Protein AF-A0A535HMZ4-F1 (afdb_monomer)

Structure (mmCIF, N/CA/C/O backbone):
data_AF-A0A535HMZ4-F1
#
_entry.id   AF-A0A535HMZ4-F1
#
loop_
_atom_site.group_PDB
_atom_site.id
_atom_site.type_symbol
_atom_site.label_atom_id
_atom_site.label_alt_id
_atom_site.label_comp_id
_atom_site.label_asym_id
_atom_site.label_entity_id
_atom_site.label_seq_id
_atom_site.pdbx_PDB_ins_code
_atom_site.Cartn_x
_atom_site.Cartn_y
_atom_site.Cartn_z
_atom_site.occupancy
_atom_site.B_iso_or_equiv
_atom_site.auth_seq_id
_atom_site.auth_comp_id
_atom_site.auth_asym_id
_atom_site.auth_atom_id
_atom_site.pdbx_PDB_model_num
ATOM 1 N N . ARG A 1 1 ? -16.501 14.765 40.958 1.00 83.69 1 ARG A N 1
ATOM 2 C CA . ARG A 1 1 ? -17.887 14.872 41.456 1.00 83.69 1 ARG A CA 1
ATOM 3 C C . ARG A 1 1 ? -18.524 13.524 41.242 1.00 83.69 1 ARG A C 1
ATOM 5 O O . ARG A 1 1 ? -18.519 13.056 40.109 1.00 83.69 1 ARG A O 1
ATOM 12 N N . ASP A 1 2 ? -19.065 12.955 42.306 1.00 88.56 2 ASP A N 1
ATOM 13 C CA . ASP A 1 2 ? -19.683 11.639 42.248 1.00 88.56 2 ASP A CA 1
ATOM 14 C C . ASP A 1 2 ? -21.198 11.812 42.290 1.00 88.56 2 ASP A C 1
ATOM 16 O O . ASP A 1 2 ? -21.712 12.713 42.962 1.00 88.56 2 ASP A O 1
ATOM 20 N N . GLU A 1 3 ? -21.904 10.987 41.533 1.00 94.12 3 GLU A N 1
ATOM 21 C CA . GLU A 1 3 ? -23.359 10.931 41.533 1.00 94.12 3 GLU A CA 1
ATOM 22 C C . GLU A 1 3 ? -23.849 9.492 41.398 1.00 94.12 3 GLU A C 1
ATOM 24 O O . GLU A 1 3 ? -23.092 8.583 41.059 1.00 94.12 3 GLU A O 1
ATOM 29 N N . THR A 1 4 ? -25.124 9.276 41.701 1.00 95.19 4 THR A N 1
ATOM 30 C CA . THR A 1 4 ? -25.775 7.976 41.554 1.00 95.19 4 THR A CA 1
ATOM 31 C C . THR A 1 4 ? -26.935 8.121 40.586 1.00 95.19 4 THR A C 1
ATOM 33 O O . THR A 1 4 ? -27.805 8.970 40.783 1.00 95.19 4 THR A O 1
ATOM 36 N N . TYR A 1 5 ? -26.973 7.265 39.570 1.00 95.62 5 TYR A N 1
ATOM 37 C CA . TYR A 1 5 ? -28.044 7.210 38.583 1.00 95.62 5 TYR A CA 1
ATOM 38 C C . TYR A 1 5 ? -28.605 5.792 38.520 1.00 95.62 5 TYR A C 1
ATOM 40 O O . TYR A 1 5 ? -27.872 4.842 38.263 1.00 95.62 5 TYR A O 1
ATOM 48 N N . ASN A 1 6 ? -29.902 5.636 38.807 1.00 92.81 6 ASN A N 1
ATOM 49 C CA . ASN A 1 6 ? -30.589 4.335 38.849 1.00 92.81 6 ASN A CA 1
ATOM 50 C C . ASN A 1 6 ? -29.849 3.255 39.665 1.00 92.81 6 ASN A C 1
ATOM 52 O O . ASN A 1 6 ? -29.777 2.098 39.262 1.00 92.81 6 ASN A O 1
ATOM 56 N N . GLY A 1 7 ? -29.291 3.648 40.815 1.00 92.69 7 GLY A N 1
ATOM 57 C CA . GLY A 1 7 ? -28.565 2.746 41.715 1.00 92.69 7 GLY A CA 1
ATOM 58 C C . GLY A 1 7 ? -27.115 2.454 41.314 1.00 92.69 7 GLY A C 1
ATOM 59 O O . GLY A 1 7 ? -26.447 1.706 42.019 1.00 92.69 7 GLY A O 1
ATOM 60 N N . ILE A 1 8 ? -26.611 3.057 40.234 1.00 95.19 8 ILE A N 1
ATOM 61 C CA . ILE A 1 8 ? -25.233 2.898 39.764 1.00 95.19 8 ILE A CA 1
ATOM 62 C C . ILE A 1 8 ? -24.436 4.167 40.076 1.00 95.19 8 ILE A C 1
ATOM 64 O O . ILE A 1 8 ? -24.871 5.280 39.774 1.00 95.19 8 ILE A O 1
ATOM 68 N N . SER A 1 9 ? -23.264 3.999 40.687 1.00 96.19 9 SER A N 1
ATOM 69 C CA . SER A 1 9 ? -22.358 5.101 41.020 1.00 96.19 9 SER A CA 1
ATOM 70 C C . SER A 1 9 ? -21.542 5.543 39.809 1.00 96.19 9 SER A C 1
ATOM 72 O O . SER A 1 9 ? -20.970 4.719 39.094 1.00 96.19 9 SER A O 1
ATOM 74 N N . ILE A 1 10 ? -21.446 6.852 39.605 1.00 96.06 10 ILE A N 1
ATOM 75 C CA . ILE A 1 10 ? -20.713 7.489 38.513 1.00 96.06 10 ILE A CA 1
ATOM 76 C C . ILE A 1 10 ? -19.736 8.491 39.115 1.00 96.06 10 ILE A C 1
ATOM 78 O O . ILE A 1 10 ? -20.129 9.355 39.898 1.00 96.06 10 ILE A O 1
ATOM 82 N N . ALA A 1 11 ? -18.471 8.395 38.718 1.00 94.44 11 ALA A N 1
ATOM 83 C CA . ALA A 1 11 ? -17.432 9.333 39.111 1.00 94.44 11 ALA A CA 1
ATOM 84 C C . ALA A 1 11 ? -17.051 10.202 37.909 1.00 94.44 11 ALA A C 1
ATOM 86 O O . ALA A 1 11 ? -16.593 9.698 36.884 1.00 94.44 11 ALA A O 1
ATOM 87 N N . ALA A 1 12 ? -17.231 11.517 38.027 1.00 91.38 12 ALA A N 1
ATOM 88 C CA . ALA A 1 12 ? -16.849 12.485 37.006 1.00 91.38 12 ALA A CA 1
ATOM 89 C C . ALA A 1 12 ? -15.645 13.316 37.462 1.00 91.38 12 ALA A C 1
ATOM 91 O O . ALA A 1 12 ? -15.660 13.923 38.537 1.00 91.38 12 ALA A O 1
ATOM 92 N N . GLY A 1 13 ? -14.606 13.381 36.634 1.00 84.69 13 GLY A N 1
ATOM 93 C CA . GLY A 1 13 ? -13.457 14.249 36.856 1.00 84.69 13 GLY A CA 1
ATOM 94 C C . GLY A 1 13 ? -13.856 15.723 36.814 1.00 84.69 13 GLY A C 1
ATOM 95 O O . GLY A 1 13 ? -14.681 16.131 35.996 1.00 84.69 13 GLY A O 1
ATOM 96 N N . THR A 1 14 ? -13.255 16.526 37.688 1.00 83.06 14 THR A N 1
ATOM 97 C CA . THR A 1 14 ? -13.326 17.988 37.603 1.00 83.06 14 THR A CA 1
ATOM 98 C C . THR A 1 14 ? -12.078 18.457 36.858 1.00 83.06 14 THR A C 1
ATOM 100 O O . THR A 1 14 ? -10.982 18.264 37.387 1.00 83.06 14 THR A O 1
ATOM 103 N N . PRO A 1 15 ? -12.199 19.015 35.643 1.00 80.06 15 PRO A N 1
ATOM 104 C CA . PRO A 1 15 ? -11.039 19.448 34.878 1.00 80.06 15 PRO A CA 1
ATOM 105 C C . PRO A 1 15 ? -10.268 20.544 35.611 1.00 80.06 15 PRO A C 1
ATOM 107 O O . PRO A 1 15 ? -10.865 21.380 36.291 1.00 80.06 15 PRO A O 1
ATOM 110 N N . SER A 1 16 ? -8.945 20.542 35.467 1.00 81.19 16 SER A N 1
ATOM 111 C CA . SER A 1 16 ? -8.071 21.528 36.117 1.00 81.19 16 SER A CA 1
ATOM 112 C C . SER A 1 16 ? -7.983 22.842 35.332 1.00 81.19 16 SER A C 1
ATOM 114 O O . SER A 1 16 ? -7.664 23.889 35.892 1.00 81.19 16 SER A O 1
ATOM 116 N N . SER A 1 17 ? -8.324 22.787 34.042 1.00 78.06 17 SER A N 1
ATOM 117 C CA . SER A 1 17 ? -8.393 23.916 33.117 1.00 78.06 17 SER A CA 1
ATOM 118 C C . SER A 1 17 ? -9.765 23.994 32.446 1.00 78.06 17 SER A C 1
ATOM 120 O O . SER A 1 17 ? -10.402 22.979 32.171 1.00 78.06 17 SER A O 1
ATOM 122 N N . THR A 1 18 ? -10.200 25.203 32.088 1.00 74.38 18 THR A N 1
ATOM 123 C CA . THR A 1 18 ? -11.439 25.445 31.327 1.00 74.38 18 THR A CA 1
ATOM 124 C C . THR A 1 18 ? -11.396 24.910 29.891 1.00 74.38 18 THR A C 1
ATOM 126 O O . THR A 1 18 ? -12.441 24.789 29.254 1.00 74.38 18 THR A O 1
ATOM 129 N N . SER A 1 19 ? -10.210 24.575 29.372 1.00 75.00 19 SER A N 1
ATOM 130 C CA . SER A 1 19 ? -10.026 23.944 28.057 1.00 75.00 19 SER A CA 1
ATOM 131 C C . SER A 1 19 ? -10.201 22.421 28.073 1.00 75.00 19 SER A C 1
ATOM 133 O O . SER A 1 19 ? -10.295 21.804 27.012 1.00 75.00 19 SER A O 1
ATOM 135 N N . GLU A 1 20 ? -10.214 21.803 29.253 1.00 75.50 20 GLU A N 1
ATOM 136 C CA . GLU A 1 20 ? -10.341 20.358 29.426 1.00 75.50 20 GLU A CA 1
ATOM 137 C C . GLU A 1 20 ? -11.813 19.973 29.618 1.00 75.50 20 GLU A C 1
ATOM 139 O O . GLU A 1 20 ? -12.564 20.631 30.340 1.00 75.50 20 GLU A O 1
ATOM 144 N N . LYS A 1 21 ? -12.246 18.886 28.973 1.00 76.62 21 LYS A N 1
ATOM 145 C CA . LYS A 1 21 ? -13.592 18.342 29.187 1.00 76.62 21 LYS A CA 1
ATOM 146 C C . LYS A 1 21 ? -13.569 17.333 30.337 1.00 76.62 21 LYS A C 1
ATOM 148 O O . LYS A 1 21 ? -12.626 16.545 30.413 1.00 76.62 21 LYS A O 1
ATOM 153 N N . PRO A 1 22 ? -14.594 17.317 31.206 1.00 78.31 22 PRO A N 1
ATOM 154 C CA . PRO A 1 22 ? -14.700 16.304 32.249 1.00 78.31 22 PRO A CA 1
ATOM 155 C C . PRO A 1 22 ? -14.818 14.914 31.617 1.00 78.31 22 PRO A C 1
ATOM 157 O O . PRO A 1 22 ? -15.579 14.722 30.675 1.00 78.31 22 PRO A O 1
ATOM 160 N N . VAL A 1 23 ? -14.078 13.944 32.147 1.00 87.69 23 VAL A N 1
ATOM 161 C CA . VAL A 1 23 ? -14.218 12.519 31.811 1.00 87.69 23 VAL A CA 1
ATOM 162 C C . VAL A 1 23 ? -14.949 11.847 32.964 1.00 87.69 23 VAL A C 1
ATOM 164 O O . VAL A 1 23 ? -14.670 12.152 34.123 1.00 87.69 23 VAL A O 1
ATOM 167 N N . ALA A 1 24 ? -15.892 10.960 32.666 1.00 93.19 24 ALA A N 1
ATOM 168 C CA . ALA A 1 24 ? -16.617 10.192 33.668 1.00 93.19 24 ALA A CA 1
ATOM 169 C C . ALA A 1 24 ? -16.353 8.696 33.505 1.00 93.19 24 ALA A C 1
ATOM 171 O O . ALA A 1 24 ? -16.108 8.229 32.391 1.00 93.19 24 ALA A O 1
ATOM 172 N N . TYR A 1 25 ? -16.425 7.951 34.605 1.00 95.06 25 TYR A N 1
ATOM 173 C CA . TYR A 1 25 ? -16.380 6.495 34.584 1.00 95.06 25 TYR A CA 1
ATOM 174 C C . TYR A 1 25 ? -17.373 5.867 35.569 1.00 95.06 25 TYR A C 1
ATOM 176 O O . TYR A 1 25 ? -17.807 6.500 36.534 1.00 95.06 25 TYR A O 1
ATOM 184 N N . SER A 1 26 ? -17.749 4.617 35.304 1.00 96.19 26 SER A N 1
ATOM 185 C CA . SER A 1 26 ? -18.654 3.818 36.135 1.00 96.19 26 SER A CA 1
ATOM 186 C C . SER A 1 26 ? -18.447 2.318 35.886 1.00 96.19 26 SER A C 1
ATOM 188 O O . SER A 1 26 ? -17.812 1.938 34.903 1.00 96.19 26 SER A O 1
ATOM 190 N N . LEU A 1 27 ? -18.981 1.470 36.767 1.00 94.94 27 LEU A N 1
ATOM 191 C CA . LEU A 1 27 ? -19.097 0.025 36.566 1.00 94.94 27 LEU A CA 1
ATOM 192 C C . LEU A 1 27 ? -20.573 -0.299 36.294 1.00 94.94 27 LEU A C 1
ATOM 194 O O . LEU A 1 27 ? -21.394 -0.239 37.207 1.00 94.94 27 LEU A O 1
ATOM 198 N N . VAL A 1 28 ? -20.905 -0.621 35.045 1.00 93.38 28 VAL A N 1
ATOM 199 C CA . VAL A 1 28 ? -22.268 -0.938 34.587 1.00 93.38 28 VAL A CA 1
ATOM 200 C C . VAL A 1 28 ? -22.283 -2.401 34.162 1.00 93.38 28 VAL A C 1
ATOM 202 O O . VAL A 1 28 ? -21.481 -2.777 33.315 1.00 93.38 28 VAL A O 1
ATOM 205 N N . ASP A 1 29 ? -23.123 -3.224 34.794 1.00 90.25 29 ASP A N 1
ATOM 206 C CA . ASP A 1 29 ? -23.182 -4.686 34.601 1.00 90.25 29 ASP A CA 1
ATOM 207 C C . ASP A 1 29 ? -21.798 -5.350 34.446 1.00 90.25 29 ASP A C 1
ATOM 209 O O . ASP A 1 29 ? -21.464 -5.952 33.430 1.00 90.25 29 ASP A O 1
ATOM 213 N N . HIS A 1 30 ? -20.941 -5.189 35.459 1.00 92.94 30 HIS A N 1
ATOM 214 C CA . HIS A 1 30 ? -19.588 -5.767 35.491 1.00 92.94 30 HIS A CA 1
ATOM 215 C C . HIS A 1 30 ? -18.625 -5.255 34.398 1.00 92.94 30 HIS A C 1
ATOM 217 O O . HIS A 1 30 ? -17.508 -5.761 34.281 1.00 92.94 30 HIS A O 1
ATOM 223 N N . VAL A 1 31 ? -19.002 -4.217 33.644 1.00 92.81 31 VAL A N 1
ATOM 224 C CA . VAL A 1 31 ? -18.174 -3.571 32.619 1.00 92.81 31 VAL A CA 1
ATOM 225 C C . VAL A 1 31 ? -17.767 -2.173 33.068 1.00 92.81 31 VAL A C 1
ATOM 227 O O . VAL A 1 31 ? -18.592 -1.359 33.483 1.00 92.81 31 VAL A O 1
ATOM 230 N N . VAL A 1 32 ? -16.471 -1.871 32.970 1.00 93.94 32 VAL A N 1
ATOM 231 C CA . VAL A 1 32 ? -15.973 -0.510 33.193 1.00 93.94 32 VAL A CA 1
ATOM 232 C C . VAL A 1 32 ? -16.328 0.346 31.983 1.00 93.94 32 VAL A C 1
ATOM 234 O O . VAL A 1 32 ? -15.878 0.092 30.867 1.00 93.94 32 VAL A O 1
ATOM 237 N N . VAL A 1 33 ? -17.117 1.386 32.219 1.00 93.94 33 VAL A N 1
ATOM 238 C CA . VAL A 1 33 ? -17.523 2.373 31.223 1.00 93.94 33 VAL A CA 1
ATOM 239 C C . VAL A 1 33 ? -16.733 3.650 31.460 1.00 93.94 33 VAL A C 1
ATOM 241 O O . VAL A 1 33 ? -16.710 4.157 32.578 1.00 93.94 33 VAL A O 1
ATOM 244 N N . VAL A 1 34 ? -16.120 4.191 30.406 1.00 93.12 34 VAL A N 1
ATOM 245 C CA . VAL A 1 34 ? -15.460 5.504 30.413 1.00 93.12 34 VAL A CA 1
ATOM 246 C C . VAL A 1 34 ? -16.068 6.351 29.302 1.00 93.12 34 VAL A C 1
ATOM 248 O O . VAL A 1 34 ? -16.169 5.900 28.163 1.00 93.12 34 VAL A O 1
ATOM 251 N N . ALA A 1 35 ? -16.479 7.574 29.625 1.00 91.56 35 ALA A N 1
ATOM 252 C CA . ALA A 1 35 ? -17.191 8.451 28.703 1.00 91.56 35 ALA A CA 1
ATOM 253 C C . ALA A 1 35 ? -16.779 9.920 28.859 1.00 91.56 35 ALA A C 1
ATOM 255 O O . ALA A 1 35 ? -16.239 10.342 29.881 1.00 91.56 35 ALA A O 1
ATOM 256 N N . SER A 1 36 ? -17.091 10.736 27.851 1.00 88.88 36 SER A N 1
ATOM 257 C CA . SER A 1 36 ? -16.796 12.177 27.852 1.00 88.88 36 SER A CA 1
ATOM 258 C C . SER A 1 36 ? -17.724 13.014 28.743 1.00 88.88 36 SER A C 1
ATOM 260 O O . SER A 1 36 ? -17.627 14.238 28.740 1.00 88.88 36 SER A O 1
ATOM 262 N N . SER A 1 37 ? -18.697 12.393 29.415 1.00 90.12 37 SER A N 1
ATOM 263 C CA . SER A 1 37 ? -19.589 13.036 30.383 1.00 90.12 37 SER A CA 1
ATOM 264 C C . SER A 1 37 ? -20.356 11.989 31.193 1.00 90.12 37 SER A C 1
ATOM 266 O O . SER A 1 37 ? -20.575 10.871 30.725 1.00 90.12 37 SER A O 1
ATOM 268 N N . ALA A 1 38 ? -20.823 12.364 32.387 1.00 91.50 38 ALA A N 1
ATOM 269 C CA . ALA A 1 38 ? -21.715 11.515 33.179 1.00 91.50 38 ALA A CA 1
ATOM 270 C C . ALA A 1 38 ? -23.070 11.285 32.480 1.00 91.50 38 ALA A C 1
ATOM 272 O O . ALA A 1 38 ? -23.594 10.177 32.497 1.00 91.50 38 ALA A O 1
ATOM 273 N N . ALA A 1 39 ? -23.573 12.287 31.747 1.00 92.25 39 ALA A N 1
ATOM 274 C CA . ALA A 1 39 ? -24.791 12.161 30.945 1.00 92.25 39 ALA A CA 1
ATOM 275 C C . ALA A 1 39 ? -24.702 11.041 29.889 1.00 92.25 39 ALA A C 1
ATOM 277 O O . ALA A 1 39 ? -25.670 10.320 29.681 1.00 92.25 39 ALA A O 1
ATOM 278 N N . MET A 1 40 ? -23.537 10.836 29.266 1.00 90.94 40 MET A N 1
ATOM 279 C CA . MET A 1 40 ? -23.346 9.718 28.334 1.00 90.94 40 MET A CA 1
ATOM 280 C C . MET A 1 40 ? -23.357 8.360 29.059 1.00 90.94 40 MET A C 1
ATOM 282 O O . MET A 1 40 ? -23.824 7.371 28.504 1.00 90.94 40 MET A O 1
ATOM 286 N N . ILE A 1 41 ? -22.907 8.301 30.318 1.00 94.31 41 ILE A N 1
ATOM 287 C CA . ILE A 1 41 ? -23.038 7.093 31.148 1.00 94.31 41 ILE A CA 1
ATOM 288 C C . ILE A 1 41 ? -24.509 6.836 31.506 1.00 94.31 41 ILE A C 1
ATOM 290 O O . ILE A 1 41 ? -24.922 5.679 31.515 1.00 94.31 41 ILE A O 1
ATOM 294 N N . HIS A 1 42 ? -25.327 7.876 31.719 1.00 95.19 42 HIS A N 1
ATOM 295 C CA . HIS A 1 42 ? -26.775 7.705 31.918 1.00 95.19 42 HIS A CA 1
ATOM 296 C C . HIS A 1 42 ? -27.427 7.022 30.713 1.00 95.19 42 HIS A C 1
ATOM 298 O O . HIS A 1 42 ? -28.157 6.051 30.889 1.00 95.19 42 HIS A O 1
ATOM 304 N N . GLU A 1 43 ? -27.106 7.465 29.494 1.00 93.69 43 GLU A N 1
ATOM 305 C CA . GLU A 1 43 ? -27.621 6.855 28.261 1.00 93.69 43 GLU A CA 1
ATOM 306 C C . GLU A 1 43 ? -27.214 5.377 28.126 1.00 93.69 43 GLU A C 1
ATOM 308 O O . GLU A 1 43 ? -28.011 4.550 27.671 1.00 93.69 43 GLU A O 1
ATOM 313 N N . ILE A 1 44 ? -25.997 5.023 28.556 1.00 93.38 44 ILE A N 1
ATOM 314 C CA . ILE A 1 44 ? -25.515 3.633 28.576 1.00 93.38 44 ILE A CA 1
ATOM 315 C C . ILE A 1 44 ? -26.312 2.800 29.586 1.00 93.38 44 ILE A C 1
ATOM 317 O O . ILE A 1 44 ? -26.789 1.726 29.228 1.00 93.38 44 ILE A O 1
ATOM 321 N N . ILE A 1 45 ? -26.522 3.310 30.804 1.00 95.00 45 ILE A N 1
ATOM 322 C CA . ILE A 1 45 ? -27.334 2.650 31.842 1.00 95.00 45 ILE A CA 1
ATOM 323 C C . ILE A 1 45 ? -28.784 2.467 31.373 1.00 95.00 45 ILE A C 1
ATOM 325 O O . ILE A 1 45 ? -29.376 1.409 31.568 1.00 95.00 45 ILE A O 1
ATOM 329 N N . ASP A 1 46 ? -29.369 3.475 30.724 1.00 95.81 46 ASP A N 1
ATOM 330 C CA . ASP A 1 46 ? -30.731 3.392 30.193 1.00 95.81 46 ASP A CA 1
ATOM 331 C C . ASP A 1 46 ? -30.849 2.352 29.077 1.00 95.81 46 ASP A C 1
ATOM 333 O O . ASP A 1 46 ? -31.844 1.631 29.002 1.00 95.81 46 ASP A O 1
ATOM 337 N N . THR A 1 47 ? -29.829 2.248 28.228 1.00 94.38 47 THR A N 1
ATOM 338 C CA . THR A 1 47 ? -29.762 1.244 27.160 1.00 94.38 47 THR A CA 1
ATOM 339 C C . THR A 1 47 ? -29.607 -0.170 27.723 1.00 94.38 47 THR A C 1
ATOM 341 O O . THR A 1 47 ? -30.290 -1.082 27.258 1.00 94.38 47 THR A O 1
ATOM 344 N N . ASP A 1 48 ? -28.755 -0.350 28.735 1.00 92.62 48 ASP A N 1
ATOM 345 C CA . ASP A 1 48 ? -28.555 -1.621 29.444 1.00 92.62 48 ASP A CA 1
ATOM 346 C C . ASP A 1 48 ? -29.852 -2.118 30.106 1.00 92.62 48 ASP A C 1
ATOM 348 O O . ASP A 1 48 ? -30.258 -3.266 29.939 1.00 92.62 48 ASP A O 1
ATOM 352 N N . GLN A 1 49 ? -30.596 -1.204 30.735 1.00 93.62 49 GLN A N 1
ATOM 353 C CA . GLN A 1 49 ? -31.885 -1.490 31.374 1.00 93.62 49 GLN A CA 1
ATOM 354 C C . GLN A 1 49 ? -33.066 -1.578 30.386 1.00 93.62 49 GLN A C 1
ATOM 356 O O . GLN A 1 49 ? -34.224 -1.631 30.806 1.00 93.62 49 GLN A O 1
ATOM 361 N N . GLY A 1 50 ? -32.808 -1.570 29.072 1.00 93.00 50 GLY A N 1
ATOM 362 C CA . GLY A 1 50 ? -33.830 -1.724 28.032 1.00 93.00 50 GLY A CA 1
ATOM 363 C C . GLY A 1 50 ? -34.761 -0.521 27.850 1.00 93.00 50 GLY A C 1
ATOM 364 O O . GLY A 1 50 ? -35.803 -0.646 27.207 1.00 93.00 50 GLY A O 1
ATOM 365 N N . ARG A 1 51 ? -34.409 0.648 28.399 1.00 94.56 51 ARG A N 1
ATOM 366 C CA . ARG A 1 51 ? -35.179 1.899 28.255 1.00 94.56 51 ARG A CA 1
ATOM 367 C C . ARG A 1 51 ? -34.844 2.673 26.982 1.00 94.56 51 ARG A C 1
ATOM 369 O O . ARG A 1 51 ? -35.630 3.522 26.569 1.00 94.56 51 ARG A O 1
ATOM 376 N N . SER A 1 52 ? -33.715 2.357 26.354 1.00 91.25 52 SER A N 1
ATOM 377 C CA . SER A 1 52 ? -33.242 2.974 25.113 1.00 91.25 52 SER A CA 1
ATOM 378 C C . SER A 1 52 ? -32.862 1.917 24.078 1.00 91.25 52 SER A C 1
ATOM 380 O O . SER A 1 52 ? -32.493 0.791 24.413 1.00 91.25 52 SER A O 1
ATOM 382 N N . ALA A 1 53 ? -32.955 2.277 22.796 1.00 90.06 53 ALA A N 1
ATOM 383 C CA . ALA A 1 53 ? -32.581 1.387 21.701 1.00 90.06 53 ALA A CA 1
ATOM 384 C C . ALA A 1 53 ? -31.072 1.097 21.712 1.00 90.06 53 ALA A C 1
ATOM 386 O O . ALA A 1 53 ? -30.254 2.003 21.868 1.00 90.06 53 ALA A O 1
ATOM 387 N N . ARG A 1 54 ? -30.691 -0.163 21.479 1.00 91.50 54 ARG A N 1
ATOM 388 C CA . ARG A 1 54 ? -29.282 -0.561 21.455 1.00 91.50 54 ARG A CA 1
ATOM 389 C C . ARG A 1 54 ? -28.667 -0.288 20.090 1.00 91.50 54 ARG A C 1
ATOM 391 O O . ARG A 1 54 ? -29.208 -0.678 19.056 1.00 91.50 54 ARG A O 1
ATOM 398 N N . LEU A 1 55 ? -27.464 0.282 20.089 1.00 91.25 55 LEU A N 1
ATOM 399 C CA . LEU A 1 55 ? -26.682 0.487 18.868 1.00 91.25 55 LEU A CA 1
ATOM 400 C C . LEU A 1 55 ? -26.490 -0.817 18.078 1.00 91.25 55 LEU A C 1
ATOM 402 O O . LEU A 1 55 ? -26.613 -0.826 16.851 1.00 91.25 55 LEU A O 1
ATOM 406 N N . VAL A 1 56 ? -26.232 -1.916 18.793 1.00 93.31 56 VAL A N 1
ATOM 407 C CA . VAL A 1 56 ? -25.960 -3.230 18.196 1.00 93.31 56 VAL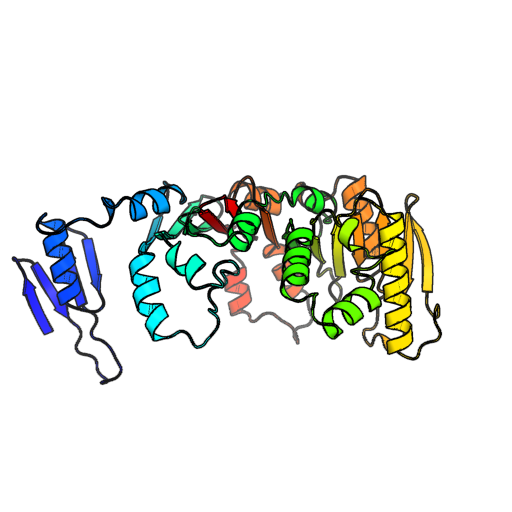 A CA 1
ATOM 408 C C . VAL A 1 56 ? -27.138 -3.794 17.406 1.00 93.31 56 VAL A C 1
ATOM 410 O O . VAL A 1 56 ? -26.937 -4.645 16.543 1.00 93.31 56 VAL A O 1
ATOM 413 N N . ASP A 1 57 ? -28.354 -3.302 17.656 1.00 94.25 57 ASP A N 1
ATOM 414 C CA . ASP A 1 57 ? -29.556 -3.763 16.971 1.00 94.25 57 ASP A CA 1
ATOM 415 C C . ASP A 1 57 ? -29.799 -3.055 15.638 1.00 94.25 57 ASP A C 1
ATOM 417 O O . ASP A 1 57 ? -30.532 -3.582 14.794 1.00 94.25 57 ASP A O 1
ATOM 421 N N . THR A 1 58 ? -29.138 -1.917 15.414 1.00 93.81 58 THR A N 1
ATOM 422 C CA . THR A 1 58 ? -29.287 -1.117 14.198 1.00 93.81 58 THR A CA 1
ATOM 423 C C . THR A 1 58 ? -28.741 -1.839 12.961 1.00 93.81 58 THR A C 1
ATOM 425 O O . THR A 1 58 ? -27.740 -2.561 13.012 1.00 93.81 58 THR A O 1
ATOM 428 N N . ALA A 1 59 ? -29.396 -1.628 11.816 1.00 94.69 59 ALA A N 1
ATOM 429 C CA . ALA A 1 59 ? -28.986 -2.229 10.547 1.00 94.69 59 ALA A CA 1
ATOM 430 C C . ALA A 1 59 ? -27.591 -1.755 10.106 1.00 94.69 59 ALA A C 1
ATOM 432 O O . ALA A 1 59 ? -26.774 -2.577 9.695 1.00 94.69 59 ALA A O 1
ATOM 433 N N . ASP A 1 60 ? -27.299 -0.458 10.256 1.00 94.06 60 ASP A N 1
ATOM 434 C CA . ASP A 1 60 ? -26.017 0.140 9.864 1.00 94.06 60 ASP A CA 1
ATOM 435 C C . ASP A 1 60 ? -24.849 -0.444 10.690 1.00 94.06 60 ASP A C 1
ATOM 437 O O . ASP A 1 60 ? -23.792 -0.760 10.134 1.00 94.06 60 ASP A O 1
ATOM 441 N N . PHE A 1 61 ? -25.043 -0.667 11.999 1.00 95.56 61 PHE A N 1
ATOM 442 C CA . PHE A 1 61 ? -24.053 -1.331 12.855 1.00 95.56 61 PHE A CA 1
ATOM 443 C C . PHE A 1 61 ? -23.804 -2.774 12.410 1.00 95.56 61 PHE A C 1
ATOM 445 O O . PHE A 1 61 ? -22.661 -3.149 12.154 1.00 95.56 61 PHE A O 1
ATOM 452 N N . LYS A 1 62 ? -24.868 -3.577 12.265 1.00 96.38 62 LYS A N 1
ATOM 453 C CA . LYS A 1 62 ? -24.767 -4.988 11.852 1.00 96.38 62 LYS A CA 1
ATOM 454 C C . LYS A 1 62 ? -24.093 -5.127 10.485 1.00 96.38 62 LYS A C 1
ATOM 456 O O . LYS A 1 62 ? -23.219 -5.975 10.319 1.00 96.38 62 LYS A O 1
ATOM 461 N N . ALA A 1 63 ? -24.460 -4.276 9.526 1.00 96.12 63 ALA A N 1
ATOM 462 C CA . ALA A 1 63 ? -23.875 -4.268 8.190 1.00 96.12 63 ALA A CA 1
ATOM 463 C C . ALA A 1 63 ? -22.382 -3.911 8.214 1.00 96.12 63 ALA A C 1
ATOM 465 O O . ALA A 1 63 ? -21.593 -4.571 7.544 1.00 96.12 63 ALA A O 1
ATOM 466 N N . THR A 1 64 ? -21.987 -2.916 9.015 1.00 96.19 64 THR A N 1
ATOM 467 C CA . THR A 1 64 ? -20.579 -2.502 9.138 1.00 96.19 64 THR A CA 1
ATOM 468 C C . THR A 1 64 ? -19.747 -3.572 9.847 1.00 96.19 64 THR A C 1
ATOM 470 O O . THR A 1 64 ? -18.688 -3.951 9.361 1.00 96.19 64 THR A O 1
ATOM 473 N N . MET A 1 65 ? -20.233 -4.116 10.967 1.00 96.50 65 MET A N 1
ATOM 474 C CA . MET A 1 65 ? -19.501 -5.122 11.750 1.00 96.50 65 MET A CA 1
ATOM 475 C C . MET A 1 65 ? -19.345 -6.460 11.028 1.00 96.50 65 MET A C 1
ATOM 477 O O . MET A 1 65 ? -18.402 -7.190 11.312 1.00 96.50 65 MET A O 1
ATOM 481 N N . LYS A 1 66 ? -20.226 -6.778 10.071 1.00 96.44 66 LYS A N 1
ATOM 482 C CA . LYS A 1 66 ? -20.100 -7.968 9.216 1.00 96.44 66 LYS A CA 1
ATOM 483 C C . LYS A 1 66 ? -18.874 -7.915 8.294 1.00 96.44 66 LYS A C 1
ATOM 485 O O . LYS A 1 66 ? -18.424 -8.961 7.838 1.00 96.44 66 LYS A O 1
ATOM 490 N N . LEU A 1 67 ? -18.349 -6.720 8.011 1.00 95.19 67 LEU A N 1
ATOM 491 C CA . LEU A 1 67 ? -17.138 -6.538 7.204 1.00 95.19 67 LEU A CA 1
ATOM 492 C C . LEU A 1 67 ? -15.852 -6.822 7.992 1.00 95.19 67 LEU A C 1
ATOM 494 O O . LEU A 1 67 ? -14.798 -6.995 7.388 1.00 95.19 67 LEU A O 1
ATOM 498 N N . LEU A 1 68 ? -15.930 -6.840 9.324 1.00 95.81 68 LEU A N 1
ATOM 499 C CA . LEU A 1 68 ? -14.785 -7.013 10.211 1.00 95.81 68 LEU A CA 1
ATOM 500 C C . LEU A 1 68 ? -14.681 -8.464 10.703 1.00 95.81 68 LEU A C 1
ATOM 502 O O . LEU A 1 68 ? -15.695 -9.167 10.770 1.00 95.81 68 LEU A O 1
ATOM 506 N N . PRO A 1 69 ? -13.481 -8.922 11.106 1.00 94.44 69 PRO A N 1
ATOM 507 C CA . PRO A 1 69 ? -13.302 -10.248 11.690 1.00 94.44 69 PRO A CA 1
ATOM 508 C C . PRO A 1 69 ? -14.202 -10.470 12.898 1.00 94.44 69 PRO A C 1
ATOM 510 O O . PRO A 1 69 ? -14.316 -9.600 13.762 1.00 94.44 69 PRO A O 1
ATOM 513 N N . ALA A 1 70 ? -14.837 -11.641 12.971 1.00 93.62 70 ALA A N 1
ATOM 514 C CA . ALA A 1 70 ? -15.650 -12.026 14.122 1.00 93.62 70 ALA A CA 1
ATOM 515 C C . ALA A 1 70 ? -14.789 -12.289 15.366 1.00 93.62 70 ALA A C 1
ATOM 517 O O . ALA A 1 70 ? -15.168 -11.878 16.460 1.00 93.62 70 ALA A O 1
ATOM 518 N N . ASP A 1 71 ? -13.637 -12.934 15.172 1.00 93.38 71 ASP A N 1
ATOM 519 C CA . ASP A 1 71 ? -12.641 -13.166 16.213 1.00 93.38 71 ASP A CA 1
ATOM 520 C C . ASP A 1 71 ? -11.734 -11.940 16.338 1.00 93.38 71 ASP A C 1
ATOM 522 O O . ASP A 1 71 ? -10.976 -11.618 15.422 1.00 93.38 71 ASP A O 1
ATOM 526 N N . ARG A 1 72 ? -11.898 -11.204 17.436 1.00 95.06 72 ARG A N 1
ATOM 527 C CA . ARG A 1 72 ? -11.245 -9.918 17.684 1.00 95.06 72 ARG A CA 1
ATOM 528 C C . ARG A 1 72 ? -11.147 -9.659 19.181 1.00 95.06 72 ARG A C 1
ATOM 530 O O . ARG A 1 72 ? -12.042 -10.012 19.944 1.00 95.06 72 ARG A O 1
ATOM 537 N N . VAL A 1 73 ? -10.081 -8.980 19.586 1.00 95.62 73 VAL A N 1
ATOM 538 C CA . VAL A 1 73 ? -9.826 -8.588 20.981 1.00 95.62 73 VAL A CA 1
ATOM 539 C C . VAL A 1 73 ? -10.409 -7.216 21.321 1.00 95.62 73 VAL A C 1
ATOM 541 O O . VAL A 1 73 ? -10.608 -6.896 22.488 1.00 95.62 73 VAL A O 1
ATOM 544 N N . GLY A 1 74 ? -10.703 -6.399 20.309 1.00 94.38 74 GLY A N 1
ATOM 545 C CA . GLY A 1 74 ? -11.302 -5.081 20.483 1.00 94.38 74 GLY A CA 1
ATOM 546 C C . GLY A 1 74 ? -12.008 -4.607 19.221 1.00 94.38 74 GLY A C 1
ATOM 547 O O . GLY A 1 74 ? -11.717 -5.069 18.117 1.00 94.38 74 GLY A O 1
ATOM 548 N N . MET A 1 75 ? -12.953 -3.683 19.385 1.00 96.19 75 MET A N 1
ATOM 549 C CA . MET A 1 75 ? -13.671 -3.068 18.271 1.00 96.19 75 MET A CA 1
ATOM 550 C C . MET A 1 75 ? -14.072 -1.628 18.568 1.00 96.19 75 MET A C 1
ATOM 552 O O . MET A 1 75 ? -14.285 -1.249 19.717 1.00 96.19 75 MET A O 1
ATOM 556 N N . GLY A 1 76 ? -14.220 -0.849 17.503 1.00 93.94 76 GLY A N 1
ATOM 557 C CA . GLY A 1 76 ? -14.778 0.494 17.520 1.00 93.94 76 GLY A CA 1
ATOM 558 C C . GLY A 1 76 ? -15.801 0.660 16.403 1.00 93.94 76 GLY A C 1
ATOM 559 O O . GLY A 1 76 ? -15.724 0.001 15.366 1.00 93.94 76 GLY A O 1
ATOM 560 N N . TYR A 1 77 ? -16.770 1.546 16.608 1.00 94.88 77 TYR A N 1
ATOM 561 C CA . TYR A 1 77 ? -17.762 1.884 15.596 1.00 94.88 77 TYR A CA 1
ATOM 562 C C . TYR A 1 77 ? -18.131 3.360 15.672 1.00 94.88 77 TYR A C 1
ATOM 564 O O . TYR A 1 77 ? -18.309 3.915 16.756 1.00 94.88 77 TYR A O 1
ATOM 572 N N . VAL A 1 78 ? -18.305 3.971 14.505 1.00 90.88 78 VAL A N 1
ATOM 573 C CA . VAL A 1 78 ? -18.833 5.321 14.341 1.00 90.88 78 VAL A CA 1
ATOM 574 C C . VAL A 1 78 ? -20.008 5.269 13.370 1.00 90.88 78 VAL A C 1
ATOM 576 O O . VAL A 1 78 ? -19.881 4.791 12.241 1.00 90.88 78 VAL A O 1
ATOM 579 N N . ALA A 1 79 ? -21.156 5.796 13.797 1.00 88.81 79 ALA A N 1
ATOM 580 C CA . ALA A 1 79 ? -22.330 5.924 12.942 1.00 88.81 79 ALA A CA 1
ATOM 581 C C . ALA A 1 79 ? -22.095 6.997 11.870 1.00 88.81 79 ALA A C 1
ATOM 583 O O . ALA A 1 79 ? -21.802 8.151 12.194 1.00 88.81 79 ALA A O 1
ATOM 584 N N . GLY A 1 80 ? -22.276 6.641 10.594 1.00 83.88 80 GLY A N 1
ATOM 585 C CA . GLY A 1 80 ? -21.998 7.541 9.472 1.00 83.88 80 GLY A CA 1
ATOM 586 C C . GLY A 1 80 ? -22.815 8.832 9.526 1.00 83.88 80 GLY A C 1
ATOM 587 O O . GLY A 1 80 ? -22.270 9.929 9.416 1.00 83.88 80 GLY A O 1
ATOM 588 N N . LYS A 1 81 ? -24.113 8.710 9.825 1.00 79.06 81 LYS A N 1
ATOM 589 C CA . LYS A 1 81 ? -25.049 9.844 9.944 1.00 79.06 81 LYS A CA 1
ATOM 590 C C . LYS A 1 81 ? -24.607 10.873 10.993 1.00 79.06 81 LYS A C 1
ATOM 592 O O . LYS A 1 81 ? -24.756 12.073 10.771 1.00 79.06 81 LYS A O 1
ATOM 597 N N . SER A 1 82 ? -24.022 10.417 12.103 1.00 74.31 82 SER A N 1
ATOM 598 C CA . SER A 1 82 ? -23.514 11.293 13.166 1.00 74.31 82 SER A CA 1
ATOM 599 C C . SER A 1 82 ? -22.272 12.072 12.726 1.00 74.31 82 SER A C 1
ATOM 601 O O . SER A 1 82 ? -22.111 13.233 13.101 1.00 74.31 82 SER A O 1
ATOM 603 N N . LEU A 1 83 ? -21.416 11.464 11.895 1.00 72.00 83 LEU A N 1
ATOM 604 C CA . LEU A 1 83 ? -20.216 12.105 11.356 1.00 72.00 83 LEU A CA 1
ATOM 605 C C . LEU A 1 83 ? -20.576 13.214 10.354 1.00 72.00 83 LEU A C 1
ATOM 607 O O . LEU A 1 83 ? -20.075 14.332 10.463 1.00 72.00 83 LEU A O 1
ATOM 611 N N . VAL A 1 84 ? -21.500 12.938 9.426 1.00 68.31 84 VAL A N 1
ATOM 612 C CA . VAL A 1 84 ? -21.956 13.901 8.403 1.00 68.31 84 VAL A CA 1
ATOM 613 C C . VAL A 1 84 ? -22.568 15.152 9.043 1.00 68.31 84 VAL A C 1
ATOM 615 O O . VAL A 1 84 ? -22.276 16.274 8.628 1.00 68.31 84 VAL A O 1
ATOM 618 N N . ALA A 1 85 ? -23.354 14.983 10.111 1.00 62.03 85 ALA A N 1
ATOM 619 C CA . ALA A 1 85 ? -23.949 16.097 10.850 1.00 62.03 85 ALA A CA 1
ATOM 620 C C . ALA A 1 85 ? -22.901 17.023 11.508 1.00 62.03 85 ALA A C 1
ATOM 622 O O . ALA A 1 85 ? -23.133 18.229 11.630 1.00 62.03 85 ALA A O 1
ATOM 623 N N . GLY A 1 86 ? -21.749 16.477 11.919 1.00 58.38 86 GLY A N 1
ATOM 624 C CA . GLY A 1 86 ? -20.625 17.241 12.470 1.00 58.38 86 GLY A CA 1
ATOM 625 C C . GLY A 1 86 ? -19.758 17.905 11.396 1.00 58.38 86 GLY A C 1
ATOM 626 O O . GLY A 1 86 ? -19.388 19.070 11.536 1.00 58.38 86 GLY A O 1
ATOM 627 N N . VAL A 1 87 ? -19.491 17.195 10.296 1.00 58.56 87 VAL A N 1
ATOM 628 C CA . VAL A 1 87 ? -18.656 17.663 9.175 1.00 58.56 87 VAL A CA 1
ATOM 629 C C . VAL A 1 87 ? -19.331 18.792 8.390 1.00 58.56 87 VAL A C 1
ATOM 631 O O . VAL A 1 87 ? -18.660 19.762 8.037 1.00 58.56 87 VAL A O 1
ATOM 634 N N . ASN A 1 88 ? -20.660 18.768 8.228 1.00 53.94 88 ASN A N 1
ATOM 635 C CA . ASN A 1 88 ? -21.417 19.876 7.624 1.00 53.94 88 ASN A CA 1
ATOM 636 C C . ASN A 1 88 ? -21.219 21.223 8.349 1.00 53.94 88 ASN A C 1
ATOM 638 O O . ASN A 1 88 ? -21.437 22.272 7.752 1.00 53.94 88 ASN A O 1
ATOM 642 N N . LYS A 1 89 ? -20.765 21.221 9.612 1.00 50.53 89 LYS A N 1
ATOM 643 C CA . LYS A 1 89 ? -20.442 22.444 10.367 1.00 50.53 89 LYS A CA 1
ATOM 644 C C . LYS A 1 89 ? -18.997 22.933 10.177 1.00 50.53 89 LYS A C 1
ATOM 646 O O . LYS A 1 89 ? -18.679 24.019 10.648 1.00 50.53 89 LYS A O 1
ATOM 651 N N . GLN A 1 90 ? -18.119 22.155 9.532 1.00 45.25 90 GLN A N 1
ATOM 652 C CA . GLN A 1 90 ? -16.666 22.403 9.480 1.00 45.25 90 GLN A CA 1
ATOM 653 C C . GLN A 1 90 ? -16.031 22.308 8.078 1.00 45.25 90 GLN A C 1
ATOM 655 O O . GLN A 1 90 ? -14.816 22.468 7.948 1.00 45.25 90 GLN A O 1
ATOM 660 N N . MET A 1 91 ? -16.809 22.079 7.017 1.00 42.53 91 MET A N 1
ATOM 661 C CA . MET A 1 91 ? -16.286 21.898 5.656 1.00 42.53 91 MET A CA 1
ATOM 662 C C . MET A 1 91 ? -15.772 23.201 5.020 1.00 42.53 91 MET A C 1
ATOM 664 O O . MET A 1 91 ? -16.447 23.839 4.220 1.00 42.53 91 MET A O 1
ATOM 668 N N . ALA A 1 92 ? -14.530 23.554 5.351 1.00 40.84 92 ALA A N 1
ATOM 669 C CA . ALA A 1 92 ? -13.650 24.410 4.549 1.00 40.84 92 ALA A CA 1
ATOM 670 C C . ALA A 1 92 ? -12.263 23.771 4.319 1.00 40.84 92 ALA A C 1
ATOM 672 O O . ALA A 1 92 ? -11.359 24.435 3.814 1.00 40.84 92 ALA A O 1
ATOM 673 N N . LYS A 1 93 ? -12.051 22.500 4.704 1.00 38.72 93 LYS A N 1
ATOM 674 C CA . LYS A 1 93 ? -10.758 21.815 4.543 1.00 38.72 93 LYS A CA 1
ATOM 675 C C . LYS A 1 93 ? -10.932 20.363 4.073 1.00 38.72 93 LYS A C 1
ATOM 677 O O . LYS A 1 93 ? -11.768 19.662 4.641 1.00 38.72 93 LYS A O 1
ATOM 682 N N . PRO A 1 94 ? -10.147 19.907 3.076 1.00 38.66 94 PRO A N 1
ATOM 683 C CA . PRO A 1 94 ? -10.098 18.504 2.668 1.00 38.66 94 PRO A CA 1
ATOM 684 C C . PRO A 1 94 ? -9.714 17.610 3.856 1.00 38.66 94 PRO A C 1
ATOM 686 O O . PRO A 1 94 ? -8.823 17.960 4.632 1.00 38.66 94 PRO A O 1
ATOM 689 N N . SER A 1 95 ? -10.393 16.476 4.017 1.00 39.50 95 SER A N 1
ATOM 690 C CA . SER A 1 95 ? -10.169 15.533 5.115 1.00 39.50 95 SER A CA 1
ATOM 691 C C . SER A 1 95 ? -8.814 14.820 4.997 1.00 39.50 95 SER A C 1
ATOM 693 O O . SER A 1 95 ? -8.397 14.387 3.927 1.00 39.50 95 SER A O 1
ATOM 695 N N . THR A 1 96 ? -8.128 14.678 6.134 1.00 30.84 96 THR A N 1
ATOM 696 C CA . THR A 1 96 ? -6.791 14.071 6.287 1.00 30.84 96 THR A CA 1
ATOM 697 C C . THR A 1 96 ? -6.821 12.575 6.629 1.00 30.84 96 THR A C 1
ATOM 699 O O . THR A 1 96 ? -5.775 11.984 6.873 1.00 30.84 96 THR A O 1
ATOM 702 N N . LEU A 1 97 ? -7.999 11.941 6.656 1.00 35.31 97 LEU A N 1
ATOM 703 C CA . LEU A 1 97 ? -8.192 10.571 7.163 1.00 35.31 97 LEU A CA 1
ATOM 704 C C . LEU A 1 97 ? -7.803 9.447 6.185 1.00 35.31 97 LEU A C 1
ATOM 706 O O . LEU A 1 97 ? -8.235 8.318 6.367 1.00 35.31 97 LEU A O 1
ATOM 710 N N . GLY A 1 98 ? -7.012 9.723 5.144 1.00 37.72 98 GLY A N 1
ATOM 711 C CA . GLY A 1 98 ? -6.536 8.668 4.239 1.00 37.72 98 GLY A CA 1
ATOM 712 C C . GLY A 1 98 ? -7.646 7.906 3.503 1.00 37.72 98 GLY A C 1
ATOM 713 O O . GLY A 1 98 ? -7.374 6.857 2.943 1.00 37.72 98 GLY A O 1
ATOM 714 N N . MET A 1 99 ? -8.878 8.432 3.472 1.00 49.00 99 MET A N 1
ATOM 715 C CA . MET A 1 99 ? -10.003 7.887 2.709 1.00 49.00 99 MET A CA 1
ATOM 716 C C . MET A 1 99 ? -10.157 8.690 1.410 1.00 49.00 99 MET A C 1
ATOM 718 O O . MET A 1 99 ? -10.988 9.599 1.348 1.00 49.00 99 MET A O 1
ATOM 722 N N . PRO A 1 100 ? -9.369 8.406 0.355 1.00 47.81 100 PRO A N 1
ATOM 723 C CA . PRO A 1 100 ? -9.372 9.181 -0.885 1.00 47.81 100 PRO A CA 1
ATOM 724 C C . PRO A 1 100 ? -10.702 9.130 -1.650 1.00 47.81 100 PRO A C 1
ATOM 726 O O . PRO A 1 100 ? -10.819 9.792 -2.678 1.00 47.81 100 PRO A O 1
ATOM 729 N N . ALA A 1 101 ? -11.693 8.363 -1.192 1.00 49.91 101 ALA A N 1
ATOM 730 C CA . ALA A 1 101 ? -12.873 8.038 -1.979 1.00 49.91 101 ALA A CA 1
ATOM 731 C C . ALA A 1 101 ? -14.138 8.857 -1.653 1.00 49.91 101 ALA A C 1
ATOM 733 O O . ALA A 1 101 ? -15.052 8.870 -2.468 1.00 49.91 101 ALA A O 1
ATOM 734 N N . LEU A 1 102 ? -14.209 9.567 -0.518 1.00 55.72 102 LEU A N 1
ATOM 735 C CA . LEU A 1 102 ? -15.381 10.388 -0.165 1.00 55.72 102 LEU A CA 1
ATOM 736 C C . LEU A 1 102 ? -15.057 11.870 -0.379 1.00 55.72 102 LEU A C 1
ATOM 738 O O . LEU A 1 102 ? -14.624 12.564 0.540 1.00 55.72 102 LEU A O 1
ATOM 742 N N . LYS A 1 103 ? -15.197 12.338 -1.623 1.00 61.03 103 LYS A N 1
ATOM 743 C CA . LYS A 1 103 ? -14.772 13.691 -2.030 1.00 61.03 103 LYS A CA 1
ATOM 744 C C . LYS A 1 103 ? -15.925 14.687 -2.113 1.00 61.03 103 LYS A C 1
ATOM 746 O O . LYS A 1 103 ? -15.681 15.891 -2.155 1.00 61.03 103 LYS A O 1
ATOM 751 N N . THR A 1 104 ? -17.163 14.201 -2.157 1.00 63.06 104 THR A N 1
ATOM 752 C CA . THR A 1 104 ? -18.359 15.025 -2.358 1.00 63.06 104 THR A CA 1
ATOM 753 C C . THR A 1 104 ? -19.338 14.915 -1.189 1.00 63.06 104 THR A C 1
ATOM 755 O O . THR A 1 104 ? -19.294 13.970 -0.402 1.00 63.06 104 THR A O 1
ATOM 758 N N . LEU A 1 105 ? -20.250 15.887 -1.075 1.00 68.62 105 LEU A N 1
ATOM 759 C CA . LEU A 1 105 ? -21.359 15.832 -0.114 1.00 68.62 105 LEU A CA 1
ATOM 760 C C . LEU A 1 105 ? -22.253 14.600 -0.336 1.00 68.62 105 LEU A C 1
ATOM 762 O O . LEU A 1 105 ? -22.737 14.021 0.633 1.00 68.62 105 LEU A O 1
ATOM 766 N N . ASP A 1 106 ? -22.435 14.176 -1.588 1.00 69.62 106 ASP A N 1
ATOM 767 C CA . ASP A 1 106 ? -23.201 12.971 -1.923 1.00 69.62 106 ASP A CA 1
ATOM 768 C C . ASP A 1 106 ? -22.504 11.707 -1.411 1.00 69.62 106 ASP A C 1
ATOM 770 O O . ASP A 1 106 ? -23.142 10.852 -0.796 1.00 69.62 106 ASP A O 1
ATOM 774 N N . ASP A 1 107 ? -21.177 11.633 -1.550 1.00 73.25 107 ASP A N 1
ATOM 775 C CA . ASP A 1 107 ? -20.391 10.530 -0.993 1.00 73.25 107 ASP A CA 1
ATOM 776 C C . ASP A 1 107 ? -20.469 10.502 0.544 1.00 73.25 107 ASP A C 1
ATOM 778 O O . ASP A 1 107 ? -20.579 9.433 1.146 1.00 73.25 107 ASP A O 1
ATOM 782 N N . LEU A 1 108 ? -20.475 11.671 1.197 1.00 77.12 108 LEU A N 1
ATOM 783 C CA . LEU A 1 108 ? -20.683 11.764 2.646 1.00 77.12 108 LEU A CA 1
ATOM 784 C C . LEU A 1 108 ? -22.085 11.283 3.046 1.00 77.12 108 LEU A C 1
ATOM 786 O O . LEU A 1 108 ? -22.218 10.519 3.999 1.00 77.12 108 LEU A O 1
ATOM 790 N N . ASN A 1 109 ? -23.126 11.656 2.298 1.00 81.81 109 ASN A N 1
ATOM 791 C CA . ASN A 1 109 ? -24.501 11.197 2.531 1.00 81.81 109 ASN A CA 1
ATOM 792 C C . ASN A 1 109 ? -24.692 9.688 2.296 1.00 81.81 109 ASN A C 1
ATOM 794 O O . ASN A 1 109 ? -25.668 9.107 2.786 1.00 81.81 109 ASN A O 1
ATOM 798 N N . ALA A 1 110 ? -23.779 9.050 1.561 1.00 88.69 110 ALA A N 1
ATOM 799 C CA . ALA A 1 110 ? -23.747 7.606 1.385 1.00 88.69 110 ALA A CA 1
ATOM 800 C C . ALA A 1 110 ? -23.152 6.864 2.596 1.00 88.69 110 ALA A C 1
ATOM 802 O O . ALA A 1 110 ? -23.306 5.649 2.682 1.00 88.69 110 ALA A O 1
ATOM 803 N N . LEU A 1 111 ? -22.497 7.541 3.547 1.00 89.12 111 LEU A N 1
ATOM 804 C CA . LEU A 1 111 ? -21.835 6.887 4.677 1.00 89.12 111 LEU A CA 1
ATOM 805 C C . LEU A 1 111 ? -22.839 6.265 5.662 1.00 89.12 111 LEU A C 1
ATOM 807 O O . LEU A 1 111 ? -23.586 6.965 6.348 1.00 89.12 111 LEU A O 1
ATOM 811 N N . GLN A 1 112 ? -22.809 4.936 5.785 1.00 92.50 112 GLN A N 1
ATOM 812 C CA . GLN A 1 112 ? -23.635 4.182 6.736 1.00 92.50 112 GLN A CA 1
ATOM 813 C C . GLN A 1 112 ? -22.903 3.993 8.071 1.00 92.50 112 GLN A C 1
ATOM 815 O O . GLN A 1 112 ? -23.468 4.240 9.139 1.00 92.50 112 GLN A O 1
ATOM 820 N N . GLY A 1 113 ? -21.619 3.632 8.031 1.00 92.69 113 GLY A N 1
ATOM 821 C CA . GLY A 1 113 ? -20.820 3.428 9.237 1.00 92.69 113 GLY A CA 1
ATOM 822 C C . GLY A 1 113 ? -19.336 3.237 8.960 1.00 92.69 113 GLY A C 1
ATOM 823 O O . GLY A 1 113 ? -18.937 2.867 7.857 1.00 92.69 113 GLY A O 1
ATOM 824 N N . ILE A 1 114 ? -18.532 3.488 9.990 1.00 92.81 114 ILE A N 1
ATOM 825 C CA . ILE A 1 114 ? -17.102 3.179 10.027 1.00 92.81 114 ILE A CA 1
ATOM 826 C C . ILE A 1 114 ? -16.882 2.224 11.194 1.00 92.81 114 ILE A C 1
ATOM 828 O O . ILE A 1 114 ? -17.338 2.484 12.307 1.00 92.81 114 ILE A O 1
ATOM 832 N N . GLY A 1 115 ? -16.211 1.111 10.939 1.00 94.31 115 GLY A N 1
ATOM 833 C CA . GLY A 1 115 ? -15.866 0.112 11.936 1.00 94.31 115 GLY A CA 1
ATOM 834 C C . GLY A 1 115 ? -14.360 -0.083 12.020 1.00 94.31 115 GLY A C 1
ATOM 835 O O . GLY A 1 115 ? -13.663 0.021 11.015 1.00 94.31 115 GLY A O 1
ATOM 836 N N . GLY A 1 116 ? -13.877 -0.394 13.216 1.00 95.81 116 GLY A N 1
ATOM 837 C CA . GLY A 1 116 ? -12.513 -0.845 13.453 1.00 95.81 116 GLY A CA 1
ATOM 838 C C . GLY A 1 116 ? -12.510 -2.124 14.282 1.00 95.81 116 GLY A C 1
ATOM 839 O O . GLY A 1 116 ? -13.346 -2.272 15.175 1.00 95.81 116 GLY A O 1
ATOM 840 N N . ALA A 1 117 ? -11.582 -3.035 14.015 1.00 97.62 117 ALA A N 1
ATOM 841 C CA . ALA A 1 117 ? -11.334 -4.206 14.849 1.00 97.62 117 ALA A CA 1
ATOM 842 C C . ALA A 1 117 ? -9.834 -4.404 15.070 1.00 97.62 117 ALA A C 1
ATOM 844 O O . ALA A 1 117 ? -9.022 -4.120 14.194 1.00 97.62 117 ALA A O 1
ATOM 845 N N . VAL A 1 118 ? -9.482 -4.903 16.252 1.00 97.25 118 VAL A N 1
ATOM 846 C CA . VAL A 1 118 ? -8.128 -5.357 16.578 1.00 97.25 118 VAL A CA 1
ATOM 847 C C . VAL A 1 118 ? -8.197 -6.848 16.841 1.00 97.25 118 VAL A C 1
ATOM 849 O O . VAL A 1 118 ? -9.021 -7.287 17.644 1.00 97.25 118 VAL A O 1
ATOM 852 N N . SER A 1 119 ? -7.327 -7.614 16.195 1.00 96.19 119 SER A N 1
ATOM 853 C CA . SER A 1 119 ? -7.260 -9.070 16.326 1.00 96.19 119 SER A CA 1
ATOM 854 C C . SER A 1 119 ? -5.831 -9.494 16.643 1.00 96.19 119 SER A C 1
ATOM 856 O O . SER A 1 119 ? -4.877 -8.926 16.112 1.00 96.19 119 SER A O 1
ATOM 858 N N . ALA A 1 120 ? -5.674 -10.493 17.507 1.00 93.88 120 ALA A N 1
ATOM 859 C CA . ALA A 1 120 ? -4.381 -11.087 17.822 1.00 93.88 120 ALA A CA 1
ATOM 860 C C . ALA A 1 120 ? -4.308 -12.491 17.217 1.00 93.88 120 ALA A C 1
ATOM 862 O O . ALA A 1 120 ? -5.266 -13.254 17.278 1.00 93.88 120 ALA A O 1
ATOM 863 N N . THR A 1 121 ? -3.164 -12.827 16.638 1.00 87.62 121 THR A N 1
ATOM 864 C CA . THR A 1 121 ? -2.871 -14.149 16.080 1.00 87.62 121 THR A CA 1
ATOM 865 C C . THR A 1 121 ? -1.608 -14.695 16.737 1.00 87.62 121 THR A C 1
ATOM 867 O O . THR A 1 121 ? -0.861 -13.949 17.369 1.00 87.62 121 THR A O 1
ATOM 870 N N . GLY A 1 122 ? -1.313 -15.983 16.546 1.00 88.12 122 GLY A N 1
ATOM 871 C CA . GLY A 1 122 ? -0.047 -16.558 17.014 1.00 88.12 122 GLY A CA 1
ATOM 872 C C . GLY A 1 122 ? 1.203 -15.937 16.371 1.00 88.12 122 GLY A C 1
ATOM 873 O O . GLY A 1 122 ? 2.299 -16.153 16.871 1.00 88.12 122 GLY A O 1
ATOM 874 N N . SER A 1 123 ? 1.057 -15.177 15.280 1.00 91.81 123 SER A N 1
ATOM 875 C CA . SER A 1 123 ? 2.163 -14.621 14.491 1.00 91.81 123 SER A CA 1
ATOM 876 C C . SER A 1 123 ? 2.173 -13.091 14.402 1.00 91.81 123 SER A C 1
ATOM 878 O O . SER A 1 123 ? 3.042 -12.529 13.727 1.00 91.81 123 SER A O 1
ATOM 880 N N . GLY A 1 124 ? 1.231 -12.396 15.051 1.00 95.31 124 GLY A N 1
ATOM 881 C CA . GLY A 1 124 ? 1.120 -10.940 14.949 1.00 95.31 124 GLY A CA 1
ATOM 882 C C . GLY A 1 124 ? -0.224 -10.350 15.358 1.00 95.31 124 GLY A C 1
ATOM 883 O O . GLY A 1 124 ? -1.128 -11.053 15.815 1.00 95.31 124 GLY A O 1
ATOM 884 N N . VAL A 1 125 ? -0.355 -9.041 15.153 1.00 96.50 125 VAL A N 1
ATOM 885 C CA . VAL A 1 125 ? -1.564 -8.256 15.441 1.00 96.50 125 VAL A CA 1
ATOM 886 C C . VAL A 1 125 ? -2.111 -7.672 14.142 1.00 96.50 125 VAL A C 1
ATOM 888 O O . VAL A 1 125 ? -1.355 -7.127 13.335 1.00 96.50 125 VAL A O 1
ATOM 891 N N . ALA A 1 126 ? -3.425 -7.777 13.950 1.00 96.62 126 ALA A N 1
ATOM 892 C CA . ALA A 1 126 ? -4.149 -7.187 12.834 1.00 96.62 126 ALA A CA 1
ATOM 893 C C . ALA A 1 126 ? -5.037 -6.030 13.309 1.00 96.62 126 ALA A C 1
ATOM 895 O O . ALA A 1 126 ? -5.718 -6.138 14.330 1.00 96.62 126 ALA A O 1
ATOM 896 N N . PHE A 1 127 ? -5.049 -4.948 12.538 1.00 96.19 127 PHE A N 1
ATOM 897 C CA . PHE A 1 127 ? -5.959 -3.819 12.676 1.00 96.19 127 PHE A CA 1
ATOM 898 C C . PHE A 1 127 ? -6.778 -3.718 11.394 1.00 96.19 127 PHE A C 1
ATOM 900 O O . PHE A 1 127 ? -6.235 -3.427 10.328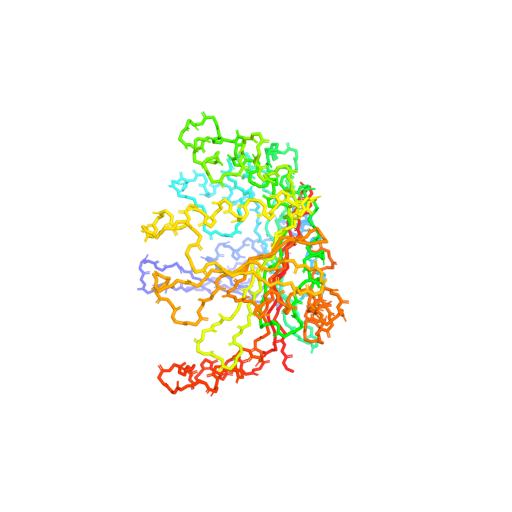 1.00 96.19 127 PHE A O 1
ATOM 907 N N . ASP A 1 128 ? -8.074 -3.973 11.504 1.00 95.38 128 ASP A N 1
ATOM 908 C CA . ASP A 1 128 ? -9.022 -3.906 10.402 1.00 95.38 128 ASP A CA 1
ATOM 909 C C . ASP A 1 128 ? -9.823 -2.611 10.488 1.00 95.38 128 ASP A C 1
ATOM 911 O O . ASP A 1 128 ? -10.363 -2.278 11.544 1.00 95.38 128 ASP A O 1
ATOM 915 N N . PHE A 1 129 ? -9.951 -1.917 9.365 1.00 93.88 129 PHE A N 1
ATOM 916 C CA . PHE A 1 129 ? -10.802 -0.748 9.201 1.00 93.88 129 PHE A CA 1
ATOM 917 C C . PHE A 1 129 ? -11.803 -1.026 8.090 1.00 93.88 129 PHE A C 1
ATOM 919 O O . PHE A 1 129 ? -11.427 -1.427 6.994 1.00 93.88 129 PHE A O 1
ATOM 926 N N . ALA A 1 130 ? -13.085 -0.808 8.364 1.00 93.88 130 ALA A N 1
ATOM 927 C CA . ALA A 1 130 ? -14.1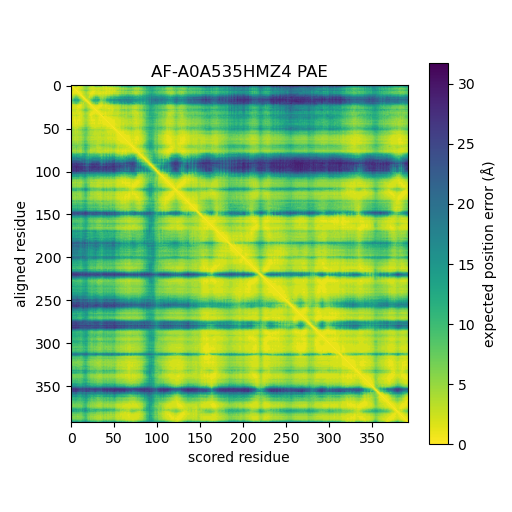54 -1.014 7.402 1.00 93.88 130 ALA A CA 1
ATOM 928 C C . ALA A 1 130 ? -15.008 0.243 7.265 1.00 93.88 130 ALA A C 1
ATOM 930 O O . ALA A 1 130 ? -15.404 0.860 8.254 1.00 93.88 130 ALA A O 1
ATOM 931 N N . ILE A 1 131 ? -15.350 0.582 6.028 1.00 90.94 131 ILE A N 1
ATOM 932 C CA . ILE A 1 131 ? -16.313 1.627 5.694 1.00 90.94 131 ILE A CA 1
ATOM 933 C C . ILE A 1 131 ? -17.490 0.955 5.012 1.00 90.94 131 ILE A C 1
ATOM 935 O O . ILE A 1 131 ? -17.308 0.238 4.028 1.00 90.94 131 ILE A O 1
ATOM 939 N N . LYS A 1 132 ? -18.699 1.232 5.496 1.00 93.44 132 LYS A N 1
ATOM 940 C CA . LYS A 1 132 ? -19.938 0.814 4.850 1.00 93.44 132 LYS A CA 1
ATOM 941 C C . LYS A 1 132 ? -20.626 2.011 4.200 1.00 93.44 132 LYS A C 1
ATOM 943 O O . LYS A 1 132 ? -20.843 3.039 4.848 1.00 93.44 132 LYS A O 1
ATOM 948 N N . LEU A 1 133 ? -20.997 1.851 2.931 1.00 91.56 133 LEU A N 1
ATOM 949 C CA . LEU A 1 133 ? -21.625 2.877 2.103 1.00 91.56 133 LEU A CA 1
ATOM 950 C C . LEU A 1 133 ? -22.975 2.406 1.546 1.00 91.56 133 LEU A C 1
ATOM 952 O O . LEU A 1 133 ? -23.211 1.215 1.349 1.00 91.56 133 LEU A O 1
ATOM 956 N N . ASP A 1 134 ? -23.855 3.353 1.249 1.00 91.38 134 ASP A N 1
ATOM 957 C CA . ASP A 1 134 ? -25.049 3.160 0.433 1.00 91.38 134 ASP A CA 1
ATOM 958 C C . ASP A 1 134 ? -24.690 3.392 -1.041 1.00 91.38 134 ASP A C 1
ATOM 960 O O . ASP A 1 134 ? -24.595 4.530 -1.506 1.00 91.38 134 ASP A O 1
ATOM 964 N N . ALA A 1 135 ? -24.486 2.307 -1.792 1.00 89.38 135 ALA A N 1
ATOM 965 C CA . ALA A 1 135 ? -24.050 2.371 -3.188 1.00 89.38 135 ALA A CA 1
ATOM 966 C C . ALA A 1 135 ? -24.989 3.181 -4.101 1.00 89.38 135 ALA A C 1
ATOM 968 O O . ALA A 1 135 ? -24.538 3.741 -5.108 1.00 89.38 135 ALA A O 1
ATOM 969 N N . ASN A 1 136 ? -26.278 3.277 -3.756 1.00 90.69 136 ASN A N 1
ATOM 970 C CA . ASN A 1 136 ? -27.263 4.025 -4.538 1.00 90.69 136 ASN A CA 1
ATOM 971 C C . ASN A 1 136 ? -27.121 5.539 -4.364 1.00 90.69 136 ASN A C 1
ATOM 973 O O . ASN A 1 136 ? -27.558 6.291 -5.232 1.00 90.69 136 ASN A O 1
ATOM 977 N N . LYS A 1 137 ? -26.484 5.982 -3.276 1.00 89.56 137 LYS A N 1
ATOM 978 C CA . LYS A 1 137 ? -26.223 7.397 -2.986 1.00 89.56 137 LYS A CA 1
ATOM 979 C C . LYS A 1 137 ? -24.840 7.868 -3.425 1.00 89.56 137 LYS A C 1
ATOM 981 O O . LYS A 1 137 ? -24.595 9.066 -3.434 1.00 89.56 137 LYS A O 1
ATOM 986 N N . LEU A 1 138 ? -23.949 6.946 -3.795 1.00 84.81 138 LEU A N 1
ATOM 987 C CA . LEU A 1 138 ? -22.634 7.299 -4.325 1.00 84.81 138 LEU A CA 1
ATOM 988 C C . LEU A 1 138 ? -22.743 7.990 -5.684 1.00 84.81 138 LEU A C 1
ATOM 990 O O . LEU A 1 138 ? -23.568 7.613 -6.525 1.00 84.81 138 LEU A O 1
ATOM 994 N N . SER A 1 139 ? -21.830 8.933 -5.926 1.00 81.06 139 SER A N 1
ATOM 995 C CA . SER A 1 139 ? -21.624 9.476 -7.267 1.00 81.06 139 SER A CA 1
ATOM 996 C C . SER A 1 139 ? -21.198 8.366 -8.242 1.00 81.06 139 SER A C 1
ATOM 998 O O . SER A 1 139 ? -20.630 7.343 -7.843 1.00 81.06 139 SER A O 1
ATOM 1000 N N . ALA A 1 140 ? -21.444 8.554 -9.543 1.00 80.62 140 ALA A N 1
ATOM 1001 C CA . ALA A 1 140 ? -21.053 7.572 -10.558 1.00 80.62 140 ALA A CA 1
ATOM 1002 C C . ALA A 1 140 ? -19.533 7.315 -10.567 1.00 80.62 140 ALA A C 1
ATOM 1004 O O . ALA A 1 140 ? -19.111 6.162 -10.650 1.00 80.62 140 ALA A O 1
ATOM 1005 N N . ALA A 1 141 ? -18.728 8.372 -10.413 1.00 74.25 141 ALA A N 1
ATOM 1006 C CA . ALA A 1 141 ? -17.270 8.281 -10.362 1.00 74.25 141 ALA A CA 1
ATOM 1007 C C . ALA A 1 141 ? -16.791 7.493 -9.133 1.00 74.25 141 ALA A C 1
ATOM 1009 O O . ALA A 1 141 ? -15.968 6.586 -9.259 1.00 74.25 141 ALA A O 1
ATOM 1010 N N . THR A 1 142 ? -17.355 7.776 -7.953 1.00 75.06 142 THR A N 1
ATOM 1011 C CA . THR A 1 142 ? -17.026 7.047 -6.720 1.00 75.06 142 THR A CA 1
ATOM 1012 C C . THR A 1 142 ? -17.434 5.582 -6.832 1.00 75.06 142 THR A C 1
ATOM 1014 O O . THR A 1 142 ? -16.629 4.694 -6.565 1.00 75.06 142 THR A O 1
ATOM 1017 N N . ARG A 1 143 ? -18.655 5.301 -7.305 1.00 80.88 143 ARG A N 1
ATOM 1018 C CA . ARG A 1 143 ? -19.128 3.926 -7.511 1.00 80.88 143 ARG A CA 1
ATOM 1019 C C . ARG A 1 143 ? -18.197 3.152 -8.444 1.00 80.88 143 ARG A C 1
ATOM 1021 O O . ARG A 1 143 ? -17.830 2.025 -8.128 1.00 80.88 143 ARG A O 1
ATOM 1028 N N . GLN A 1 144 ? -17.772 3.767 -9.549 1.00 77.56 144 GLN A N 1
ATOM 1029 C CA . GLN A 1 144 ? -16.842 3.149 -10.491 1.00 77.56 144 GLN A CA 1
ATOM 1030 C C . GLN A 1 144 ? -15.497 2.815 -9.833 1.00 77.56 144 GLN A C 1
ATOM 1032 O O . GLN A 1 144 ? -15.002 1.702 -10.015 1.00 77.56 144 GLN A O 1
ATOM 1037 N N . ALA A 1 145 ? -14.945 3.731 -9.031 1.00 74.12 145 ALA A N 1
ATOM 1038 C CA . ALA A 1 145 ? -13.701 3.506 -8.298 1.00 74.12 145 ALA A CA 1
ATOM 1039 C C . ALA A 1 145 ? -13.804 2.323 -7.316 1.00 74.12 145 ALA A C 1
ATOM 1041 O O . ALA A 1 145 ? -12.915 1.479 -7.291 1.00 74.12 145 ALA A O 1
ATOM 1042 N N . PHE A 1 146 ? -14.911 2.204 -6.576 1.00 76.31 146 PHE A N 1
ATOM 1043 C CA . PHE A 1 146 ? -15.141 1.101 -5.632 1.00 76.31 146 PHE A CA 1
ATOM 1044 C C . PHE A 1 146 ? -15.388 -0.254 -6.313 1.00 76.31 146 PHE A C 1
ATOM 1046 O O . PHE A 1 146 ? -15.004 -1.296 -5.784 1.00 76.31 146 PHE A O 1
ATOM 1053 N N . THR A 1 147 ? -16.016 -0.254 -7.495 1.00 75.94 147 THR A N 1
ATOM 1054 C CA . THR A 1 147 ? -16.256 -1.478 -8.285 1.00 75.94 147 THR A CA 1
ATOM 1055 C C . THR A 1 147 ? -15.040 -1.965 -9.065 1.00 75.94 147 THR A C 1
ATOM 1057 O O . THR A 1 147 ? -15.071 -3.059 -9.628 1.00 75.94 147 THR A O 1
ATOM 1060 N N . ALA A 1 148 ? -13.978 -1.165 -9.146 1.00 67.94 148 ALA A N 1
ATOM 1061 C CA . ALA A 1 148 ? -12.781 -1.540 -9.871 1.00 67.94 148 ALA A CA 1
ATOM 1062 C C . ALA A 1 148 ? -12.018 -2.617 -9.079 1.00 67.94 148 ALA A C 1
ATOM 1064 O O . ALA A 1 148 ? -11.212 -2.322 -8.202 1.00 67.94 148 ALA A O 1
ATOM 1065 N N . THR A 1 149 ? -12.273 -3.890 -9.385 1.00 64.00 149 THR A N 1
ATOM 1066 C CA . THR A 1 149 ? -11.521 -5.010 -8.810 1.00 64.00 149 THR A CA 1
ATOM 1067 C C . THR A 1 149 ? -10.118 -5.010 -9.399 1.00 64.00 149 THR A C 1
ATOM 1069 O O . THR A 1 149 ? -9.924 -5.348 -10.565 1.00 64.00 149 THR A O 1
ATOM 1072 N N . GLY A 1 150 ? -9.154 -4.556 -8.609 1.00 66.44 150 GLY A N 1
ATOM 1073 C CA . GLY A 1 150 ? -7.739 -4.648 -8.936 1.00 66.44 150 GLY A CA 1
ATOM 1074 C C . GLY A 1 150 ? -7.139 -5.935 -8.384 1.00 66.44 150 GLY A C 1
ATOM 1075 O O . GLY A 1 150 ? -7.525 -6.353 -7.293 1.00 66.44 150 GLY A O 1
ATOM 1076 N N . HIS A 1 151 ? -6.213 -6.548 -9.117 1.00 73.62 151 HIS A N 1
ATOM 1077 C CA . HIS A 1 151 ? -5.477 -7.736 -8.682 1.00 73.62 151 HIS A CA 1
ATOM 1078 C C . HIS A 1 151 ? -3.975 -7.480 -8.860 1.00 73.62 151 HIS A C 1
ATOM 1080 O O . HIS A 1 151 ? -3.430 -7.785 -9.920 1.00 73.62 151 HIS A O 1
ATOM 1086 N N . PRO A 1 152 ? -3.296 -6.904 -7.846 1.00 81.06 152 PRO A N 1
ATOM 1087 C CA . PRO A 1 152 ? -1.878 -6.564 -7.936 1.00 81.06 152 PRO A CA 1
ATOM 1088 C C . PRO A 1 152 ? -0.965 -7.802 -8.003 1.00 81.06 152 PRO A C 1
ATOM 1090 O O . PRO A 1 152 ? 0.251 -7.649 -8.077 1.00 81.06 152 PRO A O 1
ATOM 1093 N N . ASP A 1 153 ? -1.520 -9.019 -8.010 1.00 84.38 153 ASP A N 1
ATOM 1094 C CA . ASP A 1 153 ? -0.801 -10.291 -8.154 1.00 84.38 153 ASP A CA 1
ATOM 1095 C C . ASP A 1 153 ? 0.118 -10.300 -9.381 1.00 84.38 153 ASP A C 1
ATOM 1097 O O . ASP A 1 153 ? 1.243 -10.797 -9.317 1.00 84.38 153 ASP A O 1
ATOM 1101 N N . ALA A 1 154 ? -0.323 -9.667 -10.476 1.00 87.75 154 ALA A N 1
ATOM 1102 C CA . ALA A 1 154 ? 0.474 -9.521 -11.689 1.00 87.75 154 ALA A CA 1
ATOM 1103 C C . ALA A 1 154 ? 1.810 -8.812 -11.423 1.00 87.75 154 ALA A C 1
ATOM 1105 O O . ALA A 1 154 ? 2.812 -9.185 -12.020 1.00 87.75 154 ALA A O 1
ATOM 1106 N N . VAL A 1 155 ? 1.842 -7.841 -10.502 1.00 94.12 155 VAL A N 1
ATOM 1107 C CA . VAL A 1 155 ? 3.048 -7.100 -10.102 1.00 94.12 155 VAL A CA 1
ATOM 1108 C C . VAL A 1 155 ? 3.946 -7.947 -9.204 1.00 94.12 155 VAL A C 1
ATOM 1110 O O . VAL A 1 155 ? 5.165 -7.896 -9.341 1.00 94.12 155 VAL A O 1
ATOM 1113 N N . LEU A 1 156 ? 3.373 -8.756 -8.307 1.00 95.31 156 LEU A N 1
ATOM 1114 C CA . LEU A 1 156 ? 4.136 -9.507 -7.301 1.00 95.31 156 LEU A CA 1
ATOM 1115 C C . LEU A 1 156 ? 5.159 -10.467 -7.916 1.00 95.31 156 LEU A C 1
ATOM 1117 O O . LEU A 1 156 ? 6.220 -10.693 -7.339 1.00 95.31 156 LEU A O 1
ATOM 1121 N N . HIS A 1 157 ? 4.873 -10.999 -9.104 1.00 94.50 157 HIS A N 1
ATOM 1122 C CA . HIS A 1 157 ? 5.796 -11.879 -9.818 1.00 94.50 157 HIS A CA 1
ATOM 1123 C C . HIS A 1 157 ? 7.050 -11.174 -10.346 1.00 94.50 157 HIS A C 1
ATOM 1125 O O . HIS A 1 157 ? 8.029 -11.849 -10.647 1.00 94.50 157 HIS A O 1
ATOM 1131 N N . TRP A 1 158 ? 7.040 -9.845 -10.430 1.00 97.12 158 TRP A N 1
ATOM 1132 C CA . TRP A 1 158 ? 8.168 -9.029 -10.884 1.00 97.12 158 TRP A CA 1
ATOM 1133 C C . TRP A 1 158 ? 9.008 -8.478 -9.737 1.00 97.12 158 TRP A C 1
ATOM 1135 O O . TRP A 1 158 ? 10.121 -8.020 -9.971 1.00 97.12 158 TRP A O 1
ATOM 1145 N N . ILE A 1 159 ? 8.493 -8.512 -8.508 1.00 97.62 159 ILE A N 1
ATOM 1146 C CA . ILE A 1 159 ? 9.197 -7.987 -7.338 1.00 97.62 159 ILE A CA 1
ATOM 1147 C C . ILE A 1 159 ? 10.248 -9.014 -6.904 1.00 97.62 159 ILE A C 1
ATOM 1149 O O . ILE A 1 159 ? 9.868 -10.142 -6.562 1.00 97.62 159 ILE A O 1
ATOM 1153 N N . PRO A 1 160 ? 11.547 -8.666 -6.892 1.00 96.88 160 PRO A N 1
ATOM 1154 C CA . PRO A 1 160 ? 12.594 -9.555 -6.409 1.00 96.88 160 PRO A CA 1
ATOM 1155 C C . PRO A 1 160 ? 12.310 -10.106 -5.010 1.00 96.88 160 PRO A C 1
ATOM 1157 O O . PRO A 1 160 ? 11.802 -9.423 -4.124 1.00 96.88 160 PRO A O 1
ATOM 1160 N N . LYS A 1 161 ? 12.681 -11.370 -4.772 1.00 95.62 161 LYS A N 1
ATOM 1161 C CA . LYS A 1 161 ? 12.571 -11.980 -3.435 1.00 95.62 161 LYS A CA 1
ATOM 1162 C C . LYS A 1 161 ? 13.357 -11.201 -2.365 1.00 95.62 161 LYS A C 1
ATOM 1164 O O . LYS A 1 161 ? 12.992 -11.237 -1.188 1.00 95.62 161 LYS A O 1
ATOM 1169 N N . SER A 1 162 ? 14.440 -10.534 -2.768 1.00 91.56 162 SER A N 1
ATOM 1170 C CA . SER A 1 162 ? 15.312 -9.745 -1.896 1.00 91.56 162 SER A CA 1
ATOM 1171 C C . SER A 1 162 ? 14.742 -8.385 -1.500 1.00 91.56 162 SER A C 1
ATOM 1173 O O . SER A 1 162 ? 15.227 -7.848 -0.509 1.00 91.56 162 SER A O 1
ATOM 1175 N N . SER A 1 163 ? 13.714 -7.859 -2.182 1.00 95.25 163 SER A N 1
ATOM 1176 C CA . SER A 1 163 ? 13.191 -6.515 -1.909 1.00 95.25 163 SER A CA 1
ATOM 1177 C C . SER A 1 163 ? 12.796 -6.353 -0.436 1.00 95.25 163 SER A C 1
ATOM 1179 O O . SER A 1 163 ? 12.104 -7.191 0.152 1.00 95.25 163 SER A O 1
ATOM 1181 N N . ASP A 1 164 ? 13.234 -5.261 0.182 1.00 95.06 164 ASP A N 1
ATOM 1182 C CA . ASP A 1 164 ? 12.996 -4.963 1.598 1.00 95.06 164 ASP A CA 1
ATOM 1183 C C . ASP A 1 164 ? 11.615 -4.353 1.833 1.00 95.06 164 ASP A C 1
ATOM 1185 O O . ASP A 1 164 ? 11.051 -4.469 2.923 1.00 95.06 164 ASP A O 1
ATOM 1189 N N . GLY A 1 165 ? 11.034 -3.756 0.798 1.00 96.44 165 GLY A N 1
ATOM 1190 C CA . GLY A 1 165 ? 9.651 -3.324 0.805 1.00 96.44 165 GLY A CA 1
ATOM 1191 C C . GLY A 1 165 ? 9.110 -3.105 -0.596 1.00 96.44 165 GLY A C 1
ATOM 1192 O O . GLY A 1 165 ? 9.859 -2.970 -1.562 1.00 96.44 165 GLY A O 1
ATOM 1193 N N . PHE A 1 166 ? 7.786 -3.079 -0.699 1.00 97.81 166 PHE A N 1
ATOM 1194 C CA . PHE A 1 166 ? 7.111 -2.766 -1.945 1.00 97.81 166 PHE A CA 1
ATOM 1195 C C . PHE A 1 166 ? 5.715 -2.181 -1.726 1.00 97.81 166 PHE A C 1
ATOM 1197 O O . PHE A 1 166 ? 5.091 -2.358 -0.677 1.00 97.81 166 PHE A O 1
ATOM 1204 N N . LEU A 1 167 ? 5.213 -1.523 -2.765 1.00 96.38 167 LEU A N 1
ATOM 1205 C CA . LEU A 1 167 ? 3.827 -1.122 -2.957 1.00 96.38 167 LEU A CA 1
ATOM 1206 C C . LEU A 1 167 ? 3.345 -1.726 -4.278 1.00 96.38 167 LEU A C 1
ATOM 1208 O O . LEU A 1 167 ? 3.997 -1.557 -5.299 1.00 96.38 167 LEU A O 1
ATOM 1212 N N . ALA A 1 168 ? 2.200 -2.395 -4.275 1.00 94.94 168 ALA A N 1
ATOM 1213 C CA . ALA A 1 168 ? 1.549 -2.908 -5.470 1.00 94.94 168 ALA A CA 1
ATOM 1214 C C . ALA A 1 168 ? 0.078 -2.496 -5.445 1.00 94.94 168 ALA A C 1
ATOM 1216 O O . ALA A 1 168 ? -0.649 -2.822 -4.508 1.00 94.94 168 ALA A O 1
ATOM 1217 N N . ILE A 1 169 ? -0.361 -1.754 -6.455 1.00 89.88 169 ILE A N 1
ATOM 1218 C CA . ILE A 1 169 ? -1.732 -1.258 -6.583 1.00 89.88 169 ILE A CA 1
ATOM 1219 C C . ILE A 1 169 ? -2.238 -1.514 -7.997 1.00 89.88 169 ILE A C 1
ATOM 1221 O O . ILE A 1 169 ? -1.460 -1.609 -8.941 1.00 89.88 169 ILE A O 1
ATOM 1225 N N . ALA A 1 170 ? -3.551 -1.603 -8.144 1.00 86.44 170 ALA A N 1
ATOM 1226 C CA . ALA A 1 170 ? -4.197 -1.806 -9.433 1.00 86.44 170 ALA A CA 1
ATOM 1227 C C . ALA A 1 170 ? -5.218 -0.694 -9.733 1.00 86.44 170 ALA A C 1
ATOM 1229 O O . ALA A 1 170 ? -5.577 0.099 -8.860 1.00 86.44 170 ALA A O 1
ATOM 1230 N N . ASN A 1 171 ? -5.712 -0.652 -10.975 1.00 82.06 171 ASN A N 1
ATOM 1231 C CA . ASN A 1 171 ? -6.650 0.353 -11.503 1.00 82.06 171 ASN A CA 1
ATOM 1232 C C . ASN A 1 171 ? -6.126 1.806 -11.531 1.00 82.06 171 ASN A C 1
ATOM 1234 O O . ASN A 1 171 ? -6.907 2.769 -11.459 1.00 82.06 171 ASN A O 1
ATOM 1238 N N . VAL A 1 172 ? -4.810 2.001 -11.629 1.00 84.38 172 VAL A N 1
ATOM 1239 C CA . VAL A 1 172 ? -4.214 3.344 -11.738 1.00 84.38 172 VAL A CA 1
ATOM 1240 C C . VAL A 1 172 ? -4.611 4.028 -13.052 1.00 84.38 172 VAL A C 1
ATOM 1242 O O . VAL A 1 172 ? -4.862 5.231 -13.069 1.00 84.38 172 VAL A O 1
ATOM 1245 N N . ASP A 1 173 ? -4.768 3.266 -14.132 1.00 85.31 173 ASP A N 1
ATOM 1246 C CA . ASP A 1 173 ? -5.273 3.707 -15.438 1.00 85.31 173 ASP A CA 1
ATOM 1247 C C . ASP A 1 173 ? -6.657 4.374 -15.327 1.00 85.31 173 ASP A C 1
ATOM 1249 O O . ASP A 1 173 ? -6.857 5.490 -15.810 1.00 85.31 173 ASP A O 1
ATOM 1253 N N . LYS A 1 174 ? -7.593 3.741 -14.610 1.00 82.81 174 LYS A N 1
ATOM 1254 C CA . LYS A 1 174 ? -8.949 4.255 -14.370 1.00 82.81 174 LYS A CA 1
ATOM 1255 C C . LYS A 1 174 ? -8.918 5.508 -13.508 1.00 82.81 174 LYS A C 1
ATOM 1257 O O . LYS A 1 174 ? -9.689 6.437 -13.752 1.00 82.81 174 LYS A O 1
ATOM 1262 N N . SER A 1 175 ? -8.016 5.556 -12.530 1.00 79.00 175 SER A N 1
ATOM 1263 C CA . SER A 1 175 ? -7.820 6.729 -11.672 1.00 79.00 175 SER A CA 1
ATOM 1264 C C . SER A 1 175 ? -7.296 7.922 -12.477 1.00 79.00 175 SER A C 1
ATOM 1266 O O . SER A 1 175 ? -7.855 9.017 -12.392 1.00 79.00 175 SER A O 1
ATOM 1268 N N . ILE A 1 176 ? -6.288 7.703 -13.327 1.00 84.31 176 ILE A N 1
ATOM 1269 C CA . ILE A 1 176 ? -5.759 8.717 -14.250 1.00 84.31 176 ILE A CA 1
ATOM 1270 C C . ILE A 1 176 ? -6.848 9.162 -15.228 1.00 84.31 176 ILE A C 1
ATOM 1272 O O . ILE A 1 176 ? -7.052 10.362 -15.410 1.00 84.31 176 ILE A O 1
ATOM 1276 N N . LYS A 1 177 ? -7.587 8.218 -15.822 1.00 84.50 177 LYS A N 1
ATOM 1277 C CA . LYS A 1 177 ? -8.690 8.521 -16.736 1.00 84.50 177 LYS A CA 1
ATOM 1278 C C . LYS A 1 177 ? -9.771 9.365 -16.063 1.00 84.50 177 LYS A C 1
ATOM 1280 O O . LYS A 1 177 ? -10.194 10.350 -16.647 1.00 84.50 177 LYS A O 1
ATOM 1285 N N . THR A 1 178 ? -10.162 9.037 -14.835 1.00 79.50 178 THR A N 1
ATOM 1286 C CA . THR A 1 178 ? -11.161 9.807 -14.075 1.00 79.50 178 THR A CA 1
ATOM 1287 C C . THR A 1 178 ? -10.695 11.245 -13.838 1.00 79.50 178 THR A C 1
ATOM 1289 O O . THR A 1 178 ? -11.458 12.184 -14.053 1.00 79.50 178 THR A O 1
ATOM 1292 N N . LEU A 1 179 ? -9.427 11.442 -13.454 1.00 77.75 179 LEU A N 1
ATOM 1293 C CA . LEU A 1 179 ? -8.849 12.780 -13.289 1.00 77.75 179 LEU A CA 1
ATOM 1294 C C . LEU A 1 179 ? -8.806 13.552 -14.616 1.00 77.75 179 LEU A C 1
ATOM 1296 O O . LEU A 1 179 ? -9.107 14.744 -14.646 1.00 77.75 179 LEU A O 1
ATOM 1300 N N . LEU A 1 180 ? -8.467 12.885 -15.720 1.00 84.56 180 LEU A N 1
ATOM 1301 C CA . LEU A 1 180 ? -8.475 13.493 -17.051 1.00 84.56 180 LEU A CA 1
ATOM 1302 C C . LEU A 1 180 ? -9.890 13.803 -17.546 1.00 84.56 180 LEU A C 1
ATOM 1304 O O . LEU A 1 180 ? -10.087 14.831 -18.179 1.00 84.56 180 LEU A O 1
ATOM 1308 N N . ASP A 1 181 ? -10.881 12.975 -17.243 1.00 82.38 181 ASP A N 1
ATOM 1309 C CA . ASP A 1 181 ? -12.274 13.250 -17.595 1.00 82.38 181 ASP A CA 1
ATOM 1310 C C . ASP A 1 181 ? -12.811 14.447 -16.778 1.00 82.38 181 ASP A C 1
ATOM 1312 O O . ASP A 1 181 ? -13.603 15.238 -17.286 1.00 82.38 181 ASP A O 1
ATOM 1316 N N . GLN A 1 182 ? -12.330 14.632 -15.541 1.00 77.12 182 GLN A N 1
ATOM 1317 C CA . GLN A 1 182 ? -12.714 15.746 -14.667 1.00 77.12 182 GLN A CA 1
ATOM 1318 C C . GLN A 1 182 ? -12.028 17.077 -15.021 1.00 77.12 182 GLN A C 1
ATOM 1320 O O . GLN A 1 182 ? -12.664 18.127 -14.958 1.00 77.12 182 GLN A O 1
ATOM 1325 N N . TYR A 1 183 ? -10.734 17.052 -15.355 1.00 78.94 183 TYR A N 1
ATOM 1326 C CA . TYR A 1 183 ? -9.915 18.264 -15.514 1.00 78.94 183 TYR A CA 1
ATOM 1327 C C . TYR A 1 183 ? -9.321 18.443 -16.918 1.00 78.94 183 TYR A C 1
ATOM 1329 O O . TYR A 1 183 ? -8.818 19.513 -17.247 1.00 78.94 183 TYR A O 1
ATOM 1337 N N . GLY A 1 184 ? -9.362 17.423 -17.772 1.00 77.06 184 GLY A N 1
ATOM 1338 C CA . GLY A 1 184 ? -8.686 17.403 -19.074 1.00 77.06 184 GLY A CA 1
ATOM 1339 C C . GLY A 1 184 ? -9.330 18.273 -20.154 1.00 77.06 184 GLY A C 1
ATOM 1340 O O . GLY A 1 184 ? -8.766 18.401 -21.242 1.00 77.06 184 GLY A O 1
ATOM 1341 N N . SER A 1 185 ? -10.480 18.898 -19.877 1.00 82.88 185 SER A N 1
ATOM 1342 C CA . SER A 1 185 ? -11.016 19.984 -20.705 1.00 82.88 185 SER A CA 1
ATOM 1343 C C . SER A 1 185 ? -10.230 21.290 -20.544 1.00 82.88 185 SER A C 1
ATOM 1345 O O . SER A 1 185 ? -10.322 22.152 -21.417 1.00 82.88 185 SER A O 1
ATOM 1347 N N . ASP A 1 186 ? -9.449 21.442 -19.467 1.00 89.19 186 ASP A N 1
ATOM 1348 C CA . ASP A 1 186 ? -8.527 22.564 -19.299 1.00 89.19 186 ASP A CA 1
ATOM 1349 C C . ASP A 1 186 ? -7.396 22.479 -20.350 1.00 89.19 186 ASP A C 1
ATOM 1351 O O . ASP A 1 186 ? -6.685 21.464 -20.419 1.00 89.19 186 ASP A O 1
ATOM 1355 N N . PRO A 1 187 ? -7.191 23.523 -21.179 1.00 90.38 187 PRO A N 1
ATOM 1356 C CA . PRO A 1 187 ? -6.162 23.519 -22.216 1.00 90.38 187 PRO A CA 1
ATOM 1357 C C . PRO A 1 187 ? -4.744 23.262 -21.691 1.00 90.38 187 PRO A C 1
ATOM 1359 O O . PRO A 1 187 ? -3.958 22.605 -22.374 1.00 90.38 187 PRO A O 1
ATOM 1362 N N . SER A 1 188 ? -4.411 23.746 -20.491 1.00 88.56 188 SER A N 1
ATOM 1363 C CA . SER A 1 188 ? -3.087 23.585 -19.880 1.00 88.56 188 SER A CA 1
ATOM 1364 C C . SER A 1 188 ? -2.838 22.145 -19.428 1.00 88.56 188 SER A C 1
ATOM 1366 O O . SER A 1 188 ? -1.763 21.593 -19.683 1.00 88.56 188 SER A O 1
ATOM 1368 N N . VAL A 1 189 ? -3.855 21.496 -18.850 1.00 87.12 189 VAL A N 1
ATOM 1369 C CA . VAL A 1 189 ? -3.810 20.083 -18.449 1.00 87.12 189 VAL A CA 1
ATOM 1370 C C . VAL A 1 189 ? -3.686 19.202 -19.686 1.00 87.12 189 VAL A C 1
ATOM 1372 O O . VAL A 1 189 ? -2.809 18.341 -19.749 1.00 87.12 189 VAL A O 1
ATOM 1375 N N . LYS A 1 190 ? -4.499 19.465 -20.716 1.00 88.56 190 LYS A N 1
ATOM 1376 C CA . LYS A 1 190 ? -4.452 18.734 -21.98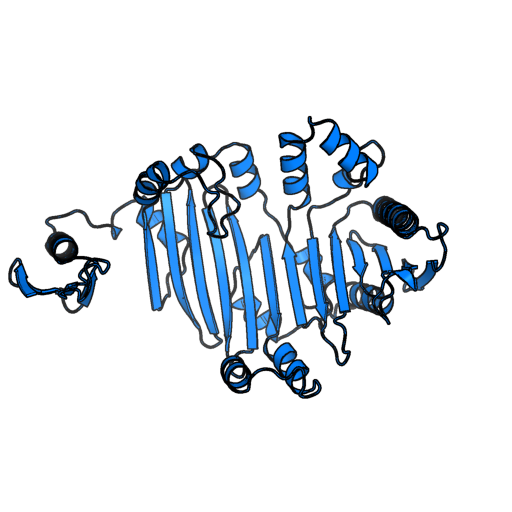7 1.00 88.56 190 LYS A CA 1
ATOM 1377 C C . LYS A 1 190 ? -3.101 18.880 -22.688 1.00 88.56 190 LYS A C 1
ATOM 1379 O O . LYS A 1 190 ? -2.543 17.890 -23.160 1.00 88.56 190 LYS A O 1
ATOM 1384 N N . ALA A 1 191 ? -2.560 20.097 -22.757 1.00 89.19 191 ALA A N 1
ATOM 1385 C CA . ALA A 1 191 ? -1.251 20.347 -23.354 1.00 89.19 191 ALA A CA 1
ATOM 1386 C C . ALA A 1 191 ? -0.139 19.616 -22.590 1.00 89.19 191 ALA A C 1
ATOM 1388 O O . ALA A 1 191 ? 0.682 18.943 -23.211 1.00 89.19 191 ALA A O 1
ATOM 1389 N N . SER A 1 192 ? -0.161 19.675 -21.257 1.00 87.38 192 SER A N 1
ATOM 1390 C CA . SER A 1 192 ? 0.827 19.007 -20.403 1.00 87.38 192 SER A CA 1
ATOM 1391 C C . SER A 1 192 ? 0.759 17.484 -20.537 1.00 87.38 192 SER A C 1
ATOM 1393 O O . SER A 1 192 ? 1.784 16.842 -20.762 1.00 87.38 192 SER A O 1
ATOM 1395 N N . ALA A 1 193 ? -0.444 16.902 -20.494 1.00 90.06 193 ALA A N 1
ATOM 1396 C CA . ALA A 1 193 ? -0.653 15.465 -20.658 1.00 90.06 193 ALA A CA 1
ATOM 1397 C C . ALA A 1 193 ? -0.209 14.964 -22.045 1.00 90.06 193 ALA A C 1
ATOM 1399 O O . ALA A 1 193 ? 0.367 13.881 -22.158 1.00 90.06 193 ALA A O 1
ATOM 1400 N N . ASN A 1 194 ? -0.433 15.744 -23.106 1.00 90.81 194 ASN A N 1
ATOM 1401 C CA . ASN A 1 194 ? 0.066 15.429 -24.448 1.00 90.81 194 ASN A CA 1
ATOM 1402 C C . ASN A 1 194 ? 1.597 15.557 -24.537 1.00 90.81 194 ASN A C 1
ATOM 1404 O O . ASN A 1 194 ? 2.261 14.709 -25.142 1.00 90.81 194 ASN A O 1
ATOM 1408 N N . ALA A 1 195 ? 2.171 16.602 -23.931 1.00 88.88 195 ALA A N 1
ATOM 1409 C CA . ALA A 1 195 ? 3.606 16.876 -23.969 1.00 88.88 195 ALA A CA 1
ATOM 1410 C C . ALA A 1 195 ? 4.411 15.717 -23.370 1.00 88.88 195 ALA A C 1
ATOM 1412 O O . ALA A 1 195 ? 5.326 15.203 -24.019 1.00 88.88 195 ALA A O 1
ATOM 1413 N N . VAL A 1 196 ? 3.997 15.225 -22.198 1.00 90.38 196 VAL A N 1
ATOM 1414 C CA . VAL A 1 196 ? 4.645 14.077 -21.543 1.00 90.38 196 VAL A CA 1
ATOM 1415 C C . VAL A 1 196 ? 4.315 12.736 -22.202 1.00 90.38 196 VAL A C 1
ATOM 1417 O O . VAL A 1 196 ? 4.934 11.738 -21.869 1.00 90.3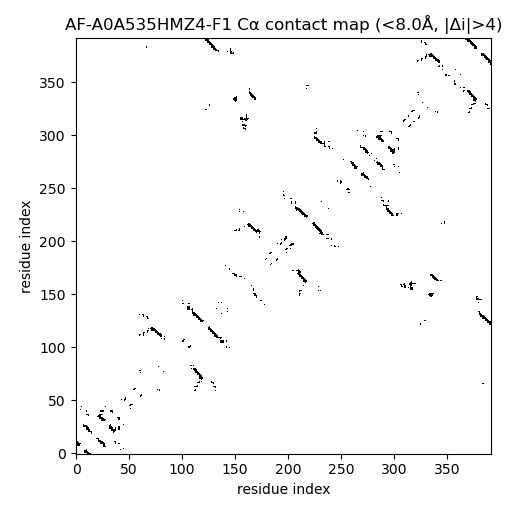8 196 VAL A O 1
ATOM 1420 N N . GLY A 1 197 ? 3.387 12.694 -23.167 1.00 92.25 197 GLY A N 1
ATOM 1421 C CA . GLY A 1 197 ? 2.990 11.463 -23.859 1.00 92.25 197 GLY A CA 1
ATOM 1422 C C . GLY A 1 197 ? 2.012 10.588 -23.074 1.00 92.25 197 GLY A C 1
ATOM 1423 O O . GLY A 1 197 ? 1.907 9.401 -23.357 1.00 92.25 197 GLY A O 1
ATOM 1424 N N . LEU A 1 198 ? 1.290 11.153 -22.104 1.00 92.25 198 LEU A N 1
ATOM 1425 C CA . LEU A 1 198 ? 0.223 10.442 -21.398 1.00 92.25 198 LEU A CA 1
ATOM 1426 C C . LEU A 1 198 ? -1.009 10.260 -22.295 1.00 92.25 198 LEU A C 1
ATOM 1428 O O . LEU A 1 198 ? -1.608 9.190 -22.329 1.00 92.25 198 LEU A O 1
ATOM 1432 N N . THR A 1 199 ? -1.359 11.305 -23.047 1.00 91.81 199 THR A N 1
ATOM 1433 C CA . THR A 1 199 ? -2.513 11.344 -23.961 1.00 91.81 199 THR A CA 1
ATOM 1434 C C . THR A 1 199 ? -2.084 11.700 -25.392 1.00 91.81 199 THR A C 1
ATOM 1436 O O . THR A 1 199 ? -0.897 11.891 -25.667 1.00 91.81 199 THR A O 1
ATOM 1439 N N . GLY A 1 200 ? -3.046 11.739 -26.320 1.00 88.19 200 GLY A N 1
ATOM 1440 C CA . GLY A 1 200 ? -2.821 11.998 -27.745 1.00 88.19 200 GLY A CA 1
ATOM 1441 C C . GLY A 1 200 ? -2.732 10.717 -28.591 1.00 88.19 200 GLY A C 1
ATOM 1442 O O . GLY A 1 200 ? -2.864 9.620 -28.052 1.00 88.19 200 GLY A O 1
ATOM 1443 N N . PRO A 1 201 ? -2.502 10.827 -29.915 1.00 86.69 201 PRO A N 1
ATOM 1444 C CA . PRO A 1 201 ? -2.512 9.676 -30.833 1.00 86.69 201 PRO A CA 1
ATOM 1445 C C . PRO A 1 201 ? -1.438 8.614 -30.564 1.00 86.69 201 PRO A C 1
ATOM 1447 O O . PRO A 1 201 ? -1.511 7.520 -31.108 1.00 86.69 201 PRO A O 1
ATOM 1450 N N . GLN A 1 202 ? -0.415 8.963 -29.784 1.00 87.12 202 GLN A N 1
ATOM 1451 C CA . GLN A 1 202 ? 0.691 8.095 -29.361 1.00 87.12 202 GLN A CA 1
ATOM 1452 C C . GLN A 1 202 ? 0.825 8.110 -27.826 1.00 87.12 202 GLN A C 1
ATOM 1454 O O . GLN A 1 202 ? 1.920 7.967 -27.287 1.00 87.12 202 GLN A O 1
ATOM 1459 N N . GLY A 1 203 ? -0.267 8.433 -27.123 1.00 92.81 203 GLY A N 1
ATOM 1460 C CA . GLY A 1 203 ? -0.285 8.493 -25.667 1.00 92.81 203 GLY A CA 1
ATOM 1461 C C . GLY A 1 203 ? -0.206 7.098 -25.058 1.00 92.81 203 GLY A C 1
ATOM 1462 O O . GLY A 1 203 ? -0.770 6.158 -25.610 1.00 92.81 203 GLY A O 1
ATOM 1463 N N . ILE A 1 204 ? 0.457 6.964 -23.910 1.00 95.44 204 ILE A N 1
ATOM 1464 C CA . ILE A 1 204 ? 0.622 5.663 -23.251 1.00 95.44 204 ILE A CA 1
ATOM 1465 C C . ILE A 1 204 ? -0.644 5.186 -22.528 1.00 95.44 204 ILE A C 1
ATOM 1467 O O . ILE A 1 204 ? -0.805 3.989 -22.329 1.00 95.44 204 ILE A O 1
ATOM 1471 N N . LEU A 1 205 ? -1.565 6.087 -22.154 1.00 94.25 205 LEU A N 1
ATOM 1472 C CA . LEU A 1 205 ? -2.730 5.751 -21.321 1.00 94.25 205 LEU A CA 1
ATOM 1473 C C . LEU A 1 205 ? -3.576 4.563 -21.835 1.00 94.25 205 LEU A C 1
ATOM 1475 O O . LEU A 1 205 ? -3.921 3.721 -21.011 1.00 94.25 205 LEU A O 1
ATOM 1479 N N . PRO A 1 206 ? -3.887 4.424 -23.142 1.00 94.69 206 PRO A N 1
ATOM 1480 C CA . PRO A 1 206 ? -4.629 3.267 -23.661 1.00 94.69 206 PRO A CA 1
ATOM 1481 C C . PRO A 1 206 ? -3.881 1.931 -23.544 1.00 94.69 206 PRO A C 1
ATOM 1483 O O . PRO A 1 206 ? -4.486 0.870 -23.699 1.00 94.69 206 PRO A O 1
ATOM 1486 N N . HIS A 1 207 ? -2.571 1.987 -23.309 1.00 95.38 207 HIS A N 1
ATOM 1487 C CA . HIS A 1 207 ? -1.705 0.824 -23.193 1.00 95.38 207 HIS A CA 1
ATOM 1488 C C . HIS A 1 207 ? -1.419 0.429 -21.747 1.00 95.38 207 HIS A C 1
ATOM 1490 O O . HIS A 1 207 ? -0.762 -0.586 -21.537 1.00 95.38 207 HIS A O 1
ATOM 1496 N N . LEU A 1 208 ? -1.880 1.202 -20.757 1.00 94.06 208 LEU A N 1
ATOM 1497 C CA . LEU A 1 208 ? -1.738 0.861 -19.343 1.00 94.06 208 LEU A CA 1
ATOM 1498 C C . LEU A 1 208 ? -2.821 -0.144 -18.940 1.00 94.06 208 LEU A C 1
ATOM 1500 O O . LEU A 1 208 ? -3.998 0.070 -19.218 1.00 94.06 208 LEU A O 1
ATOM 1504 N N . THR A 1 209 ? -2.435 -1.218 -18.251 1.00 92.00 209 THR A N 1
ATOM 1505 C CA . THR A 1 209 ? -3.386 -2.219 -17.715 1.00 92.00 209 THR A CA 1
ATOM 1506 C C . THR A 1 209 ? -3.985 -1.804 -16.374 1.00 92.00 209 THR A C 1
ATOM 1508 O O . THR A 1 209 ? -4.978 -2.376 -15.931 1.00 92.00 209 THR A O 1
ATOM 1511 N N . GLY A 1 210 ? -3.381 -0.799 -15.735 1.00 89.50 210 GLY A N 1
ATOM 1512 C CA . GLY A 1 210 ? -3.765 -0.296 -14.422 1.00 89.50 210 GLY A CA 1
ATOM 1513 C C . GLY A 1 210 ? -2.925 -0.831 -13.271 1.00 89.50 210 GLY A C 1
ATOM 1514 O O . GLY A 1 210 ? -3.055 -0.302 -12.167 1.00 89.50 210 GLY A O 1
ATOM 1515 N N . ASP A 1 211 ? -2.068 -1.820 -13.515 1.00 91.75 211 ASP A N 1
ATOM 1516 C CA . ASP A 1 211 ? -1.159 -2.368 -12.511 1.00 91.75 211 ASP A CA 1
ATOM 1517 C C . ASP A 1 211 ? 0.040 -1.439 -12.306 1.00 91.75 211 ASP A C 1
ATOM 1519 O O . ASP A 1 211 ? 0.648 -0.961 -13.266 1.00 91.75 211 ASP A O 1
ATOM 1523 N N . LEU A 1 212 ? 0.386 -1.181 -11.050 1.00 94.06 212 LEU A N 1
ATOM 1524 C CA . LEU A 1 212 ? 1.536 -0.377 -10.660 1.00 94.06 212 LEU A CA 1
ATOM 1525 C C . LEU A 1 212 ? 2.253 -1.047 -9.490 1.00 94.06 212 LEU A C 1
ATOM 1527 O O . LEU A 1 212 ? 1.629 -1.409 -8.493 1.00 94.06 212 LEU A O 1
ATOM 1531 N N . GLY A 1 213 ? 3.569 -1.160 -9.600 1.00 96.12 213 GLY A N 1
ATOM 1532 C CA . GLY A 1 213 ? 4.457 -1.607 -8.542 1.00 96.12 213 GLY A CA 1
ATOM 1533 C C . GLY A 1 213 ? 5.532 -0.580 -8.245 1.00 96.12 213 GLY A C 1
ATOM 1534 O O . GLY A 1 213 ? 6.017 0.099 -9.141 1.00 96.12 213 GLY A O 1
ATOM 1535 N N . LEU A 1 214 ? 5.931 -0.494 -6.990 1.00 96.81 214 LEU A N 1
ATOM 1536 C CA . LEU A 1 214 ? 7.167 0.130 -6.558 1.00 96.81 214 LEU A CA 1
ATOM 1537 C C . LEU A 1 214 ? 7.850 -0.868 -5.640 1.00 96.81 214 LEU A C 1
ATOM 1539 O O . LEU A 1 214 ? 7.232 -1.309 -4.676 1.00 96.81 214 LEU A O 1
ATOM 1543 N N . GLU A 1 215 ? 9.099 -1.205 -5.909 1.00 96.38 215 GLU A N 1
ATOM 1544 C CA . GLU A 1 215 ? 9.904 -2.020 -5.007 1.00 96.38 215 GLU A CA 1
ATOM 1545 C C . GLU A 1 215 ? 11.173 -1.272 -4.604 1.00 96.38 215 GLU A C 1
ATOM 1547 O O . GLU A 1 215 ? 11.610 -0.342 -5.290 1.00 96.38 215 GLU A O 1
ATOM 1552 N N . VAL A 1 216 ? 11.681 -1.605 -3.421 1.00 93.62 216 VAL A N 1
ATOM 1553 C CA . VAL A 1 216 ? 12.877 -0.997 -2.846 1.00 93.62 216 VAL A CA 1
ATOM 1554 C C . VAL A 1 216 ? 13.718 -2.083 -2.190 1.00 93.62 216 VAL A C 1
ATOM 1556 O O . VAL A 1 216 ? 13.219 -2.880 -1.390 1.00 93.62 216 VAL A O 1
ATOM 1559 N N . GLU A 1 217 ? 15.016 -2.039 -2.457 1.00 90.94 217 GLU A N 1
ATOM 1560 C CA . GLU A 1 217 ? 16.049 -2.820 -1.789 1.00 90.94 217 GLU A CA 1
ATOM 1561 C C . GLU A 1 217 ? 17.078 -1.859 -1.181 1.00 90.94 217 GLU A C 1
ATOM 1563 O O . GLU A 1 217 ? 17.665 -1.022 -1.868 1.00 90.94 217 GLU A O 1
ATOM 1568 N N . LEU A 1 218 ? 17.306 -1.952 0.129 1.00 83.62 218 LEU A N 1
ATOM 1569 C CA . LEU A 1 218 ? 18.294 -1.118 0.813 1.00 83.62 218 LEU A CA 1
ATOM 1570 C C . LEU A 1 218 ? 19.718 -1.654 0.586 1.00 83.62 218 LEU A C 1
ATOM 1572 O O . LEU A 1 218 ? 20.658 -0.867 0.480 1.00 83.62 218 LEU A O 1
ATOM 1576 N N . GLY A 1 219 ? 19.878 -2.974 0.438 1.00 69.69 219 GLY A N 1
ATOM 1577 C CA . GLY A 1 219 ? 21.166 -3.628 0.184 1.00 69.69 219 GLY A CA 1
ATOM 1578 C C . GLY A 1 219 ? 22.258 -3.262 1.208 1.00 69.69 219 GLY A C 1
ATOM 1579 O O . GLY A 1 219 ? 21.992 -2.719 2.275 1.00 69.69 219 GLY A O 1
ATOM 1580 N N . ASN A 1 220 ? 23.526 -3.540 0.883 1.00 64.19 220 ASN A N 1
ATOM 1581 C CA . ASN A 1 220 ? 24.686 -3.076 1.674 1.00 64.19 220 ASN A CA 1
ATOM 1582 C C . ASN A 1 220 ? 25.211 -1.697 1.212 1.00 64.19 220 ASN A C 1
ATOM 1584 O O . ASN A 1 220 ? 26.300 -1.283 1.612 1.00 64.19 220 ASN A O 1
ATOM 1588 N N . ASN A 1 221 ? 24.490 -1.018 0.319 1.00 59.38 221 ASN A N 1
ATOM 1589 C CA . ASN A 1 221 ? 24.933 0.225 -0.305 1.00 59.38 221 ASN A CA 1
ATOM 1590 C C . ASN A 1 221 ? 24.351 1.435 0.433 1.00 59.38 221 ASN A C 1
ATOM 1592 O O . ASN A 1 221 ? 23.271 1.377 1.006 1.00 59.38 221 ASN A O 1
ATOM 1596 N N . THR A 1 222 ? 25.036 2.577 0.368 1.00 62.75 222 THR A N 1
ATOM 1597 C CA . THR A 1 222 ? 24.559 3.834 0.975 1.00 62.75 222 THR A CA 1
ATOM 1598 C C . THR A 1 222 ? 23.314 4.407 0.278 1.00 62.75 222 THR A C 1
ATOM 1600 O O . THR A 1 222 ? 22.677 5.312 0.810 1.00 62.75 222 THR A O 1
ATOM 1603 N N . ILE A 1 223 ? 22.981 3.919 -0.924 1.00 71.81 223 ILE A N 1
ATOM 1604 C CA . ILE A 1 223 ? 21.854 4.382 -1.741 1.00 71.81 223 ILE A CA 1
ATOM 1605 C C . ILE A 1 223 ? 20.936 3.183 -2.017 1.00 71.81 223 ILE A C 1
ATOM 1607 O O . ILE A 1 223 ? 21.412 2.208 -2.607 1.00 71.81 223 ILE A O 1
ATOM 1611 N N . PRO A 1 224 ? 19.646 3.256 -1.638 1.00 81.56 224 PRO A N 1
ATOM 1612 C CA . PRO A 1 224 ? 18.667 2.229 -1.972 1.00 81.56 224 PRO A CA 1
ATOM 1613 C C . PRO A 1 224 ? 18.545 2.025 -3.482 1.00 81.56 224 PRO A C 1
ATOM 1615 O O . PRO A 1 224 ? 18.566 2.986 -4.258 1.00 81.56 224 PRO A O 1
ATOM 1618 N N . SER A 1 225 ? 18.378 0.774 -3.894 1.00 89.38 225 SER A N 1
ATOM 1619 C CA . SER A 1 225 ? 17.937 0.429 -5.244 1.00 89.38 225 SER A CA 1
ATOM 1620 C C . SER A 1 225 ? 16.424 0.235 -5.264 1.00 89.38 225 SER A C 1
ATOM 1622 O O . SER A 1 225 ? 15.792 0.099 -4.216 1.00 89.38 225 SER A O 1
ATOM 1624 N N . GLY A 1 226 ? 15.829 0.342 -6.445 1.00 93.19 226 GLY A N 1
ATOM 1625 C CA . GLY A 1 226 ? 14.387 0.230 -6.577 1.00 93.19 226 GLY A CA 1
ATOM 1626 C C . GLY A 1 226 ? 13.903 0.425 -8.005 1.00 93.19 226 GLY A C 1
ATOM 1627 O O . GLY A 1 226 ? 14.570 1.071 -8.829 1.00 93.19 226 GLY A O 1
ATOM 1628 N N . ALA A 1 227 ? 12.714 -0.096 -8.272 1.00 96.75 227 ALA A N 1
ATOM 1629 C CA . ALA A 1 227 ? 12.046 -0.058 -9.556 1.00 96.75 227 ALA A CA 1
ATOM 1630 C C . ALA A 1 227 ? 10.577 0.350 -9.432 1.00 96.75 227 ALA A C 1
ATOM 1632 O O . ALA A 1 227 ? 9.838 -0.100 -8.558 1.00 96.75 227 ALA A O 1
ATOM 1633 N N . LEU A 1 228 ? 10.150 1.179 -10.381 1.00 97.31 228 LEU A N 1
ATOM 1634 C CA . LEU A 1 228 ? 8.761 1.410 -10.731 1.00 97.31 228 LEU A CA 1
ATOM 1635 C C . LEU A 1 228 ? 8.363 0.411 -11.821 1.00 97.31 228 LEU A C 1
ATOM 1637 O O . LEU A 1 228 ? 8.983 0.348 -12.884 1.00 97.31 228 LEU A O 1
ATOM 1641 N N . LEU A 1 229 ? 7.304 -0.336 -11.554 1.00 97.81 229 LEU A N 1
ATOM 1642 C CA . LEU A 1 229 ? 6.700 -1.323 -12.434 1.00 97.81 229 LEU A CA 1
ATOM 1643 C C . LEU A 1 229 ? 5.354 -0.775 -12.895 1.00 97.81 229 LEU A C 1
ATOM 1645 O O . LEU A 1 229 ? 4.573 -0.297 -12.075 1.00 97.81 229 LEU A O 1
ATOM 1649 N N . ILE A 1 230 ? 5.070 -0.811 -14.189 1.00 95.88 230 ILE A N 1
ATOM 1650 C CA . ILE A 1 230 ? 3.795 -0.336 -14.731 1.00 95.88 230 ILE A CA 1
ATOM 1651 C C . ILE A 1 230 ? 3.294 -1.339 -15.764 1.00 95.88 230 ILE A C 1
ATOM 1653 O O . ILE A 1 230 ? 3.951 -1.609 -16.770 1.00 95.88 230 ILE A O 1
ATOM 1657 N N . GLY A 1 231 ? 2.121 -1.901 -15.492 1.00 95.25 231 GLY A N 1
ATOM 1658 C CA . GLY A 1 231 ? 1.498 -2.900 -16.338 1.00 95.25 231 GLY A CA 1
ATOM 1659 C C . GLY A 1 231 ? 1.095 -2.311 -17.684 1.00 95.25 231 GLY A C 1
ATOM 1660 O O . GLY A 1 231 ? 0.558 -1.200 -17.774 1.00 95.25 231 GLY A O 1
ATOM 1661 N N . THR A 1 232 ? 1.369 -3.061 -18.747 1.00 95.62 232 THR A N 1
ATOM 1662 C CA . THR A 1 232 ? 1.104 -2.643 -20.118 1.00 95.62 232 THR A CA 1
ATOM 1663 C C . THR A 1 232 ? 0.596 -3.781 -20.995 1.00 95.62 232 THR A C 1
ATOM 1665 O O . THR A 1 232 ? 0.958 -4.935 -20.809 1.00 95.62 232 THR A O 1
ATOM 1668 N N . ASN A 1 233 ? -0.235 -3.461 -21.986 1.00 96.06 233 ASN A N 1
ATOM 1669 C CA . ASN A 1 233 ? -0.597 -4.391 -23.059 1.00 96.06 233 ASN A CA 1
ATOM 1670 C C . ASN A 1 233 ? 0.306 -4.261 -24.304 1.00 96.06 233 ASN A C 1
ATOM 1672 O O . ASN A 1 233 ? 0.155 -5.042 -25.241 1.00 96.06 233 ASN A O 1
ATOM 1676 N N . ASP A 1 234 ? 1.234 -3.297 -24.321 1.00 96.88 234 ASP A N 1
ATOM 1677 C CA . ASP A 1 234 ? 2.123 -3.017 -25.448 1.00 96.88 234 ASP A CA 1
ATOM 1678 C C . ASP A 1 234 ? 3.509 -2.569 -24.953 1.00 96.88 234 ASP A C 1
ATOM 1680 O O . ASP A 1 234 ? 3.774 -1.402 -24.631 1.00 96.88 234 ASP A O 1
ATOM 1684 N N . ALA A 1 235 ? 4.433 -3.528 -24.910 1.00 96.56 235 ALA A N 1
ATOM 1685 C CA . ALA A 1 235 ? 5.815 -3.286 -24.513 1.00 96.56 235 ALA A CA 1
ATOM 1686 C C . ALA A 1 235 ? 6.565 -2.371 -25.500 1.00 96.56 235 ALA A C 1
ATOM 1688 O O . ALA A 1 235 ? 7.462 -1.629 -25.094 1.00 96.56 235 ALA A O 1
ATOM 1689 N N . ALA A 1 236 ? 6.216 -2.386 -26.791 1.00 96.12 236 ALA A N 1
ATOM 1690 C CA . ALA A 1 236 ? 6.865 -1.534 -27.781 1.00 96.12 236 ALA A CA 1
ATOM 1691 C C . ALA A 1 236 ? 6.450 -0.069 -27.588 1.00 96.12 236 ALA A C 1
ATOM 1693 O O . ALA A 1 236 ? 7.318 0.808 -27.518 1.00 96.12 236 ALA A O 1
ATOM 1694 N N . ALA A 1 237 ? 5.150 0.189 -27.410 1.00 96.50 237 ALA A N 1
ATOM 1695 C CA . ALA A 1 237 ? 4.630 1.515 -27.081 1.00 96.50 237 ALA A CA 1
ATOM 1696 C C . ALA A 1 237 ? 5.207 2.036 -25.755 1.00 96.50 237 ALA A C 1
ATOM 1698 O O . ALA A 1 237 ? 5.632 3.190 -25.674 1.00 96.50 237 ALA A O 1
ATOM 1699 N N . THR A 1 238 ? 5.311 1.177 -24.739 1.00 97.25 238 THR A N 1
ATOM 1700 C CA . THR A 1 238 ? 5.889 1.534 -23.433 1.00 97.25 238 THR A CA 1
ATOM 1701 C C . THR A 1 238 ? 7.374 1.889 -23.525 1.00 97.25 238 THR A C 1
ATOM 1703 O O . THR A 1 238 ? 7.799 2.917 -22.996 1.00 97.25 238 THR A O 1
ATOM 1706 N N . ASN A 1 239 ? 8.171 1.113 -24.266 1.00 95.88 239 ASN A N 1
ATOM 1707 C CA . ASN A 1 239 ? 9.575 1.452 -24.516 1.00 95.88 239 ASN A CA 1
ATOM 1708 C C . ASN A 1 239 ? 9.718 2.780 -25.279 1.00 95.88 239 ASN A C 1
ATOM 1710 O O . ASN A 1 239 ? 10.583 3.595 -24.949 1.00 95.88 239 ASN A O 1
ATOM 1714 N N . ALA A 1 240 ? 8.866 3.029 -26.278 1.00 94.50 240 ALA A N 1
ATOM 1715 C CA . ALA A 1 240 ? 8.858 4.296 -27.007 1.00 94.50 240 ALA A CA 1
ATOM 1716 C C . ALA A 1 240 ? 8.497 5.479 -26.090 1.00 94.50 240 ALA A C 1
ATOM 1718 O O . ALA A 1 240 ? 9.136 6.534 -26.153 1.00 94.50 240 ALA A O 1
ATOM 1719 N N . PHE A 1 241 ? 7.526 5.289 -25.194 1.00 95.69 241 PHE A N 1
ATOM 1720 C CA . PHE A 1 241 ? 7.141 6.267 -24.180 1.00 95.69 241 PHE A CA 1
ATOM 1721 C C . PHE A 1 241 ? 8.302 6.598 -23.230 1.00 95.69 241 PHE A C 1
ATOM 1723 O O . PHE A 1 241 ? 8.634 7.774 -23.065 1.00 95.69 241 PHE A O 1
ATOM 1730 N N . PHE A 1 242 ? 8.995 5.595 -22.682 1.00 95.25 242 PHE A N 1
ATOM 1731 C CA . PHE A 1 242 ? 10.184 5.822 -21.851 1.00 95.25 242 PHE A CA 1
ATOM 1732 C C . PHE A 1 242 ? 11.308 6.531 -22.615 1.00 95.25 242 PHE A C 1
ATOM 1734 O O . PHE A 1 242 ? 11.935 7.454 -22.089 1.00 95.25 242 PHE A O 1
ATOM 1741 N N . GLY A 1 243 ? 11.513 6.187 -23.889 1.00 91.94 243 GLY A N 1
ATOM 1742 C CA . GLY A 1 243 ? 12.429 6.908 -24.771 1.00 91.94 243 GLY A CA 1
ATOM 1743 C C . GLY A 1 243 ? 12.079 8.394 -24.908 1.00 91.94 243 GLY A C 1
ATOM 1744 O O . GLY A 1 243 ? 12.971 9.244 -24.878 1.00 91.94 243 GLY A O 1
ATOM 1745 N N . LYS A 1 244 ? 10.788 8.733 -24.987 1.00 90.75 244 LYS A N 1
ATOM 1746 C CA . LYS A 1 244 ? 10.316 10.124 -25.037 1.00 90.75 244 LYS A CA 1
ATOM 1747 C C . LYS A 1 244 ? 10.571 10.865 -23.719 1.00 90.75 244 LYS A C 1
ATOM 1749 O O . LYS A 1 244 ? 11.057 11.995 -23.754 1.00 90.75 244 LYS A O 1
ATOM 1754 N N . LEU A 1 245 ? 10.306 10.232 -22.570 1.00 89.31 245 LEU A N 1
ATOM 1755 C CA . LEU A 1 245 ? 10.602 10.811 -21.250 1.00 89.31 245 LEU A CA 1
ATOM 1756 C C . LEU A 1 245 ? 12.093 11.112 -21.081 1.00 89.31 245 LEU A C 1
ATOM 1758 O O . LEU A 1 245 ? 12.464 12.168 -20.572 1.00 89.31 245 LEU A O 1
ATOM 1762 N N . LEU A 1 246 ? 12.952 10.225 -21.575 1.00 87.44 246 LEU A N 1
ATOM 1763 C CA . LEU A 1 246 ? 14.396 10.415 -21.547 1.00 87.44 246 LEU A CA 1
ATOM 1764 C C . LEU A 1 246 ? 14.851 11.624 -22.385 1.00 87.44 246 LEU A C 1
ATOM 1766 O O . LEU A 1 246 ? 15.728 12.381 -21.962 1.00 87.44 246 LEU A O 1
ATOM 1770 N N . VAL A 1 247 ? 14.244 11.841 -23.557 1.00 85.38 247 VAL A N 1
ATOM 1771 C CA . VAL A 1 247 ? 14.506 13.029 -24.390 1.00 85.38 247 VAL A CA 1
ATOM 1772 C C . VAL A 1 247 ? 14.078 14.308 -23.666 1.00 85.38 247 VAL A C 1
ATOM 1774 O O . VAL A 1 247 ? 14.832 15.282 -23.663 1.00 85.38 247 VAL A O 1
ATOM 1777 N N . LEU A 1 248 ? 12.914 14.299 -23.005 1.00 84.50 248 LEU A N 1
ATOM 1778 C CA . LEU A 1 248 ? 12.442 15.430 -22.197 1.00 84.50 248 LEU A CA 1
ATOM 1779 C C . LEU A 1 248 ? 13.383 15.721 -21.015 1.00 84.50 248 LEU A C 1
ATOM 1781 O O . LEU A 1 248 ? 13.748 16.875 -20.796 1.00 84.50 248 LEU A O 1
ATOM 1785 N N . GLY A 1 249 ? 13.837 14.688 -20.299 1.00 82.12 249 GLY A N 1
ATOM 1786 C CA . GLY A 1 249 ? 14.805 14.829 -19.205 1.00 82.12 249 GLY A CA 1
ATOM 1787 C C . GLY A 1 249 ? 16.170 15.353 -19.668 1.00 82.12 249 GLY A C 1
ATOM 1788 O O . GLY A 1 249 ? 16.768 16.214 -19.020 1.00 82.12 249 GLY A O 1
ATOM 1789 N N . SER A 1 250 ? 16.640 14.906 -20.837 1.00 79.94 250 SER A N 1
ATOM 1790 C CA . SER A 1 250 ? 17.876 15.416 -21.452 1.00 79.94 250 SER A CA 1
ATOM 1791 C C . SER A 1 250 ? 17.759 16.910 -21.789 1.00 79.94 250 SER A C 1
ATOM 1793 O O . SER A 1 250 ? 18.671 17.684 -21.506 1.00 79.94 250 SER A O 1
ATOM 1795 N N . ALA A 1 251 ? 16.612 17.341 -22.330 1.00 80.88 251 ALA A N 1
ATOM 1796 C CA . ALA A 1 251 ? 16.353 18.750 -22.623 1.00 80.88 251 ALA A CA 1
ATOM 1797 C C . ALA A 1 251 ? 16.313 19.616 -21.349 1.00 80.88 251 ALA A C 1
ATOM 1799 O O . ALA A 1 251 ? 16.895 20.700 -21.329 1.00 80.88 251 ALA A O 1
ATOM 1800 N N . ALA A 1 252 ? 15.691 19.124 -20.272 1.00 80.25 252 ALA A N 1
ATOM 1801 C CA . ALA A 1 252 ? 15.626 19.823 -18.985 1.00 80.25 252 ALA A CA 1
ATOM 1802 C C . ALA A 1 252 ? 17.009 20.014 -18.334 1.00 80.25 252 ALA A C 1
ATOM 1804 O O . ALA A 1 252 ? 17.244 21.010 -17.655 1.00 80.25 252 ALA A O 1
ATOM 1805 N N . THR A 1 253 ? 17.939 19.088 -18.574 1.00 77.56 253 THR A N 1
ATOM 1806 C CA . THR A 1 253 ? 19.318 19.144 -18.058 1.00 77.56 253 THR A CA 1
ATOM 1807 C C . THR A 1 253 ? 20.298 19.853 -19.001 1.00 77.56 253 THR A C 1
ATOM 1809 O O . THR A 1 253 ? 21.504 19.815 -18.764 1.00 77.56 253 THR A O 1
ATOM 1812 N N . GLN A 1 254 ? 19.801 20.494 -20.071 1.00 77.56 254 GLN A N 1
ATOM 1813 C CA . GLN A 1 254 ? 20.597 21.116 -21.146 1.00 77.56 254 GLN A CA 1
ATOM 1814 C C . GLN A 1 254 ? 21.641 20.176 -21.773 1.00 77.56 254 GLN A C 1
ATOM 1816 O O . GLN A 1 254 ? 22.615 20.611 -22.390 1.00 77.56 254 GLN A O 1
ATOM 1821 N N . GLN A 1 255 ? 21.440 18.867 -21.639 1.00 75.56 255 GLN A N 1
ATOM 1822 C CA . GLN A 1 255 ? 22.344 17.868 -22.167 1.00 75.56 255 GLN A CA 1
ATOM 1823 C C . GLN A 1 255 ? 21.927 17.514 -23.595 1.00 75.56 255 GLN A C 1
ATOM 1825 O O . GLN A 1 255 ? 20.742 17.380 -23.906 1.00 75.56 255 GLN A O 1
ATOM 1830 N N . LYS A 1 256 ? 22.906 17.336 -24.491 1.00 77.88 256 LYS A N 1
ATOM 1831 C CA . LYS A 1 256 ? 22.620 16.911 -25.865 1.00 77.88 256 LYS A CA 1
ATOM 1832 C C . LYS A 1 256 ? 21.840 15.583 -25.832 1.00 77.88 256 LYS A C 1
ATOM 1834 O O . LYS A 1 256 ? 22.326 14.641 -25.193 1.00 77.88 256 LYS A O 1
ATOM 1839 N N . PRO A 1 257 ? 20.694 15.474 -26.535 1.00 74.75 257 PRO A N 1
ATOM 1840 C CA . PRO A 1 257 ? 19.900 14.250 -26.568 1.00 74.75 257 PRO A CA 1
ATOM 1841 C C . PRO A 1 257 ? 20.749 13.025 -26.914 1.00 74.75 257 PRO A C 1
ATOM 1843 O O . PRO A 1 257 ? 21.549 13.059 -27.851 1.00 74.75 257 PRO A O 1
ATOM 1846 N N . GLY A 1 258 ? 20.585 11.949 -26.144 1.00 75.00 258 GLY A N 1
ATOM 1847 C CA . GLY A 1 258 ? 21.319 10.696 -26.341 1.00 75.00 258 GLY A CA 1
ATOM 1848 C C . GLY A 1 258 ? 22.699 10.627 -25.672 1.00 75.00 258 GLY A C 1
ATOM 1849 O O . GLY A 1 258 ? 23.315 9.563 -25.685 1.00 75.00 258 GLY A O 1
ATOM 1850 N N . THR A 1 259 ? 23.190 11.707 -25.059 1.00 83.56 259 THR A N 1
ATOM 1851 C CA . THR A 1 259 ? 24.463 11.672 -24.319 1.00 83.56 259 THR A CA 1
ATOM 1852 C C . THR A 1 259 ? 24.332 10.817 -23.062 1.00 83.56 259 THR A C 1
ATOM 1854 O O . THR A 1 259 ? 23.401 10.996 -22.281 1.00 83.56 259 THR A O 1
ATOM 1857 N N . GLY A 1 260 ? 25.288 9.909 -22.851 1.00 85.19 260 GLY A N 1
ATOM 1858 C CA . GLY A 1 260 ? 25.286 9.022 -21.689 1.00 85.19 260 GLY A CA 1
ATOM 1859 C C . GLY A 1 260 ? 24.252 7.899 -21.763 1.00 85.19 260 GLY A C 1
ATOM 1860 O O . GLY A 1 260 ? 24.012 7.234 -20.761 1.00 85.19 260 GLY A O 1
ATOM 1861 N N . ILE A 1 261 ? 23.626 7.686 -22.925 1.00 90.62 261 ILE A N 1
ATOM 1862 C CA . ILE A 1 261 ? 22.704 6.572 -23.128 1.00 90.62 261 ILE A CA 1
ATOM 1863 C C . ILE A 1 261 ? 23.479 5.328 -23.518 1.00 90.62 261 ILE A C 1
ATOM 1865 O O . ILE A 1 261 ? 24.192 5.325 -24.522 1.00 90.62 261 ILE A O 1
ATOM 1869 N N . THR A 1 262 ? 23.286 4.252 -22.764 1.00 93.12 262 THR A N 1
ATOM 1870 C CA . THR A 1 262 ? 23.806 2.933 -23.121 1.00 93.12 262 THR A CA 1
ATOM 1871 C C . THR A 1 262 ? 22.663 1.946 -23.280 1.00 93.12 262 THR A C 1
ATOM 1873 O O . THR A 1 262 ? 21.593 2.103 -22.692 1.00 93.12 262 THR A O 1
ATOM 1876 N N . ARG A 1 263 ? 22.870 0.946 -24.137 1.00 95.88 263 ARG A N 1
ATOM 1877 C CA . ARG A 1 263 ? 21.914 -0.136 -24.353 1.00 95.88 263 ARG A CA 1
ATOM 1878 C C . ARG A 1 263 ? 22.630 -1.456 -24.216 1.00 95.88 263 ARG A C 1
ATOM 1880 O O . ARG A 1 263 ? 23.678 -1.653 -24.826 1.00 95.88 263 ARG A O 1
ATOM 1887 N N . ILE A 1 264 ? 22.037 -2.356 -23.452 1.00 97.38 264 ILE A N 1
ATOM 1888 C CA . ILE A 1 264 ? 22.486 -3.739 -23.361 1.00 97.38 264 ILE A CA 1
ATOM 1889 C C . ILE A 1 264 ? 21.305 -4.660 -23.628 1.00 97.38 264 ILE A C 1
ATOM 1891 O O . ILE A 1 264 ? 20.159 -4.287 -23.400 1.00 97.38 264 ILE A O 1
ATOM 1895 N N . THR A 1 265 ? 21.581 -5.870 -24.100 1.00 98.06 265 THR A N 1
ATOM 1896 C CA . THR A 1 265 ? 20.560 -6.917 -24.192 1.00 98.06 265 THR A CA 1
ATOM 1897 C C . THR A 1 265 ? 20.753 -7.890 -23.038 1.00 98.06 265 THR A C 1
ATOM 1899 O O . THR A 1 265 ? 21.866 -8.360 -22.804 1.00 98.06 265 THR A O 1
ATOM 1902 N N . TYR A 1 266 ? 19.680 -8.192 -22.317 1.00 98.06 266 TYR A N 1
ATOM 1903 C CA . TYR A 1 266 ? 19.657 -9.154 -21.224 1.00 98.06 266 TYR A CA 1
ATOM 1904 C C . TYR A 1 266 ? 18.449 -10.071 -21.382 1.00 98.06 266 TYR A C 1
ATOM 1906 O O . TYR A 1 266 ? 17.326 -9.588 -21.457 1.00 98.06 266 TYR A O 1
ATOM 1914 N N . ARG A 1 267 ? 18.683 -11.388 -21.480 1.00 95.62 267 ARG A N 1
ATOM 1915 C CA . ARG A 1 267 ? 17.633 -12.402 -21.712 1.00 95.62 267 ARG A CA 1
ATOM 1916 C C . ARG A 1 267 ? 16.676 -12.060 -22.871 1.00 95.62 267 ARG A C 1
ATOM 1918 O O . ARG A 1 267 ? 15.483 -12.303 -22.789 1.00 95.62 267 ARG A O 1
ATOM 1925 N N . GLY A 1 268 ? 17.206 -11.484 -23.952 1.00 95.44 268 GLY A N 1
ATOM 1926 C CA . GLY A 1 268 ? 16.413 -11.070 -25.119 1.00 95.44 268 GLY A CA 1
ATOM 1927 C C . GLY A 1 268 ? 15.743 -9.696 -24.995 1.00 95.44 268 GLY A C 1
ATOM 1928 O O . GLY A 1 268 ? 15.242 -9.185 -25.991 1.00 95.44 268 GLY A O 1
ATOM 1929 N N . THR A 1 269 ? 15.810 -9.053 -23.829 1.00 97.56 269 THR A N 1
ATOM 1930 C CA . THR A 1 269 ? 15.231 -7.728 -23.576 1.00 97.56 269 THR A CA 1
ATOM 1931 C C . THR A 1 269 ? 16.294 -6.642 -23.662 1.00 97.56 269 THR A C 1
ATOM 1933 O O . THR A 1 269 ? 17.366 -6.745 -23.061 1.00 97.56 269 THR A O 1
ATOM 1936 N N . VAL A 1 270 ? 16.004 -5.572 -24.403 1.00 98.06 270 VAL A N 1
ATOM 1937 C CA . VAL A 1 270 ? 16.879 -4.396 -24.474 1.00 98.06 270 VAL A CA 1
ATOM 1938 C C . VAL A 1 270 ? 16.643 -3.521 -23.248 1.00 98.06 270 VAL A C 1
ATOM 1940 O O . VAL A 1 270 ? 15.553 -2.992 -23.057 1.00 98.06 270 VAL A O 1
ATOM 1943 N N . ILE A 1 271 ? 17.687 -3.335 -22.448 1.00 98.25 271 ILE A N 1
ATOM 1944 C CA . ILE A 1 271 ? 17.714 -2.399 -21.326 1.00 98.25 271 ILE A CA 1
ATOM 1945 C C . ILE A 1 271 ? 18.404 -1.129 -21.808 1.00 98.25 271 ILE A C 1
ATOM 1947 O O . ILE A 1 271 ? 19.545 -1.179 -22.276 1.00 98.25 271 ILE A O 1
ATOM 1951 N N . THR A 1 272 ? 17.722 0.005 -21.685 1.00 97.19 272 THR A N 1
ATOM 1952 C CA . THR A 1 272 ? 18.297 1.323 -21.965 1.00 97.19 272 THR A CA 1
ATOM 1953 C C . THR A 1 272 ? 18.586 2.025 -20.651 1.00 97.19 272 THR A C 1
ATOM 1955 O O . THR A 1 272 ? 17.699 2.139 -19.815 1.00 97.19 272 THR A O 1
ATOM 1958 N N . SER A 1 273 ? 19.806 2.518 -20.470 1.00 93.94 273 SER A N 1
ATOM 1959 C CA . SER A 1 273 ? 20.210 3.256 -19.275 1.00 93.94 273 SER A CA 1
ATOM 1960 C C . SER A 1 273 ? 20.755 4.628 -19.620 1.00 93.94 273 SER A C 1
ATOM 1962 O O . SER A 1 273 ? 21.280 4.841 -20.715 1.00 93.94 273 SER A O 1
ATOM 1964 N N . TRP A 1 274 ? 20.633 5.555 -18.675 1.00 89.94 274 TRP A N 1
ATOM 1965 C CA . TRP A 1 274 ? 21.173 6.899 -18.784 1.00 89.94 274 TRP A CA 1
ATOM 1966 C C . TRP A 1 274 ? 22.152 7.177 -17.653 1.00 89.94 274 TRP A C 1
ATOM 1968 O O . TRP A 1 274 ? 21.786 7.217 -16.483 1.00 89.94 274 TRP A O 1
ATOM 1978 N N . THR A 1 275 ? 23.410 7.399 -18.008 1.00 83.56 275 THR A N 1
ATOM 1979 C CA . THR A 1 275 ? 24.436 7.896 -17.096 1.00 83.56 275 THR A CA 1
ATOM 1980 C C . THR A 1 275 ? 24.672 9.368 -17.389 1.00 83.56 275 THR A C 1
ATOM 1982 O O . THR A 1 275 ? 25.128 9.713 -18.481 1.00 83.56 275 THR A O 1
ATOM 1985 N N . SER A 1 276 ? 24.404 10.245 -16.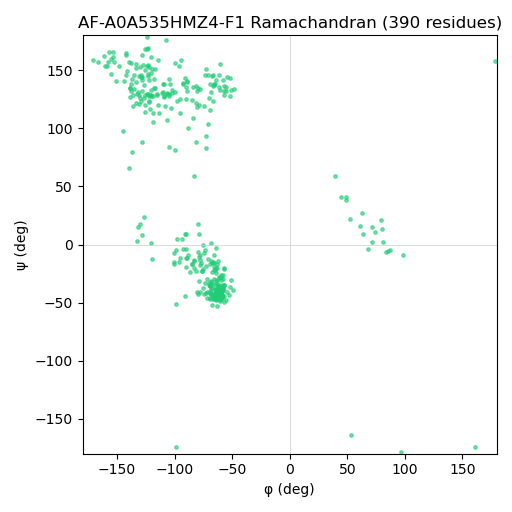428 1.00 72.50 276 SER A N 1
ATOM 1986 C CA . SER A 1 276 ? 24.762 11.654 -16.557 1.00 72.50 276 SER A CA 1
ATOM 1987 C C . SER A 1 276 ? 25.328 12.215 -15.266 1.00 72.50 276 SER A C 1
ATOM 1989 O O . SER A 1 276 ? 24.803 11.966 -14.183 1.00 72.50 276 SER A O 1
ATOM 1991 N N . SER A 1 277 ? 26.380 13.023 -15.395 1.00 69.06 277 SER A N 1
ATOM 1992 C CA . SER A 1 277 ? 26.934 13.803 -14.288 1.00 69.06 277 SER A CA 1
ATOM 1993 C C . SER A 1 277 ? 25.944 14.844 -13.751 1.00 69.06 277 SER A C 1
ATOM 1995 O O . SER A 1 277 ? 26.087 15.269 -12.609 1.00 69.06 277 SER A O 1
ATOM 1997 N N . SER A 1 278 ? 24.923 15.227 -14.530 1.00 67.94 278 SER A N 1
ATOM 1998 C CA . SER A 1 278 ? 23.883 16.176 -14.113 1.00 67.94 278 SER A CA 1
ATOM 1999 C C . SER A 1 278 ? 22.810 15.569 -13.203 1.00 67.94 278 SER A C 1
ATOM 2001 O O . SER A 1 278 ? 22.022 16.319 -12.633 1.00 67.94 278 SER A O 1
ATOM 2003 N N . LEU A 1 279 ? 22.781 14.242 -13.019 1.00 70.00 279 LEU A N 1
ATOM 2004 C CA . LEU A 1 279 ? 21.808 13.579 -12.139 1.00 70.00 279 LEU A CA 1
ATOM 2005 C C . LEU A 1 279 ? 22.065 13.841 -10.648 1.00 70.00 279 LEU A C 1
ATOM 2007 O O . LEU A 1 279 ? 21.204 13.543 -9.828 1.00 70.00 279 LEU A O 1
ATOM 2011 N N . GLY A 1 280 ? 23.230 14.387 -10.280 1.00 63.34 280 GLY A N 1
ATOM 2012 C CA . GLY A 1 280 ? 23.530 14.835 -8.914 1.00 63.34 280 GLY A CA 1
ATOM 2013 C C . GLY A 1 280 ? 23.651 13.726 -7.860 1.00 63.34 280 GLY A C 1
ATOM 2014 O O . GLY A 1 280 ? 24.013 14.023 -6.725 1.00 63.34 280 GLY A O 1
ATOM 2015 N N . VAL A 1 281 ? 23.400 12.462 -8.221 1.00 67.31 281 VAL A N 1
ATOM 2016 C CA . VAL A 1 281 ? 23.504 11.301 -7.330 1.00 67.31 281 VAL A CA 1
ATOM 2017 C C . VAL A 1 281 ? 24.562 10.331 -7.875 1.00 67.31 281 VAL A C 1
ATOM 2019 O O . VAL A 1 281 ? 24.315 9.649 -8.875 1.00 67.31 281 VAL A O 1
ATOM 2022 N N . PRO A 1 282 ? 25.759 10.265 -7.263 1.00 66.38 282 PRO A N 1
ATOM 2023 C CA . PRO A 1 282 ? 26.802 9.331 -7.674 1.00 66.38 282 PRO A CA 1
ATOM 2024 C C . PRO A 1 282 ? 26.309 7.879 -7.627 1.00 66.38 282 PRO A C 1
ATOM 2026 O O . PRO A 1 282 ? 25.729 7.452 -6.635 1.00 66.38 282 PRO A O 1
ATOM 2029 N N . GLY A 1 283 ? 26.561 7.113 -8.690 1.00 68.44 283 GLY A N 1
ATOM 2030 C CA . GLY A 1 283 ? 26.238 5.681 -8.747 1.00 68.44 283 GLY A CA 1
ATOM 2031 C C . GLY A 1 283 ? 24.823 5.333 -9.223 1.00 68.44 283 GLY A C 1
ATOM 2032 O O . GLY A 1 283 ? 24.549 4.156 -9.437 1.00 68.44 283 GLY A O 1
ATOM 2033 N N . VAL A 1 284 ? 23.950 6.318 -9.458 1.00 77.44 284 VAL A N 1
ATOM 2034 C CA . VAL A 1 284 ? 22.620 6.085 -10.045 1.00 77.44 284 VAL A CA 1
ATOM 2035 C C . VAL A 1 284 ? 22.704 6.153 -11.571 1.00 77.44 284 VAL A C 1
ATOM 2037 O O . VAL A 1 284 ? 23.285 7.079 -12.138 1.00 77.44 284 VAL A O 1
ATOM 2040 N N . ALA A 1 285 ? 22.114 5.167 -12.244 1.00 88.12 285 ALA A N 1
ATOM 2041 C CA . ALA A 1 285 ? 22.051 5.083 -13.700 1.00 88.12 285 ALA A CA 1
ATOM 2042 C C . ALA A 1 285 ? 20.635 4.655 -14.107 1.00 88.12 285 ALA A C 1
ATOM 2044 O O . ALA A 1 285 ? 20.420 3.465 -14.382 1.00 88.12 285 ALA A O 1
ATOM 2045 N N . PRO A 1 286 ? 19.660 5.590 -14.117 1.00 90.69 286 PRO A N 1
ATOM 2046 C CA . PRO A 1 286 ? 18.265 5.265 -14.361 1.00 90.69 286 PRO A CA 1
ATOM 2047 C C . PRO A 1 286 ? 18.132 4.446 -15.637 1.00 90.69 286 PRO A C 1
ATOM 2049 O O . PRO A 1 286 ? 18.686 4.798 -16.683 1.00 90.69 286 PRO A O 1
ATOM 2052 N N . SER A 1 287 ? 17.459 3.313 -15.521 1.00 95.38 287 SER A N 1
ATOM 2053 C CA . SER A 1 287 ? 17.386 2.298 -16.562 1.00 95.38 287 SER A CA 1
ATOM 2054 C C . SER A 1 287 ? 15.946 1.891 -16.782 1.00 95.38 287 SER A C 1
ATOM 2056 O O . SER A 1 287 ? 15.171 1.835 -15.835 1.00 95.38 287 SER A O 1
ATOM 2058 N N . TYR A 1 288 ? 15.582 1.598 -18.022 1.00 97.75 288 TYR A N 1
ATOM 2059 C CA . TYR A 1 288 ? 14.252 1.114 -18.342 1.00 97.75 288 TYR A CA 1
ATOM 2060 C C . TYR A 1 288 ? 14.280 -0.027 -19.348 1.00 97.75 288 TYR A C 1
ATOM 2062 O O . TYR A 1 288 ? 15.208 -0.168 -20.153 1.00 97.75 288 TYR A O 1
ATOM 2070 N N . ALA A 1 289 ? 13.217 -0.817 -19.300 1.00 98.31 289 ALA A N 1
ATOM 2071 C CA . ALA A 1 289 ? 12.861 -1.823 -20.284 1.00 98.31 289 ALA A CA 1
ATOM 2072 C C . ALA A 1 289 ? 11.348 -2.057 -20.217 1.00 98.31 289 ALA A C 1
ATOM 2074 O O . ALA A 1 289 ? 10.720 -1.770 -19.203 1.00 98.31 289 ALA A O 1
ATOM 2075 N N . ALA A 1 290 ? 10.763 -2.609 -21.271 1.00 98.12 290 ALA A N 1
ATOM 2076 C CA . ALA A 1 290 ? 9.420 -3.170 -21.213 1.00 98.12 290 ALA A CA 1
ATOM 2077 C C . ALA A 1 290 ? 9.394 -4.518 -21.932 1.00 98.12 290 ALA A C 1
ATOM 2079 O O . ALA A 1 290 ? 9.963 -4.641 -23.021 1.00 98.12 290 ALA A O 1
ATOM 2080 N N . LEU A 1 291 ? 8.770 -5.509 -21.299 1.00 97.31 291 LEU A N 1
ATOM 2081 C CA . LEU A 1 291 ? 8.676 -6.904 -21.734 1.00 97.31 291 LEU A CA 1
ATOM 2082 C C . LEU A 1 291 ? 7.498 -7.593 -21.025 1.00 97.31 291 LEU A C 1
ATOM 2084 O O . LEU A 1 291 ? 7.119 -7.169 -19.939 1.00 97.31 291 LEU A O 1
ATOM 2088 N N . ASP A 1 292 ? 6.921 -8.628 -21.639 1.00 94.69 292 ASP A N 1
ATOM 2089 C CA . ASP A 1 292 ? 5.907 -9.528 -21.049 1.00 94.69 292 ASP A CA 1
ATOM 2090 C C . ASP A 1 292 ? 4.784 -8.835 -20.252 1.00 94.69 292 ASP A C 1
ATOM 2092 O O . ASP A 1 292 ? 4.347 -9.287 -19.197 1.00 94.69 292 ASP A O 1
ATOM 2096 N N . GLY A 1 293 ? 4.304 -7.707 -20.779 1.00 95.12 293 GLY A N 1
ATOM 2097 C CA . GLY A 1 293 ? 3.211 -6.937 -20.189 1.00 95.12 293 GLY A CA 1
ATOM 2098 C C . GLY A 1 293 ? 3.602 -6.031 -19.017 1.00 95.12 293 GLY A C 1
ATOM 2099 O O . GLY A 1 293 ? 2.727 -5.517 -18.323 1.00 95.12 293 GLY A O 1
ATOM 2100 N N . MET A 1 294 ? 4.897 -5.794 -18.799 1.00 97.00 294 MET A N 1
ATOM 2101 C CA . MET A 1 294 ? 5.403 -4.912 -17.750 1.00 97.00 294 MET A CA 1
ATOM 2102 C C . MET A 1 294 ? 6.429 -3.918 -18.297 1.00 97.00 294 MET A C 1
ATOM 2104 O O . MET A 1 294 ? 7.396 -4.284 -18.964 1.00 97.00 294 MET A O 1
ATOM 2108 N N . GLY A 1 295 ? 6.224 -2.638 -18.001 1.00 98.00 295 GLY A N 1
ATOM 2109 C CA . GLY A 1 295 ? 7.234 -1.592 -18.099 1.00 98.00 295 GLY A CA 1
ATOM 2110 C C . GLY A 1 295 ? 7.993 -1.464 -16.782 1.00 98.00 295 GLY A C 1
ATOM 2111 O O . GLY A 1 295 ? 7.386 -1.441 -15.717 1.00 98.00 295 GLY A O 1
ATOM 2112 N N . ILE A 1 296 ? 9.313 -1.359 -16.858 1.00 98.38 296 ILE A N 1
ATOM 2113 C CA . ILE A 1 296 ? 10.226 -1.270 -15.719 1.00 98.38 296 ILE A CA 1
ATOM 2114 C C . ILE A 1 296 ? 11.017 0.028 -15.860 1.00 98.38 296 ILE A C 1
ATOM 2116 O O . ILE A 1 296 ? 11.644 0.254 -16.896 1.00 98.38 296 ILE A O 1
ATOM 2120 N N . VAL A 1 297 ? 11.029 0.853 -14.817 1.00 97.19 297 VAL A N 1
ATOM 2121 C CA . VAL A 1 297 ? 11.936 1.998 -14.666 1.00 97.19 297 VAL A CA 1
ATOM 2122 C C . VAL A 1 297 ? 12.644 1.852 -13.330 1.00 97.19 297 VAL A C 1
ATOM 2124 O O . VAL A 1 297 ? 12.005 1.934 -12.290 1.00 97.19 297 VAL A O 1
ATOM 2127 N N . ALA A 1 298 ? 13.953 1.650 -13.342 1.00 95.56 298 ALA A N 1
ATOM 2128 C CA . ALA A 1 298 ? 14.720 1.329 -12.150 1.00 95.56 298 ALA A CA 1
ATOM 2129 C C . ALA A 1 298 ? 15.932 2.240 -11.954 1.00 95.56 298 ALA A C 1
ATOM 2131 O O . ALA A 1 298 ? 16.393 2.911 -12.882 1.00 95.56 298 ALA A O 1
ATOM 2132 N N . SER A 1 299 ? 16.472 2.242 -10.736 1.00 92.25 299 SER A N 1
ATOM 2133 C CA . SER A 1 299 ? 17.634 3.053 -10.350 1.00 92.25 299 SER A CA 1
ATOM 2134 C C . SER A 1 299 ? 18.923 2.678 -11.095 1.00 92.25 299 SER A C 1
ATOM 2136 O O . SER A 1 299 ? 19.827 3.509 -11.232 1.00 92.25 299 SER A O 1
ATOM 2138 N N . SER A 1 300 ? 19.024 1.435 -11.578 1.00 92.25 300 SER A N 1
ATOM 2139 C CA . SER A 1 300 ? 20.216 0.903 -12.233 1.00 92.25 300 SER A CA 1
ATOM 2140 C C . SER A 1 300 ? 19.898 -0.220 -13.222 1.00 92.25 300 SER A C 1
ATOM 2142 O O . SER A 1 300 ? 18.827 -0.825 -13.204 1.00 92.25 300 SER A O 1
ATOM 2144 N N . VAL A 1 301 ? 20.879 -0.556 -14.064 1.00 94.75 301 VAL A N 1
ATOM 2145 C CA . VAL A 1 301 ? 20.811 -1.737 -14.938 1.00 94.75 301 VAL A CA 1
ATOM 2146 C C . VAL A 1 301 ? 20.718 -3.029 -14.124 1.00 94.75 301 VAL A C 1
ATOM 2148 O O . VAL A 1 301 ? 20.059 -3.969 -14.560 1.00 94.75 301 VAL A O 1
ATOM 2151 N N . ALA A 1 302 ? 21.395 -3.096 -12.973 1.00 93.69 302 ALA A N 1
ATOM 2152 C CA . ALA A 1 302 ? 21.358 -4.271 -12.106 1.00 93.69 302 ALA A CA 1
ATOM 2153 C C . ALA A 1 302 ? 19.942 -4.515 -11.570 1.00 93.69 302 ALA A C 1
ATOM 2155 O O . ALA A 1 302 ? 19.483 -5.651 -11.594 1.00 93.69 302 ALA A O 1
ATOM 2156 N N . GLU A 1 303 ? 19.231 -3.445 -11.216 1.00 94.69 303 GLU A N 1
ATOM 2157 C CA . GLU A 1 303 ? 17.853 -3.524 -10.731 1.00 94.69 303 GLU A CA 1
ATOM 2158 C C . GLU A 1 303 ? 16.883 -3.998 -11.826 1.00 94.69 303 GLU A C 1
ATOM 2160 O O . GLU A 1 303 ? 16.105 -4.924 -11.621 1.00 94.69 303 GLU A O 1
ATOM 2165 N N . VAL A 1 304 ? 17.001 -3.479 -13.060 1.00 97.06 304 VAL A N 1
ATOM 2166 C CA . VAL A 1 304 ? 16.191 -3.995 -14.185 1.00 97.06 304 VAL A CA 1
ATOM 2167 C C . VAL A 1 304 ? 16.431 -5.495 -14.402 1.00 97.06 304 VAL A C 1
ATOM 2169 O O . VAL A 1 304 ? 15.490 -6.238 -14.677 1.00 97.06 304 VAL A O 1
ATOM 2172 N N . LYS A 1 305 ? 17.679 -5.966 -14.270 1.00 96.75 305 LYS A N 1
ATOM 2173 C CA . LYS A 1 305 ? 17.986 -7.400 -14.371 1.00 96.75 305 LYS A CA 1
ATOM 2174 C C . LYS A 1 305 ? 17.353 -8.200 -13.235 1.00 96.75 305 LYS A C 1
ATOM 2176 O O . LYS A 1 305 ? 16.780 -9.244 -13.524 1.00 96.75 305 LYS A O 1
ATOM 2181 N N . ALA A 1 306 ? 17.425 -7.710 -11.996 1.00 96.06 306 ALA A N 1
ATOM 2182 C CA . ALA A 1 306 ? 16.840 -8.367 -10.829 1.00 96.06 306 ALA A CA 1
ATOM 2183 C C . ALA A 1 306 ? 15.323 -8.551 -10.986 1.00 96.06 306 ALA A C 1
ATOM 2185 O O . ALA A 1 306 ? 14.819 -9.656 -10.796 1.00 96.06 306 ALA A O 1
ATOM 2186 N N . VAL A 1 307 ? 14.619 -7.513 -11.442 1.00 97.56 307 VAL A N 1
ATOM 2187 C CA . VAL A 1 307 ? 13.181 -7.560 -11.754 1.00 97.56 307 VAL A CA 1
ATOM 2188 C C . VAL A 1 307 ? 12.868 -8.575 -12.868 1.00 97.56 307 VAL A C 1
ATOM 2190 O O . VAL A 1 307 ? 11.955 -9.392 -12.735 1.00 97.56 307 VAL A O 1
ATOM 2193 N N . ILE A 1 308 ? 13.647 -8.584 -13.959 1.00 97.56 308 ILE A N 1
ATOM 2194 C CA . ILE A 1 308 ? 13.488 -9.570 -15.046 1.00 97.56 308 ILE A CA 1
ATOM 2195 C C . ILE A 1 308 ? 13.732 -11.000 -14.535 1.00 97.56 308 ILE A C 1
ATOM 2197 O O . ILE A 1 308 ? 13.003 -11.924 -14.896 1.00 97.56 308 ILE A O 1
ATOM 2201 N N . ASP A 1 309 ? 14.751 -11.204 -13.699 1.00 96.69 309 ASP A N 1
ATOM 2202 C CA . ASP A 1 309 ? 15.081 -12.511 -13.129 1.00 96.69 309 ASP A CA 1
ATOM 2203 C C . ASP A 1 309 ? 14.025 -12.992 -12.125 1.00 96.69 309 ASP A C 1
ATOM 2205 O O . ASP A 1 309 ? 13.730 -14.189 -12.086 1.00 96.69 309 ASP A O 1
ATOM 2209 N N . ALA A 1 310 ? 13.417 -12.086 -11.354 1.00 96.88 310 ALA A N 1
ATOM 2210 C CA . ALA A 1 310 ? 12.314 -12.394 -10.447 1.00 96.88 310 ALA A CA 1
ATOM 2211 C C . ALA A 1 310 ? 11.105 -12.962 -11.208 1.00 96.88 310 ALA A C 1
ATOM 2213 O O . ALA A 1 310 ? 10.556 -13.999 -10.813 1.00 96.88 310 ALA A O 1
ATOM 2214 N N . HIS A 1 311 ? 10.761 -12.335 -12.339 1.00 95.81 311 HIS A N 1
ATOM 2215 C CA . HIS A 1 311 ? 9.694 -12.789 -13.228 1.00 95.81 311 HIS A CA 1
ATOM 2216 C C . HIS A 1 311 ? 10.034 -14.116 -13.914 1.00 95.81 311 HIS A C 1
ATOM 2218 O O . HIS A 1 311 ? 9.274 -15.079 -13.822 1.00 95.81 311 HIS A O 1
ATOM 2224 N N . ALA A 1 312 ? 11.200 -14.202 -14.559 1.00 94.31 312 ALA A N 1
ATOM 2225 C CA . ALA A 1 312 ? 11.572 -15.363 -15.365 1.00 94.31 312 ALA A CA 1
ATOM 2226 C C . ALA A 1 312 ? 11.948 -16.601 -14.531 1.00 94.31 312 ALA A C 1
ATOM 2228 O O . ALA A 1 312 ? 11.764 -17.732 -14.976 1.00 94.31 312 ALA A O 1
ATOM 2229 N N . GLY A 1 313 ? 12.544 -16.400 -13.353 1.00 86.31 313 GLY A N 1
ATOM 2230 C CA . GLY A 1 313 ? 13.105 -17.463 -12.516 1.00 86.31 313 GLY A CA 1
ATOM 2231 C C . GLY A 1 313 ? 12.222 -17.893 -11.346 1.00 86.31 313 GLY A C 1
ATOM 2232 O O . GLY A 1 313 ? 12.577 -18.838 -10.647 1.00 86.31 313 GLY A O 1
ATOM 2233 N N . GLY A 1 314 ? 11.112 -17.194 -11.083 1.00 81.69 314 GLY A N 1
ATOM 2234 C CA . GLY A 1 314 ? 10.221 -17.477 -9.952 1.00 81.69 314 GLY A CA 1
ATOM 2235 C C . GLY A 1 314 ? 10.797 -17.117 -8.575 1.00 81.69 314 GLY A C 1
ATOM 2236 O O . GLY A 1 314 ? 10.133 -17.327 -7.561 1.00 81.69 314 GLY A O 1
ATOM 2237 N N . SER A 1 315 ? 12.005 -16.544 -8.511 1.00 91.69 315 SER A N 1
ATOM 2238 C CA . SER A 1 315 ? 12.606 -16.022 -7.276 1.00 91.69 315 SER A CA 1
ATOM 2239 C C . SER A 1 315 ? 12.093 -14.609 -6.975 1.00 91.69 315 SER A C 1
ATOM 2241 O O . SER A 1 315 ? 12.862 -13.650 -6.882 1.00 91.69 315 SER A O 1
ATOM 2243 N N . ASN A 1 316 ? 10.776 -14.496 -6.834 1.00 95.88 316 ASN A N 1
ATOM 2244 C CA . ASN A 1 316 ? 10.068 -13.258 -6.529 1.00 95.88 316 ASN A CA 1
ATOM 2245 C C . ASN A 1 316 ? 9.547 -13.245 -5.084 1.00 95.88 316 ASN A C 1
ATOM 2247 O O . ASN A 1 316 ? 9.679 -14.223 -4.340 1.00 95.88 316 ASN A O 1
ATOM 2251 N N . ILE A 1 317 ? 8.952 -12.124 -4.682 1.00 96.56 317 ILE A N 1
ATOM 2252 C CA . ILE A 1 317 ? 8.507 -11.890 -3.306 1.00 96.56 317 ILE A CA 1
ATOM 2253 C C . ILE A 1 317 ? 7.479 -12.915 -2.811 1.00 96.56 317 ILE A C 1
ATOM 2255 O O . ILE A 1 317 ? 7.441 -13.219 -1.622 1.00 96.56 317 ILE A O 1
ATOM 2259 N N . THR A 1 318 ? 6.702 -13.536 -3.705 1.00 94.88 318 THR A N 1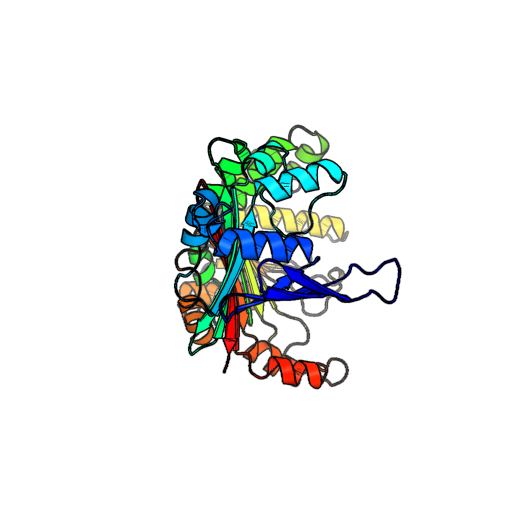
ATOM 2260 C CA . THR A 1 318 ? 5.712 -14.560 -3.320 1.00 94.88 318 THR A CA 1
ATOM 2261 C C . THR A 1 318 ? 6.349 -15.848 -2.784 1.00 94.88 318 THR A C 1
ATOM 2263 O O . THR A 1 318 ? 5.681 -16.640 -2.119 1.00 94.88 318 THR A O 1
ATOM 2266 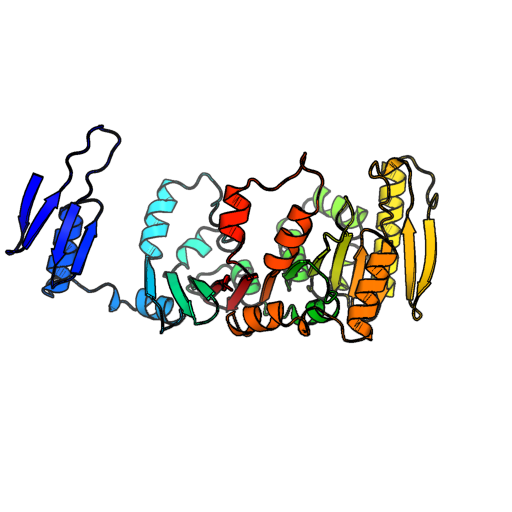N N . ALA A 1 319 ? 7.653 -16.042 -3.016 1.00 94.94 319 ALA A N 1
ATOM 2267 C CA . ALA A 1 319 ? 8.458 -17.139 -2.482 1.00 94.94 319 ALA A CA 1
ATOM 2268 C C . ALA A 1 319 ? 9.269 -16.756 -1.222 1.00 94.94 319 ALA A C 1
ATOM 2270 O O . ALA A 1 319 ? 10.103 -17.546 -0.760 1.00 94.94 319 ALA A O 1
ATOM 2271 N N . ASP A 1 320 ? 9.092 -15.543 -0.685 1.00 95.62 320 ASP A N 1
ATOM 2272 C CA . ASP A 1 320 ? 9.675 -15.105 0.587 1.00 95.62 320 ASP A CA 1
ATOM 2273 C C . ASP A 1 320 ? 8.819 -15.606 1.770 1.00 95.62 320 ASP A C 1
ATOM 2275 O O . ASP A 1 320 ? 7.631 -15.285 1.841 1.00 95.62 320 ASP A O 1
ATOM 2279 N N . PRO A 1 321 ? 9.378 -16.391 2.713 1.00 95.25 321 PRO A N 1
ATOM 2280 C CA . PRO A 1 321 ? 8.602 -16.944 3.827 1.00 95.25 321 PRO A CA 1
ATOM 2281 C C . PRO A 1 321 ? 7.986 -15.878 4.741 1.00 95.25 321 PRO A C 1
ATOM 2283 O O . PRO A 1 321 ? 6.879 -16.065 5.247 1.00 95.25 321 PRO A O 1
ATOM 2286 N N . THR A 1 322 ? 8.681 -14.755 4.947 1.00 95.94 322 THR A N 1
ATOM 2287 C CA . THR A 1 322 ? 8.183 -13.653 5.780 1.00 95.94 322 THR A CA 1
ATOM 2288 C C . THR A 1 322 ? 6.991 -12.974 5.108 1.00 95.94 322 THR A C 1
ATOM 2290 O O . THR A 1 322 ? 5.970 -12.738 5.759 1.00 95.94 322 THR A O 1
ATOM 2293 N N . TYR A 1 323 ? 7.068 -12.750 3.794 1.00 96.50 323 TYR A N 1
ATOM 2294 C CA . TYR A 1 323 ? 5.939 -12.273 3.002 1.00 96.50 323 TYR A CA 1
ATOM 2295 C C . TYR A 1 323 ? 4.757 -13.249 3.045 1.00 96.50 323 TYR A C 1
ATOM 2297 O O . TYR A 1 323 ? 3.636 -12.823 3.309 1.00 96.50 323 TYR A O 1
ATOM 2305 N N . GLN A 1 324 ? 4.987 -14.552 2.844 1.00 95.50 324 GLN A N 1
ATOM 2306 C CA . GLN A 1 324 ? 3.927 -15.568 2.882 1.00 95.50 324 GLN A CA 1
ATOM 2307 C C . GLN A 1 324 ? 3.198 -15.591 4.229 1.00 95.50 324 GLN A C 1
ATOM 2309 O O . GLN A 1 324 ? 1.968 -15.621 4.262 1.00 95.50 324 GLN A O 1
ATOM 2314 N N . ALA A 1 325 ? 3.939 -15.521 5.339 1.00 95.19 325 ALA A N 1
ATOM 2315 C CA . ALA A 1 325 ? 3.356 -15.475 6.676 1.00 95.19 325 ALA A CA 1
ATOM 2316 C C . ALA A 1 325 ? 2.502 -14.213 6.894 1.00 95.19 325 ALA A C 1
ATOM 2318 O O . ALA A 1 325 ? 1.392 -14.304 7.421 1.00 95.19 325 ALA A O 1
ATOM 2319 N N . ALA A 1 326 ? 2.986 -13.045 6.459 1.00 96.06 326 ALA A N 1
ATOM 2320 C CA . ALA A 1 326 ? 2.241 -11.791 6.559 1.00 96.06 326 ALA A CA 1
ATOM 2321 C C . ALA A 1 326 ? 1.012 -11.756 5.631 1.00 96.06 326 ALA A C 1
ATOM 2323 O O . ALA A 1 326 ? -0.055 -11.285 6.027 1.00 96.06 326 ALA A O 1
ATOM 2324 N N . SER A 1 327 ? 1.138 -12.302 4.420 1.00 95.31 327 SER A N 1
ATOM 2325 C CA . SER A 1 327 ? 0.060 -12.413 3.434 1.00 95.31 327 SER A CA 1
ATOM 2326 C C . SER A 1 327 ? -1.054 -13.344 3.919 1.00 95.31 327 SER A C 1
ATOM 2328 O O . SER A 1 327 ? -2.227 -12.983 3.846 1.00 95.31 327 SER A O 1
ATOM 2330 N N . ALA A 1 328 ? -0.708 -14.486 4.524 1.00 94.25 328 ALA A N 1
ATOM 2331 C CA . ALA A 1 328 ? -1.678 -15.440 5.068 1.00 94.25 328 ALA A CA 1
ATOM 2332 C C . ALA A 1 328 ? -2.555 -14.855 6.193 1.00 94.25 328 ALA A C 1
ATOM 2334 O O . ALA A 1 328 ? -3.691 -15.290 6.377 1.00 94.25 328 ALA A O 1
ATOM 2335 N N . ALA A 1 329 ? -2.046 -13.867 6.935 1.00 93.25 329 ALA A N 1
ATOM 2336 C CA . ALA A 1 329 ? -2.795 -13.147 7.966 1.00 93.25 329 ALA A CA 1
ATOM 2337 C C . ALA A 1 329 ? -3.524 -11.891 7.438 1.00 93.25 329 ALA A C 1
ATOM 2339 O O . ALA A 1 329 ? -4.254 -11.231 8.185 1.00 93.25 329 ALA A O 1
ATOM 2340 N N . SER A 1 330 ? -3.345 -11.552 6.160 1.00 93.69 330 SER A N 1
ATOM 2341 C CA . SER A 1 330 ? -3.884 -10.345 5.526 1.00 93.69 330 SER A CA 1
ATOM 2342 C C . SER A 1 330 ? -5.171 -10.621 4.731 1.00 93.69 330 SER A C 1
ATOM 2344 O O . SER A 1 330 ? -5.750 -11.705 4.811 1.00 93.69 330 SER A O 1
ATOM 2346 N N . LEU A 1 331 ? -5.689 -9.621 4.004 1.00 91.56 331 LEU A N 1
ATOM 2347 C CA . LEU A 1 331 ? -6.846 -9.822 3.124 1.00 91.56 331 LEU A CA 1
ATOM 2348 C C . LEU A 1 331 ? -6.487 -10.788 1.983 1.00 91.56 331 LEU A C 1
ATOM 2350 O O . LEU A 1 331 ? -5.425 -10.670 1.384 1.00 91.56 331 LEU A O 1
ATOM 2354 N N . SER A 1 332 ? -7.393 -11.709 1.645 1.00 88.56 332 SER A N 1
ATOM 2355 C CA . SER A 1 332 ? -7.131 -12.784 0.671 1.00 88.56 332 SER A CA 1
ATOM 2356 C C . SER A 1 332 ? -7.156 -12.346 -0.794 1.00 88.56 332 SER A C 1
ATOM 2358 O O . SER A 1 332 ? -6.606 -13.031 -1.650 1.00 88.56 332 SER A O 1
ATOM 2360 N N . ARG A 1 333 ? -7.835 -11.235 -1.104 1.00 85.81 333 ARG A N 1
ATOM 2361 C CA . ARG A 1 333 ? -7.950 -10.669 -2.459 1.00 85.81 333 ARG A CA 1
ATOM 2362 C C . ARG A 1 333 ? -7.839 -9.142 -2.414 1.00 85.81 333 ARG A C 1
ATOM 2364 O O . ARG A 1 333 ? -8.834 -8.445 -2.646 1.00 85.81 333 ARG A O 1
ATOM 2371 N N . PRO A 1 334 ? -6.672 -8.611 -2.029 1.00 89.06 334 PRO A N 1
ATOM 2372 C CA . PRO A 1 334 ? -6.484 -7.177 -1.930 1.00 89.06 334 PRO A CA 1
ATOM 2373 C C . PRO A 1 334 ? -6.388 -6.548 -3.324 1.00 89.06 334 PRO A C 1
ATOM 2375 O O . PRO A 1 334 ? -5.848 -7.143 -4.249 1.00 89.06 334 PRO A O 1
ATOM 2378 N N . SER A 1 335 ? -6.891 -5.326 -3.467 1.00 84.38 335 SER A N 1
ATOM 2379 C CA . SER A 1 335 ? -6.674 -4.462 -4.631 1.00 84.38 335 SER A CA 1
ATOM 2380 C C . SER A 1 335 ? -5.425 -3.586 -4.495 1.00 84.38 335 SER A C 1
ATOM 2382 O O . SER A 1 335 ? -5.001 -2.962 -5.468 1.00 84.38 335 SER A O 1
ATOM 2384 N N . GLY A 1 336 ? -4.842 -3.535 -3.294 1.00 89.50 336 GLY A N 1
ATOM 2385 C CA . GLY A 1 336 ? -3.579 -2.868 -3.008 1.00 89.50 336 GLY A CA 1
ATOM 2386 C C . GLY A 1 336 ? -2.841 -3.542 -1.854 1.00 89.50 336 GLY A C 1
ATOM 2387 O O . GLY A 1 336 ? -3.465 -3.974 -0.883 1.00 89.50 336 GLY A O 1
ATOM 2388 N N . ILE A 1 337 ? -1.521 -3.636 -1.975 1.00 94.69 337 ILE A N 1
ATOM 2389 C CA . ILE A 1 337 ? -0.617 -4.249 -1.004 1.00 94.69 337 ILE A CA 1
ATOM 2390 C C . ILE A 1 337 ? 0.549 -3.291 -0.779 1.00 94.69 337 ILE A C 1
ATOM 2392 O O . ILE A 1 337 ? 1.196 -2.871 -1.732 1.00 94.69 337 ILE A O 1
ATOM 2396 N N . MET A 1 338 ? 0.855 -2.987 0.474 1.00 96.00 338 MET A N 1
ATOM 2397 C CA . MET A 1 338 ? 2.131 -2.412 0.881 1.00 96.00 338 MET A CA 1
ATOM 2398 C C . MET A 1 338 ? 2.781 -3.370 1.868 1.00 96.00 338 MET A C 1
ATOM 2400 O O . MET A 1 338 ? 2.126 -3.834 2.797 1.00 96.00 338 MET A O 1
ATOM 2404 N N . TYR A 1 339 ? 4.056 -3.670 1.675 1.00 97.88 339 TYR A N 1
ATOM 2405 C CA . TYR A 1 339 ? 4.793 -4.618 2.499 1.00 97.88 339 TYR A CA 1
ATOM 2406 C C . TYR A 1 339 ? 6.175 -4.074 2.827 1.00 97.88 339 TYR A C 1
ATOM 2408 O O . TYR A 1 339 ? 6.818 -3.457 1.981 1.00 97.88 339 TYR A O 1
ATOM 2416 N N . VAL A 1 340 ? 6.634 -4.336 4.049 1.00 97.56 340 VAL A N 1
ATOM 2417 C CA . VAL A 1 340 ? 7.997 -4.055 4.498 1.00 97.56 340 VAL A CA 1
ATOM 2418 C C . VAL A 1 340 ? 8.489 -5.228 5.337 1.00 97.56 340 VAL A C 1
ATOM 2420 O O . VAL A 1 340 ? 7.853 -5.605 6.325 1.00 97.56 340 VAL A O 1
ATOM 2423 N N . ASN A 1 341 ? 9.648 -5.774 4.980 1.00 96.56 341 ASN A N 1
ATOM 2424 C CA . ASN A 1 341 ? 10.380 -6.724 5.805 1.00 96.56 341 ASN A CA 1
ATOM 2425 C C . ASN A 1 341 ? 11.182 -5.949 6.863 1.00 96.56 341 ASN A C 1
ATOM 2427 O O . ASN A 1 341 ? 12.331 -5.564 6.644 1.00 96.56 341 ASN A O 1
ATOM 2431 N N . ILE A 1 342 ? 10.549 -5.682 8.008 1.00 94.88 342 ILE A N 1
ATOM 2432 C CA . ILE A 1 342 ? 11.144 -4.891 9.094 1.00 94.88 342 ILE A CA 1
ATOM 2433 C C . ILE A 1 342 ? 12.434 -5.542 9.592 1.00 94.88 342 ILE A C 1
ATOM 2435 O O . ILE A 1 342 ? 13.410 -4.839 9.838 1.00 94.88 342 ILE A O 1
ATOM 2439 N N . GLU A 1 343 ? 12.466 -6.869 9.708 1.00 92.31 343 GLU A N 1
ATOM 2440 C CA . GLU A 1 343 ? 13.644 -7.583 10.197 1.00 92.31 343 GLU A CA 1
ATOM 2441 C C . GLU A 1 343 ? 14.870 -7.356 9.302 1.00 92.31 343 GLU A C 1
ATOM 2443 O O . GLU A 1 343 ? 15.952 -7.049 9.815 1.00 92.31 343 GLU A O 1
ATOM 2448 N N . ARG A 1 344 ? 14.709 -7.437 7.973 1.00 91.56 344 ARG A N 1
ATOM 2449 C CA . ARG A 1 344 ? 15.789 -7.116 7.028 1.00 91.56 344 ARG A CA 1
ATOM 2450 C C . ARG A 1 344 ? 16.192 -5.648 7.116 1.00 91.56 344 ARG A C 1
ATOM 2452 O O . ARG A 1 344 ? 17.380 -5.369 7.264 1.00 91.56 344 ARG A O 1
ATOM 2459 N N . VAL A 1 345 ? 15.226 -4.728 7.108 1.00 89.81 345 VAL A N 1
ATOM 2460 C CA . VAL A 1 345 ? 15.492 -3.281 7.187 1.00 89.81 345 VAL A CA 1
ATOM 2461 C C . VAL A 1 345 ? 16.290 -2.931 8.444 1.00 89.81 345 VAL A C 1
ATOM 2463 O O . VAL A 1 345 ? 17.327 -2.280 8.347 1.00 89.81 345 VAL A O 1
ATOM 2466 N N . VAL A 1 346 ? 15.864 -3.402 9.619 1.00 87.31 346 VAL A N 1
ATOM 2467 C CA . VAL A 1 346 ? 16.572 -3.161 10.888 1.00 87.31 346 VAL A CA 1
ATOM 2468 C C . VAL A 1 346 ? 17.982 -3.749 10.841 1.00 87.31 346 VAL A C 1
ATOM 2470 O O . VAL A 1 346 ? 18.941 -3.053 11.166 1.00 87.31 346 VAL A O 1
ATOM 2473 N N . SER A 1 347 ? 18.128 -4.982 10.345 1.00 86.44 347 SER A N 1
ATOM 2474 C CA . SER A 1 347 ? 19.432 -5.649 10.220 1.00 86.44 347 SER A CA 1
ATOM 2475 C C . SER A 1 347 ? 20.406 -4.917 9.287 1.00 86.44 347 SER A C 1
ATOM 2477 O O . SER A 1 347 ? 21.622 -5.049 9.435 1.00 86.44 347 SER A O 1
ATOM 2479 N N . LEU A 1 348 ? 19.900 -4.187 8.289 1.00 84.00 348 LEU A N 1
ATOM 2480 C CA . LEU A 1 348 ? 20.714 -3.364 7.391 1.00 84.00 348 LEU A CA 1
ATOM 2481 C C . LEU A 1 348 ? 21.086 -2.031 8.039 1.00 84.00 348 LEU A C 1
ATOM 2483 O O . LEU A 1 348 ? 22.245 -1.624 7.977 1.00 84.00 348 LEU A O 1
ATOM 2487 N N . LEU A 1 349 ? 20.138 -1.385 8.719 1.00 79.25 349 LEU A N 1
ATOM 2488 C CA . LEU A 1 349 ? 20.378 -0.127 9.423 1.00 79.25 349 LEU A CA 1
ATOM 2489 C C . LEU A 1 349 ? 21.415 -0.271 10.549 1.00 79.25 349 LEU A C 1
ATOM 2491 O O . LEU A 1 349 ? 22.222 0.633 10.748 1.00 79.25 349 LEU A O 1
ATOM 2495 N N . GLU A 1 350 ? 21.457 -1.414 11.238 1.00 78.38 350 GLU A N 1
ATOM 2496 C CA . GLU A 1 350 ? 22.480 -1.721 12.253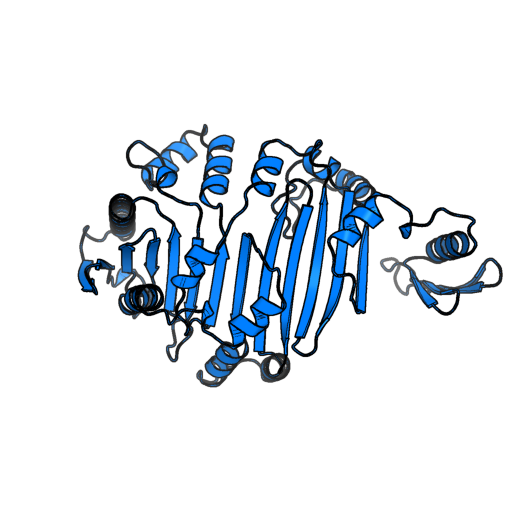 1.00 78.38 350 GLU A CA 1
ATOM 2497 C C . GLU A 1 350 ? 23.906 -1.828 11.682 1.00 78.38 350 GLU A C 1
ATOM 2499 O O . GLU A 1 350 ? 24.880 -1.670 12.418 1.00 78.38 350 GLU A O 1
ATOM 2504 N N . LYS A 1 351 ? 24.050 -2.079 10.373 1.00 77.75 351 LYS A N 1
ATOM 2505 C CA . LYS A 1 351 ? 25.351 -2.191 9.692 1.00 77.75 351 LYS A CA 1
ATOM 2506 C C . LYS A 1 351 ? 25.857 -0.859 9.137 1.00 77.75 351 LYS A C 1
ATOM 2508 O O . LYS A 1 351 ? 27.011 -0.789 8.710 1.00 77.75 351 LYS A O 1
ATOM 2513 N N . LEU A 1 352 ? 25.020 0.181 9.106 1.00 70.88 352 LEU A N 1
ATOM 2514 C CA . LEU A 1 352 ? 25.416 1.497 8.607 1.00 70.88 352 LEU A CA 1
ATOM 2515 C C . LEU A 1 352 ? 26.351 2.215 9.602 1.00 70.88 352 LEU A C 1
ATOM 2517 O O . LEU A 1 352 ? 26.253 2.006 10.813 1.00 70.88 352 LEU A O 1
ATOM 2521 N N . PRO A 1 353 ? 27.256 3.092 9.121 1.00 65.19 353 PRO A N 1
ATOM 2522 C CA . PRO A 1 353 ? 28.115 3.894 9.988 1.00 65.19 353 PRO A CA 1
ATOM 2523 C C . PRO A 1 353 ? 27.313 4.699 11.025 1.00 65.19 353 PRO A C 1
ATOM 2525 O O . PRO A 1 353 ? 26.235 5.221 10.740 1.00 65.19 353 PRO A O 1
ATOM 2528 N N . THR A 1 354 ? 27.868 4.851 12.229 1.00 58.41 354 THR A N 1
ATOM 2529 C CA . THR A 1 354 ? 27.184 5.369 13.433 1.00 58.41 354 THR A CA 1
ATOM 2530 C C . THR A 1 354 ? 26.563 6.765 13.300 1.00 58.41 354 THR A C 1
ATOM 2532 O O . THR A 1 354 ? 25.624 7.070 14.035 1.00 58.41 354 THR A O 1
ATOM 2535 N N . SER A 1 355 ? 26.999 7.590 12.341 1.00 54.75 355 SER A N 1
ATOM 2536 C CA . SER A 1 355 ? 26.386 8.891 12.018 1.00 54.75 355 SER A CA 1
ATOM 2537 C C . SER A 1 355 ? 24.962 8.796 11.449 1.00 54.75 355 SER A C 1
ATOM 2539 O O . SER A 1 355 ? 24.301 9.819 11.291 1.00 54.75 355 SER A O 1
ATOM 2541 N N . SER A 1 356 ? 24.496 7.586 11.132 1.00 57.69 356 SER A N 1
ATOM 2542 C CA . SER A 1 356 ? 23.156 7.282 10.611 1.00 57.69 356 SER A CA 1
ATOM 2543 C C . SER A 1 356 ? 22.476 6.149 11.391 1.00 57.69 356 SER A C 1
ATOM 2545 O O . SER A 1 356 ? 21.531 5.541 10.894 1.00 57.69 356 SER A O 1
ATOM 2547 N N . SER A 1 357 ? 22.973 5.842 12.595 1.00 60.12 357 SER A N 1
ATOM 2548 C CA . SER A 1 357 ? 22.440 4.749 13.409 1.00 60.12 357 SER A CA 1
ATOM 2549 C C . SER A 1 357 ? 21.010 5.035 13.867 1.00 60.12 357 SER A C 1
ATOM 2551 O O . SER A 1 357 ? 20.663 6.151 14.260 1.00 60.12 357 SER A O 1
ATOM 2553 N N . VAL A 1 358 ? 20.171 4.003 13.802 1.00 65.75 358 VAL A N 1
ATOM 2554 C CA . VAL A 1 358 ? 18.841 4.019 14.411 1.00 65.75 358 VAL A CA 1
ATOM 2555 C C . VAL A 1 358 ? 19.018 4.235 15.910 1.00 65.75 358 VAL A C 1
ATOM 2557 O O . VAL A 1 358 ? 19.849 3.577 16.538 1.00 65.75 358 VAL A O 1
ATOM 2560 N N . ASP A 1 359 ? 18.242 5.159 16.479 1.00 77.94 359 ASP A N 1
ATOM 2561 C CA . ASP A 1 359 ? 18.209 5.384 17.924 1.00 77.94 359 ASP A CA 1
ATOM 2562 C C . ASP A 1 359 ? 18.042 4.046 18.663 1.00 77.94 359 ASP A C 1
ATOM 2564 O O . ASP A 1 359 ? 17.211 3.214 18.295 1.00 77.94 359 ASP A O 1
ATOM 2568 N N . THR A 1 360 ? 18.830 3.819 19.712 1.00 75.44 360 THR A N 1
ATOM 2569 C CA . THR A 1 360 ? 18.884 2.521 20.405 1.00 75.44 360 THR A CA 1
ATOM 2570 C C . THR A 1 360 ? 17.534 2.099 20.983 1.00 75.44 360 THR A C 1
ATOM 2572 O O . THR A 1 360 ? 17.250 0.902 21.057 1.00 75.44 360 THR A O 1
ATOM 2575 N N . LYS A 1 361 ? 16.658 3.049 21.341 1.00 81.81 361 LYS A N 1
ATOM 2576 C CA . LYS A 1 361 ? 15.289 2.734 21.766 1.00 81.81 361 LYS A CA 1
ATOM 2577 C C . LYS A 1 361 ? 14.426 2.342 20.577 1.00 81.81 361 LYS A C 1
ATOM 2579 O O . LYS A 1 361 ? 13.672 1.381 20.681 1.00 81.81 361 LYS A O 1
ATOM 2584 N N . ALA A 1 362 ? 14.539 3.048 19.454 1.00 81.50 362 ALA A N 1
ATOM 2585 C CA . ALA A 1 362 ? 13.832 2.680 18.229 1.00 81.50 362 ALA A CA 1
ATOM 2586 C C . ALA A 1 362 ? 14.226 1.268 17.759 1.00 81.50 362 ALA A C 1
ATOM 2588 O O . ALA A 1 362 ? 13.344 0.464 17.466 1.00 81.50 362 ALA A O 1
ATOM 2589 N N . ALA A 1 363 ? 15.517 0.928 17.790 1.00 80.12 363 ALA A N 1
ATOM 2590 C CA . ALA A 1 363 ? 15.993 -0.422 17.490 1.00 80.12 363 ALA A CA 1
ATOM 2591 C C . ALA A 1 363 ? 15.368 -1.464 18.434 1.00 80.12 363 ALA A C 1
ATOM 2593 O O . ALA A 1 363 ? 14.844 -2.475 17.973 1.00 80.12 363 ALA A O 1
ATOM 2594 N N . ALA A 1 364 ? 15.318 -1.185 19.742 1.00 85.00 364 ALA A N 1
ATOM 2595 C CA . ALA A 1 364 ? 14.682 -2.073 20.717 1.00 85.00 364 ALA A CA 1
ATOM 2596 C C . ALA A 1 364 ? 13.171 -2.271 20.471 1.00 85.00 364 ALA A C 1
ATOM 2598 O O . ALA A 1 364 ? 12.670 -3.381 20.636 1.00 85.00 364 ALA A O 1
ATOM 2599 N N . TYR A 1 365 ? 12.446 -1.229 20.045 1.00 88.88 365 TYR A N 1
ATOM 2600 C CA . TYR A 1 365 ? 11.019 -1.335 19.709 1.00 88.88 365 TYR A CA 1
ATOM 2601 C C . TYR A 1 365 ? 10.751 -2.093 18.406 1.00 88.88 365 TYR A C 1
ATOM 2603 O O . TYR A 1 365 ? 9.702 -2.721 18.277 1.00 88.88 365 TYR A O 1
ATOM 2611 N N . LEU A 1 366 ? 11.679 -2.041 17.448 1.00 89.69 366 LEU A N 1
ATOM 2612 C CA . LEU A 1 366 ? 11.560 -2.742 16.169 1.00 89.69 366 LEU A CA 1
ATOM 2613 C C . LEU A 1 366 ? 12.084 -4.180 16.230 1.00 89.69 366 LEU A C 1
ATOM 2615 O O . LEU A 1 366 ? 11.630 -5.021 15.459 1.00 89.69 366 LEU A O 1
ATOM 2619 N N . ALA A 1 367 ? 12.979 -4.489 17.172 1.00 87.50 367 ALA A N 1
ATOM 2620 C CA . ALA A 1 367 ? 13.564 -5.813 17.358 1.00 87.50 367 ALA A CA 1
ATOM 2621 C C . ALA A 1 367 ? 12.555 -6.983 17.398 1.00 87.50 367 ALA A C 1
ATOM 2623 O O . ALA A 1 367 ? 12.885 -8.028 16.827 1.00 87.50 367 ALA A O 1
ATOM 2624 N N . PRO A 1 368 ? 11.361 -6.879 18.026 1.00 92.62 368 PRO A N 1
ATOM 2625 C CA . PRO A 1 368 ? 10.385 -7.969 18.035 1.00 92.62 368 PRO A CA 1
ATOM 2626 C C . PRO A 1 368 ? 9.559 -8.087 16.745 1.00 92.62 368 PRO A C 1
ATOM 2628 O O . PRO A 1 368 ? 8.781 -9.031 16.623 1.00 92.62 368 PRO A O 1
ATOM 2631 N N . LEU A 1 369 ? 9.683 -7.154 15.798 1.00 95.25 369 LEU A N 1
ATOM 2632 C CA . LEU A 1 369 ? 8.870 -7.118 14.584 1.00 95.25 369 LEU A CA 1
ATOM 2633 C C . LEU A 1 369 ? 9.567 -7.855 13.435 1.00 95.25 369 LEU A C 1
ATOM 2635 O O . LEU A 1 369 ? 10.772 -7.721 13.230 1.00 95.25 369 LEU A O 1
ATOM 2639 N N . LYS A 1 370 ? 8.791 -8.619 12.663 1.00 96.31 370 LYS A N 1
ATOM 2640 C CA . LYS A 1 370 ? 9.251 -9.311 11.448 1.00 96.31 370 LYS A CA 1
ATOM 2641 C C . LYS A 1 370 ? 8.893 -8.534 10.190 1.00 96.31 370 LYS A C 1
ATOM 2643 O O . LYS A 1 370 ? 9.748 -8.268 9.350 1.00 96.31 370 LYS A O 1
ATOM 2648 N N . ALA A 1 371 ? 7.625 -8.156 10.068 1.00 97.81 371 ALA A N 1
ATOM 2649 C CA . ALA A 1 371 ? 7.106 -7.496 8.881 1.00 97.81 371 ALA A CA 1
ATOM 2650 C C . ALA A 1 371 ? 5.911 -6.604 9.188 1.00 97.81 371 ALA A C 1
ATOM 2652 O O . ALA A 1 371 ? 5.184 -6.812 10.160 1.00 97.81 371 ALA A O 1
ATOM 2653 N N . PHE A 1 372 ? 5.699 -5.647 8.298 1.00 97.75 372 PHE A N 1
ATOM 2654 C CA . PHE A 1 372 ? 4.498 -4.837 8.218 1.00 97.75 372 PHE A CA 1
ATOM 2655 C C . PHE A 1 372 ? 3.831 -5.091 6.870 1.00 97.75 372 PHE A C 1
ATOM 2657 O O . PHE A 1 372 ? 4.502 -5.088 5.837 1.00 97.75 372 PHE A O 1
ATOM 2664 N N . MET A 1 373 ? 2.515 -5.281 6.870 1.00 97.50 373 MET A N 1
ATOM 2665 C CA . MET A 1 373 ? 1.724 -5.384 5.652 1.00 97.50 373 MET A CA 1
ATOM 2666 C C . MET A 1 373 ? 0.440 -4.570 5.784 1.00 97.50 373 MET A C 1
ATOM 2668 O O . MET A 1 373 ? -0.307 -4.734 6.740 1.00 97.50 373 MET A O 1
ATOM 2672 N N . LEU A 1 374 ? 0.165 -3.712 4.809 1.00 96.00 374 LEU A N 1
ATOM 2673 C CA . LEU A 1 374 ? -1.132 -3.073 4.624 1.00 96.00 374 LEU A CA 1
ATOM 2674 C C . LEU A 1 374 ? -1.773 -3.676 3.378 1.00 96.00 374 LEU A C 1
ATOM 2676 O O . LEU A 1 374 ? -1.176 -3.683 2.304 1.00 96.00 374 LEU A O 1
ATOM 2680 N N . THR A 1 375 ? -2.998 -4.161 3.521 1.00 93.94 375 THR A N 1
ATOM 2681 C CA . THR A 1 375 ? -3.821 -4.635 2.410 1.00 93.94 375 THR A CA 1
ATOM 2682 C C . THR A 1 375 ? -5.125 -3.865 2.372 1.00 93.94 375 THR A C 1
ATOM 2684 O O . THR A 1 375 ? -5.701 -3.572 3.415 1.00 93.94 375 THR A O 1
ATOM 2687 N N . ALA A 1 376 ? -5.598 -3.542 1.174 1.00 89.62 376 ALA A N 1
ATOM 2688 C CA . ALA A 1 376 ? -6.865 -2.850 0.973 1.00 89.62 376 ALA A CA 1
ATOM 2689 C C . ALA A 1 376 ? -7.712 -3.594 -0.056 1.00 89.62 376 ALA A C 1
ATOM 2691 O O . ALA A 1 376 ? -7.176 -4.167 -1.003 1.00 89.62 376 ALA A O 1
ATOM 2692 N N . THR A 1 377 ? -9.029 -3.581 0.111 1.00 87.00 377 THR A N 1
ATOM 2693 C CA . THR A 1 377 ? -9.991 -4.072 -0.877 1.00 87.00 377 THR A CA 1
ATOM 2694 C C . THR A 1 377 ? -11.226 -3.179 -0.889 1.00 87.00 377 THR A C 1
ATOM 2696 O O . THR A 1 377 ? -11.648 -2.661 0.149 1.00 87.00 377 THR A O 1
ATOM 2699 N N . SER A 1 378 ? -11.823 -3.001 -2.062 1.00 83.19 378 SER A N 1
ATOM 2700 C CA . SER A 1 378 ? -13.087 -2.290 -2.229 1.00 83.19 378 SER A CA 1
ATOM 2701 C C . SER A 1 378 ? -14.124 -3.173 -2.909 1.00 83.19 378 SER A C 1
ATOM 2703 O O . SER A 1 378 ? -13.822 -3.988 -3.779 1.00 83.19 378 SER A O 1
ATOM 2705 N N . GLN A 1 379 ? -15.369 -2.984 -2.497 1.00 81.38 379 GLN A N 1
ATOM 2706 C CA . GLN A 1 379 ? -16.575 -3.568 -3.064 1.00 81.38 379 GLN A CA 1
ATOM 2707 C C . GLN A 1 379 ? -17.545 -2.435 -3.396 1.00 81.38 379 GLN A C 1
ATOM 2709 O O . GLN A 1 379 ? -17.369 -1.305 -2.951 1.00 81.38 379 GLN A O 1
ATOM 2714 N N . THR A 1 380 ? -18.611 -2.730 -4.138 1.00 84.19 380 THR A N 1
ATOM 2715 C CA . THR A 1 380 ? -19.590 -1.728 -4.593 1.00 84.19 380 THR A CA 1
ATOM 2716 C C . THR A 1 380 ? -20.137 -0.830 -3.475 1.00 84.19 380 THR A C 1
ATOM 2718 O O . THR A 1 380 ? -20.477 0.323 -3.730 1.00 84.19 380 THR A O 1
ATOM 2721 N N . ASP A 1 381 ? -20.234 -1.345 -2.250 1.00 88.94 381 ASP A N 1
ATOM 2722 C CA . ASP A 1 381 ? -20.868 -0.688 -1.110 1.00 88.94 381 ASP A CA 1
ATOM 2723 C C . ASP A 1 381 ? -20.006 -0.709 0.170 1.00 88.94 381 ASP A C 1
ATOM 2725 O O . ASP A 1 381 ? -20.523 -0.457 1.268 1.00 88.94 381 ASP A O 1
ATOM 2729 N N . ALA A 1 382 ? -18.710 -1.020 0.045 1.00 89.81 382 ALA A N 1
ATOM 2730 C CA . ALA A 1 382 ? -17.791 -1.122 1.173 1.00 89.81 382 ALA A CA 1
ATOM 2731 C C . ALA A 1 382 ? -16.314 -0.970 0.776 1.00 89.81 382 ALA A C 1
ATOM 2733 O O . ALA A 1 382 ? -15.914 -1.321 -0.329 1.00 89.81 382 ALA A O 1
ATOM 2734 N N . ALA A 1 383 ? -15.483 -0.524 1.715 1.00 88.12 383 ALA A N 1
ATOM 2735 C CA . ALA A 1 383 ? -14.029 -0.681 1.655 1.00 88.12 383 ALA A CA 1
ATOM 2736 C C . ALA A 1 383 ? -13.531 -1.296 2.958 1.00 88.12 383 ALA A C 1
ATOM 2738 O O . ALA A 1 383 ? -14.063 -0.991 4.027 1.00 88.12 383 ALA A O 1
ATOM 2739 N N . VAL A 1 384 ? -12.517 -2.150 2.853 1.00 91.50 384 VAL A N 1
ATOM 2740 C CA . VAL A 1 384 ? -11.841 -2.758 3.996 1.00 91.50 384 VAL A CA 1
ATOM 2741 C C . VAL A 1 384 ? -10.339 -2.615 3.818 1.00 91.50 384 VAL A C 1
ATOM 2743 O O . VAL A 1 384 ? -9.792 -2.950 2.769 1.00 91.50 384 VAL A O 1
ATOM 2746 N N . GLU A 1 385 ? -9.680 -2.148 4.866 1.00 92.69 385 GLU A N 1
ATOM 2747 C CA . GLU A 1 385 ? -8.232 -2.111 4.990 1.00 92.69 385 GLU A CA 1
ATOM 2748 C C . GLU A 1 385 ? -7.814 -2.972 6.174 1.00 92.69 385 GLU A C 1
ATOM 2750 O O . GLU A 1 385 ? -8.476 -2.987 7.212 1.00 92.69 385 GLU A O 1
ATOM 2755 N N . ARG A 1 386 ? -6.698 -3.677 6.030 1.00 95.00 386 ARG A N 1
ATOM 2756 C CA . ARG A 1 386 ? -6.059 -4.414 7.112 1.00 95.00 386 ARG A CA 1
ATOM 2757 C C . ARG A 1 386 ? -4.594 -4.050 7.180 1.00 95.00 386 ARG A C 1
ATOM 2759 O O . ARG A 1 386 ? -3.856 -4.273 6.221 1.00 95.00 386 ARG A O 1
ATOM 2766 N N . ILE A 1 387 ? -4.178 -3.585 8.347 1.00 96.50 387 ILE A N 1
ATOM 2767 C CA . ILE A 1 387 ? -2.778 -3.502 8.745 1.00 96.50 387 ILE A CA 1
ATOM 2768 C C . ILE A 1 387 ? -2.456 -4.762 9.539 1.00 96.50 387 ILE A C 1
ATOM 2770 O O . ILE A 1 387 ? -3.117 -5.051 10.531 1.00 96.50 387 ILE A O 1
ATOM 2774 N N . PHE A 1 388 ? -1.431 -5.496 9.135 1.00 97.69 388 PHE A N 1
ATOM 2775 C CA . PHE A 1 388 ? -0.889 -6.626 9.870 1.00 97.69 388 PHE A CA 1
ATOM 2776 C C . PHE A 1 388 ? 0.564 -6.353 10.245 1.00 97.69 388 PHE A C 1
ATOM 2778 O O . PHE A 1 388 ? 1.391 -6.014 9.396 1.00 97.69 388 PHE A O 1
ATOM 2785 N N . VAL A 1 389 ? 0.874 -6.518 11.527 1.00 97.56 389 VAL A N 1
ATOM 2786 C CA . VAL A 1 389 ? 2.237 -6.448 12.052 1.00 97.56 389 VAL A CA 1
ATOM 2787 C C . VAL A 1 389 ? 2.620 -7.834 12.543 1.00 97.56 389 VAL A C 1
ATOM 2789 O O . VAL A 1 389 ? 2.055 -8.330 13.520 1.00 97.56 389 VAL A O 1
ATOM 2792 N N . SER A 1 390 ? 3.581 -8.456 11.862 1.00 96.88 390 SER A N 1
ATOM 2793 C CA . SER A 1 390 ? 4.115 -9.756 12.254 1.00 96.88 390 SER A CA 1
ATOM 2794 C C . SER A 1 390 ? 5.155 -9.596 13.358 1.00 96.88 390 SER A C 1
ATOM 2796 O O . SER A 1 390 ? 6.019 -8.717 13.281 1.00 96.88 390 SER A O 1
ATOM 2798 N N . ILE A 1 391 ? 5.085 -10.466 14.361 1.00 94.69 391 ILE A N 1
ATOM 2799 C CA . ILE A 1 391 ? 6.001 -10.504 15.506 1.00 94.69 391 ILE A CA 1
ATOM 2800 C C . ILE A 1 391 ? 6.828 -11.794 15.505 1.00 94.69 391 ILE A C 1
ATOM 2802 O O . ILE A 1 391 ? 6.463 -12.776 14.850 1.00 94.69 391 ILE A O 1
ATOM 2806 N N . LYS A 1 392 ? 7.972 -11.765 16.193 1.00 88.38 392 LYS A N 1
ATOM 2807 C CA . LYS A 1 392 ? 8.937 -12.869 16.229 1.00 88.38 392 LYS A CA 1
ATOM 2808 C C . LYS A 1 392 ? 8.417 -14.139 16.881 1.00 88.38 392 LYS A C 1
ATOM 2810 O O . LYS A 1 392 ? 7.816 -14.050 17.970 1.00 88.38 392 LYS A O 1
#

Foldseek 3Di:
DWDADPNWIKDWDDDPDPVDQIKMWTQAPNDIDIGSDVVVVNVVNCVVVVNDPDPCVDPLNVVFCVVDDPAFPDKDKDALVVVLVVVVVPPPDDDPPPPPQQPDNLSSVQWGMKMWTWHDDPWFIKIKIKTFGNLVSDDPLSLVVQAPQAFQVVVQLLAAQQFQKKKKFFQQLVVVVSVCVVPVVPPVNVVVCVLLQCDDPLRCSVFFRRIWMKTWHPPLDPDIKIKIKTFGPDQPSLVVSVLSNQQVVCVVLVHDRPPQWDWDADPNWIKIWHDDPSVVDPPFIWIWTGDDRMTMTIRDPVSVNSSVCSNVVVNGNCPHPLSVVQQVVADVRFNMKIKGQLVVVLVSLCSDPPVSHDDPVNSVVSVQWGMWMWGWHGDSGMIMIMIITTGD

Radius of gyration: 26.14 Å; Cα contacts (8 Å, |Δi|>4): 747; chains: 1; bounding box: 63×43×73 Å

Sequence (392 aa):
RDETYNGISIAAGTPSSTSEKPVAYSLVDHVVVVASSAAMIHEIIDTDQGRSARLVDTADFKATMKLLPADRVGMGYVAGKSLVAGVNKQMAKPSTLGMPALKTLDDLNALQGIGGAVSATGSGVAFDFAIKLDANKLSAATRQAFTATGHPDAVLHWIPKSSDGFLAIANVDKSIKTLLDQYGSDPSVKASANAVGLTGPQGILPHLTGDLGLEVELGNNTIPSGALLIGTNDAAATNAFFGKLLVLGSAATQQKPGTGITRITYRGTVITSWTSSSLGVPGVAPSYAALDGMGIVASSVAEVKAVIDAHAGGSNITADPTYQAASAASLSRPSGIMYVNIERVVSLLEKLPTSSSVDTKAAAYLAPLKAFMLTATSQTDAAVERIFVSIK

Nearest PDB structures (foldseek):
  8oj7-assembly1_B  TM=1.274E-01  e=4.889E-02  Human alphaherpesvirus 1 strain KOS
  8oja-assembly1_B  TM=1.318E-01  e=4.889E-02  Human alphaherpesvirus 1 strain KOS
  1dml-assembly4_G  TM=1.137E-01  e=1.114E-01  Human alphaherpesvirus 1
  1fgi-assembly1_A  TM=2.585E-01  e=3.739E+00  Homo sapiens

Mean predicted aligned error: 8.39 Å

Secondary structure (DSSP, 8-state):
-EEEETTEEEEE---SSTTSPPPEEEEETTEEEEESSHHHHHHHHHHHTTSS--GGGSHHHHHHHTTS-SS-SEEEEEEHHHHHHHHTTT-SS---SS-TT--SHHHHHTEEEEEEEEEEETTEEEEEEEEEE-TTTS-HHHHHHHH----THHHHTTSBTT-SEEEEE--HHHHHHHHHHHHTTSHHHHHHHHHTTSSSTT-SGGGEEEEEEEEEE-TTSSS-EEEEEEEES-HHHHHHHHHHHHHHHHHHTTPPTTTTEEEEEETTEEEEEE--GGG-STT---EEEEETTEEEEESSHHHHHHHHHHHHHS-BGGG-HHHHHHHHTS-SS-SEEEEE-HHHHHHHHTTS-GGGPPPHHHHHHHTTEEEEEEEEEEETTEEEEEEEEEE-

pLDDT: mean 86.7, std 12.75, range [30.84, 98.38]

Solvent-accessible surface area (backbone atoms only — not comparable to full-atom values): 20850 Å² total; per-residue (Å²): 89,73,49,72,57,97,89,36,61,36,46,29,50,75,53,95,46,94,89,50,76,37,43,14,39,35,68,56,94,93,36,84,46,76,38,78,31,60,68,58,49,50,56,50,54,36,29,74,73,66,74,39,86,55,68,79,75,36,68,48,48,48,59,23,53,68,72,45,75,86,77,52,81,44,73,50,78,45,59,20,65,64,50,44,66,53,46,76,77,62,79,85,64,87,83,85,81,82,62,89,68,61,84,46,73,49,34,48,73,12,34,42,16,39,28,37,34,32,28,79,55,102,53,30,43,37,41,37,40,28,40,26,41,40,52,88,47,34,46,72,69,48,36,51,61,28,55,56,80,25,65,25,66,76,46,42,43,36,35,35,42,79,44,34,28,39,39,25,33,31,48,51,41,59,53,51,48,50,51,41,74,73,46,40,84,40,68,68,52,39,51,50,37,38,71,73,32,46,37,70,101,78,23,46,53,90,36,41,70,11,37,36,27,38,40,33,29,52,71,98,51,100,61,66,44,36,36,42,35,37,27,22,82,38,35,68,61,46,41,52,48,52,53,50,49,49,48,54,54,26,56,75,68,74,40,66,74,75,67,48,55,47,76,48,76,54,97,89,41,64,38,42,31,41,46,58,87,85,70,80,51,91,92,56,24,48,16,36,38,38,51,99,40,35,32,41,43,15,39,24,64,67,47,51,48,45,31,52,43,5,48,77,67,62,53,8,33,78,72,27,68,68,51,44,57,50,49,73,74,44,62,93,74,32,22,29,42,36,41,34,37,43,43,59,49,52,61,44,41,72,71,45,65,77,97,69,47,67,54,71,65,59,48,60,70,47,66,52,35,39,30,42,35,41,26,30,35,55,40,62,39,35,39,41,36,34,40,36,39,28,41,114